Protein AF-A0A962V5D3-F1 (afdb_monomer)

Foldseek 3Di:
DDDDDPDFLLLVLLVVLQQLCLVVLDDLQVLLVLLLLLLLLLLQLLLLLVCLLCVPDDPSDHQQDGNDPLRHVQADSSLLSLLLSLLSCCVSRVVCNVVSVVVSQVSQVVVVHCVPVRNVSSNVSSNVSNVSSCVVQVPQQQDDWDWDAWDDAQFAAHHIQGRLSLLSGHARPDPDLVVVADPADDQLQDPNNLVVLVVCLQPFFAPHDDPPDDLVRVQLVCLQLVQGRSGSRLLSVLSQQLSQLCVVVVVSVDNNSSSVLSNQSSSQSSSLSNRQSVSQNVSNGFFSLVCQQVVVRSNYPSHDHDVPTDTRDDDSDNTRPPPDSNVSSLVSSQVSVCVSVVHFQDKGWDGGPRRPPGIDIDRGSNRD

Solvent-accessible surface area (backbone atoms only — not comparable to full-atom values): 19272 Å² total; per-residue (Å²): 134,82,76,75,72,83,80,42,64,64,54,53,56,47,52,52,50,34,50,51,29,19,74,66,39,49,56,56,62,64,36,16,43,48,46,16,51,32,25,36,15,22,26,24,25,32,34,21,28,48,39,57,56,46,82,69,90,64,92,59,72,60,77,83,56,71,66,55,96,80,43,45,60,71,38,35,49,60,34,5,23,46,31,3,31,41,42,34,45,37,72,76,47,55,92,50,37,69,61,46,51,48,52,46,49,52,57,34,47,77,71,60,25,70,87,34,65,35,34,34,47,8,29,57,47,2,40,52,37,5,48,48,49,47,59,73,50,70,79,30,27,67,57,71,86,30,70,44,76,38,43,85,55,74,63,34,22,63,58,57,24,66,64,50,23,39,36,56,29,63,58,66,74,64,92,60,59,76,85,66,53,75,96,66,76,67,54,60,66,35,68,68,30,28,51,55,52,52,50,46,58,54,73,35,26,58,83,44,88,52,96,90,49,52,68,65,58,49,51,41,53,47,28,36,64,58,39,54,82,47,26,42,18,52,47,35,53,49,50,51,50,49,46,54,47,29,54,79,69,51,38,55,81,34,66,67,57,38,23,47,52,43,21,56,40,16,23,42,32,32,32,40,37,22,31,36,35,40,37,20,66,75,61,27,25,36,33,67,67,59,46,38,41,44,19,80,62,44,74,27,91,78,45,70,50,38,78,81,67,46,67,53,68,90,72,83,71,72,56,38,38,39,51,54,61,61,59,43,35,46,55,44,42,25,48,46,52,18,60,76,66,74,45,44,78,45,71,51,66,51,61,40,84,54,33,80,78,60,64,51,76,37,64,19,40,86,74,100

pLDDT: mean 93.95, std 10.72, range [26.91, 98.94]

Nearest PDB structures (foldseek):
  4usz-assembly1_A  TM=7.723E-01  e=1.874E-11  Zobellia galactanivorans
  6g9x-assembly2_B  TM=1.480E-01  e=4.974E+00  Syntrophobacter fumaroxidans MPOB

Structure (mmCIF, N/CA/C/O backbone):
data_AF-A0A962V5D3-F1
#
_entry.id   AF-A0A962V5D3-F1
#
loop_
_atom_site.group_PDB
_atom_site.id
_atom_site.type_symbol
_atom_site.label_atom_id
_atom_site.label_alt_id
_ato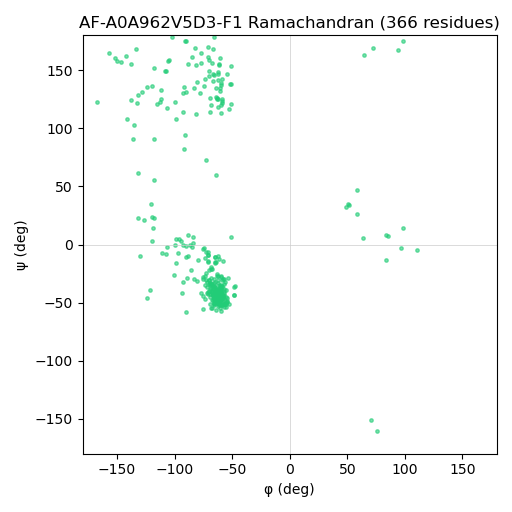m_site.label_comp_id
_atom_site.label_asym_id
_atom_site.label_entity_id
_atom_site.label_seq_id
_atom_site.pdbx_PDB_ins_code
_atom_site.Cartn_x
_atom_site.Cartn_y
_atom_site.Cartn_z
_atom_site.occupancy
_atom_site.B_iso_or_equiv
_atom_site.auth_seq_id
_atom_site.auth_comp_id
_atom_site.auth_asym_id
_atom_site.auth_atom_id
_atom_site.pdbx_PDB_model_num
ATOM 1 N N . ALA A 1 1 ? 36.502 2.195 -0.974 1.00 31.02 1 ALA A N 1
ATOM 2 C CA . ALA A 1 1 ? 35.781 2.802 -2.106 1.00 31.02 1 ALA A CA 1
ATOM 3 C C . ALA A 1 1 ? 34.560 1.936 -2.365 1.00 31.02 1 ALA A C 1
ATOM 5 O O . ALA A 1 1 ? 34.710 0.842 -2.896 1.00 31.02 1 ALA A O 1
ATOM 6 N N . GLY A 1 2 ? 33.409 2.338 -1.822 1.00 31.28 2 GLY A N 1
ATOM 7 C CA . GLY A 1 2 ? 32.160 1.600 -1.988 1.00 31.28 2 GLY A CA 1
ATOM 8 C C . GLY A 1 2 ? 31.721 1.705 -3.439 1.00 31.28 2 GLY A C 1
ATOM 9 O O . GLY A 1 2 ? 31.557 2.809 -3.946 1.00 31.28 2 GLY A O 1
ATOM 10 N N . GLN A 1 3 ? 31.604 0.568 -4.118 1.00 26.91 3 GLN A N 1
ATOM 11 C CA . GLN A 1 3 ? 30.857 0.498 -5.366 1.00 26.91 3 GLN A CA 1
ATOM 12 C C . GLN A 1 3 ? 29.428 0.929 -5.034 1.00 26.91 3 GLN A C 1
ATOM 14 O O . GLN A 1 3 ? 28.759 0.235 -4.268 1.00 26.91 3 GLN A O 1
ATOM 19 N N . ALA A 1 4 ? 28.995 2.075 -5.564 1.00 34.78 4 ALA A N 1
ATOM 20 C CA . ALA A 1 4 ? 27.578 2.385 -5.655 1.00 34.78 4 ALA A CA 1
ATOM 21 C C . ALA A 1 4 ? 26.908 1.170 -6.308 1.00 34.78 4 ALA A C 1
ATOM 23 O O . ALA A 1 4 ? 27.344 0.702 -7.366 1.00 34.78 4 ALA A O 1
ATOM 24 N N . ILE A 1 5 ? 25.952 0.573 -5.602 1.00 39.56 5 ILE A N 1
ATOM 25 C CA . ILE A 1 5 ? 25.126 -0.496 -6.151 1.00 39.56 5 ILE A CA 1
ATOM 26 C C . ILE A 1 5 ? 24.453 0.124 -7.376 1.00 39.56 5 ILE A C 1
ATOM 28 O O . ILE A 1 5 ? 23.881 1.202 -7.254 1.00 39.56 5 ILE A O 1
ATOM 32 N N . ALA A 1 6 ? 24.596 -0.493 -8.552 1.00 46.75 6 ALA A N 1
ATOM 33 C CA . ALA A 1 6 ? 23.895 -0.031 -9.747 1.00 46.75 6 ALA A CA 1
ATOM 34 C C . ALA A 1 6 ? 22.404 0.075 -9.403 1.00 46.75 6 ALA A C 1
ATOM 36 O O . ALA A 1 6 ? 21.808 -0.932 -9.002 1.00 46.75 6 ALA A O 1
ATOM 37 N N . GLN A 1 7 ? 21.863 1.291 -9.462 1.00 73.12 7 GLN A N 1
ATOM 38 C CA . GLN A 1 7 ? 20.492 1.562 -9.061 1.00 73.12 7 GLN A CA 1
ATOM 39 C C . GLN A 1 7 ? 19.526 0.837 -10.010 1.00 73.12 7 GLN A C 1
ATOM 41 O O . GLN A 1 7 ? 19.843 0.584 -11.176 1.00 73.12 7 GLN A O 1
ATOM 46 N N . ASN A 1 8 ? 18.397 0.370 -9.476 1.00 91.94 8 ASN A N 1
ATOM 47 C CA . ASN A 1 8 ? 17.400 -0.374 -10.237 1.00 91.94 8 ASN A CA 1
ATOM 48 C C . ASN A 1 8 ? 16.182 0.523 -10.472 1.00 91.94 8 ASN A C 1
ATOM 50 O O . ASN A 1 8 ? 15.475 0.850 -9.523 1.00 91.94 8 ASN A O 1
ATOM 54 N N . VAL A 1 9 ? 15.892 0.804 -11.742 1.00 97.19 9 VAL A N 1
ATOM 55 C CA . VAL A 1 9 ? 14.769 1.650 -12.175 1.00 97.19 9 VAL A CA 1
ATOM 56 C C . VAL A 1 9 ? 13.435 1.301 -11.497 1.00 97.19 9 VAL A C 1
ATOM 58 O O . VAL A 1 9 ? 12.660 2.179 -11.145 1.00 97.19 9 VAL A O 1
ATOM 61 N N . ILE A 1 10 ? 13.164 0.019 -11.217 1.00 98.56 10 ILE A N 1
ATOM 62 C CA . ILE A 1 10 ? 11.910 -0.398 -10.571 1.00 98.56 10 ILE A CA 1
ATOM 63 C C . ILE A 1 10 ? 11.834 0.116 -9.134 1.00 98.56 10 ILE A C 1
ATOM 65 O O . ILE A 1 10 ? 10.775 0.564 -8.701 1.00 98.56 10 ILE A O 1
ATOM 69 N N . THR A 1 11 ? 12.925 0.023 -8.370 1.00 98.31 11 THR A N 1
ATOM 70 C CA . THR A 1 11 ? 12.942 0.511 -6.985 1.00 98.31 11 THR A CA 1
ATOM 71 C C . THR A 1 11 ? 12.931 2.035 -6.944 1.00 98.31 11 THR A C 1
ATOM 73 O O . THR A 1 11 ? 12.228 2.597 -6.115 1.00 98.31 11 THR A O 1
ATOM 76 N N . GLU A 1 12 ? 13.610 2.702 -7.879 1.00 98.06 12 GLU A N 1
ATOM 77 C CA . GLU A 1 12 ? 13.647 4.171 -7.962 1.00 98.06 12 GLU A CA 1
ATOM 78 C C . GLU A 1 12 ? 12.274 4.769 -8.264 1.00 98.06 12 GLU A C 1
ATOM 80 O O . GLU A 1 12 ? 11.824 5.664 -7.557 1.00 98.06 12 GLU A O 1
ATOM 85 N N . TRP A 1 13 ? 11.549 4.229 -9.244 1.00 98.81 13 TRP A N 1
ATOM 86 C CA . TRP A 1 13 ? 10.193 4.693 -9.539 1.00 98.81 13 TRP A CA 1
ATOM 87 C C . TRP A 1 13 ? 9.172 4.318 -8.452 1.00 98.81 13 TRP A C 1
ATOM 89 O O . TRP A 1 13 ? 8.146 4.989 -8.321 1.00 98.81 13 TRP A O 1
ATOM 99 N N . ASN A 1 14 ? 9.442 3.291 -7.632 1.00 98.81 14 ASN A N 1
ATOM 100 C CA . ASN A 1 14 ? 8.657 3.047 -6.418 1.00 98.81 14 ASN A CA 1
ATOM 101 C C . ASN A 1 14 ? 8.930 4.106 -5.342 1.00 98.81 14 ASN A C 1
ATOM 103 O O . ASN A 1 14 ? 7.966 4.570 -4.741 1.00 98.81 14 ASN A O 1
ATOM 107 N N . GLU A 1 15 ? 10.180 4.534 -5.127 1.00 98.62 15 GLU A N 1
ATOM 108 C CA . GLU A 1 15 ? 10.485 5.672 -4.239 1.00 98.62 15 GLU A CA 1
ATOM 109 C C . GLU A 1 15 ? 9.755 6.942 -4.700 1.00 98.62 15 GLU A C 1
ATOM 111 O O . GLU A 1 15 ? 9.065 7.587 -3.910 1.00 98.62 15 GLU A O 1
ATOM 116 N N . THR A 1 16 ? 9.759 7.226 -6.004 1.00 98.75 16 THR A N 1
ATOM 117 C CA . THR A 1 16 ? 9.005 8.347 -6.589 1.00 98.75 16 THR A CA 1
ATOM 118 C C . THR A 1 16 ? 7.498 8.227 -6.351 1.00 98.75 16 THR A C 1
ATOM 120 O O . THR A 1 16 ? 6.827 9.218 -6.050 1.00 98.75 16 THR A O 1
ATOM 123 N N . ALA A 1 17 ? 6.936 7.017 -6.441 1.00 98.81 17 ALA A N 1
ATOM 124 C CA . ALA A 1 17 ? 5.530 6.783 -6.122 1.00 98.81 17 ALA A CA 1
ATOM 125 C C . ALA A 1 17 ? 5.229 6.984 -4.626 1.00 98.81 17 ALA A C 1
ATOM 127 O O . ALA A 1 17 ? 4.179 7.537 -4.291 1.00 98.81 17 ALA A O 1
ATOM 128 N N . LEU A 1 18 ? 6.133 6.580 -3.725 1.00 98.75 18 LEU A N 1
ATOM 129 C CA . LEU A 1 18 ? 6.006 6.839 -2.286 1.00 98.75 18 LEU A CA 1
ATOM 130 C C . LEU A 1 18 ? 5.993 8.351 -2.015 1.00 98.75 18 LEU A C 1
ATOM 132 O O . LEU A 1 18 ? 5.113 8.846 -1.306 1.00 98.75 18 LEU A O 1
ATOM 136 N N . ASP A 1 19 ? 6.896 9.102 -2.645 1.00 98.38 19 ASP A N 1
ATOM 137 C CA . ASP A 1 19 ? 6.978 10.560 -2.513 1.00 98.38 19 ASP A CA 1
ATOM 138 C C . ASP A 1 19 ? 5.757 11.283 -3.090 1.00 98.38 19 ASP A C 1
ATOM 140 O O . ASP A 1 19 ? 5.274 12.256 -2.497 1.00 98.38 19 ASP A O 1
ATOM 144 N N . ALA A 1 20 ? 5.183 10.774 -4.184 1.00 98.56 20 ALA A N 1
ATOM 145 C CA . ALA A 1 20 ? 3.920 11.269 -4.727 1.00 98.56 20 ALA A CA 1
ATOM 146 C C . ALA A 1 20 ? 2.779 11.161 -3.697 1.00 98.56 20 ALA A C 1
ATOM 148 O O . ALA A 1 20 ? 2.038 12.125 -3.479 1.00 98.56 20 ALA A O 1
ATOM 149 N N . ILE A 1 21 ? 2.665 10.017 -3.009 1.00 98.56 21 ILE A N 1
ATOM 150 C CA . ILE A 1 21 ? 1.655 9.795 -1.961 1.00 98.56 21 ILE A CA 1
ATOM 151 C C . ILE A 1 21 ? 1.881 10.695 -0.751 1.00 98.56 21 ILE A C 1
ATOM 153 O O . ILE A 1 21 ? 0.919 11.315 -0.275 1.00 98.56 21 ILE A O 1
ATOM 157 N N . ARG A 1 22 ? 3.130 10.805 -0.282 1.00 97.75 22 ARG A N 1
ATOM 158 C CA . ARG A 1 22 ? 3.513 11.693 0.827 1.00 97.75 22 ARG A CA 1
ATOM 159 C C . ARG A 1 22 ? 3.134 13.139 0.519 1.00 97.75 22 ARG A C 1
ATOM 161 O O . ARG A 1 22 ? 2.410 13.770 1.292 1.00 97.75 22 ARG A O 1
ATOM 168 N N . THR A 1 23 ? 3.539 13.628 -0.653 1.00 96.62 23 THR A N 1
ATOM 169 C CA . THR A 1 23 ? 3.316 15.008 -1.110 1.00 96.62 23 THR A CA 1
ATOM 170 C C . THR A 1 23 ? 1.833 15.323 -1.264 1.00 96.62 23 THR A C 1
ATOM 172 O O . THR A 1 23 ? 1.354 16.349 -0.781 1.00 96.62 23 THR A O 1
ATOM 175 N N . ALA A 1 24 ? 1.072 14.413 -1.874 1.00 96.81 24 ALA A N 1
ATOM 176 C CA . ALA A 1 24 ? -0.370 14.567 -2.034 1.00 96.81 24 ALA A CA 1
ATOM 177 C C . ALA A 1 24 ? -1.154 14.364 -0.726 1.00 96.81 24 ALA A C 1
ATOM 179 O O . ALA A 1 24 ? -2.354 14.644 -0.678 1.00 96.81 24 ALA A O 1
ATOM 180 N N . ARG A 1 25 ? -0.506 13.844 0.328 1.00 96.81 25 ARG A N 1
ATOM 181 C CA . ARG A 1 25 ? -1.130 13.414 1.591 1.00 96.81 25 ARG A CA 1
ATOM 182 C C . ARG A 1 25 ? -2.317 12.468 1.357 1.00 96.81 25 ARG A C 1
ATOM 184 O O . ARG A 1 25 ? -3.297 12.489 2.109 1.00 96.81 25 ARG A O 1
ATOM 191 N N . ALA A 1 26 ? -2.230 11.640 0.314 1.00 96.44 26 ALA A N 1
ATOM 192 C CA . ALA A 1 26 ? -3.321 10.781 -0.144 1.00 96.44 26 ALA A CA 1
ATOM 193 C C . ALA A 1 26 ? -3.740 9.769 0.937 1.00 96.44 26 ALA A C 1
ATOM 195 O O . ALA A 1 26 ? -2.955 9.438 1.819 1.00 96.44 26 ALA A O 1
ATOM 196 N N . GLY A 1 27 ? -4.988 9.292 0.912 1.00 96.31 27 GLY A N 1
ATOM 197 C CA . GLY A 1 27 ? -5.466 8.213 1.791 1.00 96.31 27 GLY A CA 1
ATOM 198 C C . GLY A 1 27 ? -4.880 6.838 1.435 1.00 96.31 27 GLY A C 1
ATOM 199 O O . GLY A 1 27 ? -4.281 6.668 0.379 1.00 96.31 27 GLY A O 1
ATOM 200 N N . ALA A 1 28 ? -5.091 5.832 2.291 1.00 97.00 28 ALA A N 1
ATOM 201 C CA . ALA A 1 28 ? -4.546 4.487 2.067 1.00 97.00 28 ALA A CA 1
ATOM 202 C C . ALA A 1 28 ? -5.082 3.817 0.785 1.00 97.00 28 ALA A C 1
ATOM 204 O O . ALA A 1 28 ? -4.305 3.234 0.039 1.00 97.00 28 ALA A O 1
ATOM 205 N N . ALA A 1 29 ? -6.381 3.954 0.496 1.00 98.00 29 ALA A N 1
ATOM 206 C CA . ALA A 1 29 ? -6.996 3.397 -0.710 1.00 98.00 29 ALA A CA 1
ATOM 207 C C . ALA A 1 29 ? -6.425 3.978 -2.026 1.00 98.00 29 ALA A C 1
ATOM 209 O O . ALA A 1 29 ? -5.945 3.196 -2.850 1.00 98.00 29 ALA A O 1
ATOM 210 N N . PRO A 1 30 ? -6.376 5.315 -2.234 1.00 98.06 30 PRO A N 1
ATOM 211 C CA . PRO A 1 30 ? -5.690 5.877 -3.400 1.00 98.06 30 PRO A CA 1
ATOM 212 C C . PRO A 1 30 ? -4.201 5.514 -3.454 1.00 98.06 30 PRO A C 1
ATOM 214 O O . PRO A 1 30 ? -3.686 5.294 -4.547 1.00 98.06 30 PRO A O 1
ATOM 217 N N . ALA A 1 31 ? -3.517 5.406 -2.306 1.00 98.62 31 ALA A N 1
ATOM 218 C CA . ALA A 1 31 ? -2.110 5.006 -2.269 1.00 98.62 31 ALA A CA 1
ATOM 219 C C . ALA A 1 31 ? -1.901 3.578 -2.793 1.00 98.62 31 ALA A C 1
ATOM 221 O O . ALA A 1 31 ? -1.106 3.367 -3.705 1.00 98.62 31 ALA A O 1
ATOM 222 N N . ALA A 1 32 ? -2.669 2.608 -2.288 1.00 98.69 32 ALA A N 1
ATOM 223 C CA . ALA A 1 32 ? -2.633 1.228 -2.771 1.00 98.69 32 ALA A CA 1
ATOM 224 C C . ALA A 1 32 ? -2.935 1.133 -4.276 1.00 98.69 32 ALA A C 1
ATOM 226 O O . ALA A 1 32 ? -2.241 0.417 -4.997 1.00 98.69 32 ALA A O 1
ATOM 227 N N . ARG A 1 33 ? -3.919 1.904 -4.767 1.00 98.69 33 ARG A N 1
ATOM 228 C CA . ARG A 1 33 ? -4.240 1.973 -6.200 1.00 98.69 33 ARG A CA 1
ATOM 229 C C . ARG A 1 33 ? -3.073 2.514 -7.029 1.00 98.69 33 ARG A C 1
ATOM 231 O O . ARG A 1 33 ? -2.773 1.934 -8.070 1.00 98.69 33 ARG A O 1
ATOM 238 N N . LEU A 1 34 ? -2.404 3.584 -6.585 1.00 98.88 34 LEU A N 1
ATOM 239 C CA . LEU A 1 34 ? -1.220 4.109 -7.276 1.00 98.88 34 LEU A CA 1
ATOM 240 C C . LEU A 1 34 ? -0.120 3.049 -7.360 1.00 98.88 34 LEU A C 1
ATOM 242 O O . LEU A 1 34 ? 0.378 2.779 -8.452 1.00 98.88 34 LEU A O 1
ATOM 246 N N . TYR A 1 35 ? 0.237 2.437 -6.226 1.00 98.88 35 TYR A N 1
ATOM 247 C CA . TYR A 1 35 ? 1.302 1.436 -6.187 1.00 98.88 35 TYR A CA 1
ATOM 248 C C . TYR A 1 35 ? 0.978 0.233 -7.077 1.00 98.88 35 TYR A C 1
ATOM 250 O O . TYR A 1 35 ? 1.866 -0.263 -7.766 1.00 98.88 35 TYR A O 1
ATOM 258 N N . ALA A 1 36 ? -0.281 -0.213 -7.122 1.00 98.88 36 ALA A N 1
ATOM 259 C CA . ALA A 1 36 ? -0.714 -1.261 -8.041 1.00 98.88 36 ALA A CA 1
ATOM 260 C C . ALA A 1 36 ? -0.507 -0.854 -9.508 1.00 98.88 36 ALA A C 1
ATOM 262 O O . ALA A 1 36 ? 0.136 -1.580 -10.264 1.00 98.88 36 ALA A O 1
ATOM 263 N N . MET A 1 37 ? -1.000 0.324 -9.903 1.00 98.94 37 MET A N 1
ATOM 264 C CA . MET A 1 37 ? -0.943 0.783 -11.294 1.00 98.94 37 MET A CA 1
ATOM 265 C C . MET A 1 37 ? 0.489 1.015 -11.783 1.00 98.94 37 MET A C 1
ATOM 267 O O . MET A 1 37 ? 0.838 0.540 -12.861 1.00 98.94 37 MET A O 1
ATOM 271 N N . VAL A 1 38 ? 1.329 1.688 -10.991 1.00 98.94 38 VAL A N 1
ATOM 272 C CA . VAL A 1 38 ? 2.736 1.952 -11.346 1.00 98.94 38 VAL A CA 1
ATOM 273 C C . VAL A 1 38 ? 3.496 0.639 -11.529 1.00 98.94 38 VAL A C 1
ATOM 275 O O . VAL A 1 38 ? 4.183 0.441 -12.531 1.00 98.94 38 VAL A O 1
ATOM 278 N N . ASN A 1 39 ? 3.329 -0.304 -10.600 1.00 98.88 39 ASN A N 1
ATOM 279 C CA . ASN A 1 39 ? 4.069 -1.560 -10.645 1.00 98.88 39 ASN A CA 1
ATOM 280 C C . ASN A 1 39 ? 3.584 -2.521 -11.729 1.00 98.88 39 ASN A C 1
ATOM 282 O O . ASN A 1 39 ? 4.405 -3.205 -12.341 1.00 98.88 39 ASN A O 1
ATOM 286 N N . VAL A 1 40 ? 2.281 -2.550 -12.009 1.00 98.62 40 VAL A N 1
ATOM 287 C CA . VAL A 1 40 ? 1.742 -3.295 -13.151 1.00 98.62 40 VAL A CA 1
ATOM 288 C C . VAL A 1 40 ? 2.249 -2.716 -14.470 1.00 98.62 40 VAL A C 1
ATOM 290 O O . VAL A 1 40 ? 2.705 -3.483 -15.316 1.00 98.62 40 VAL A O 1
ATOM 293 N N . ALA A 1 41 ? 2.251 -1.390 -14.631 1.00 98.81 41 ALA A N 1
ATOM 294 C CA . ALA A 1 41 ? 2.750 -0.747 -15.845 1.00 98.81 41 ALA A CA 1
ATOM 295 C C . ALA A 1 41 ? 4.229 -1.077 -16.096 1.00 98.81 41 ALA A C 1
ATOM 297 O O . ALA A 1 41 ? 4.589 -1.516 -17.188 1.00 98.81 41 ALA A O 1
ATOM 298 N N . MET A 1 42 ? 5.079 -0.973 -15.068 1.00 98.69 42 MET A N 1
ATOM 299 C CA . MET A 1 42 ? 6.485 -1.377 -15.172 1.00 98.69 42 MET A CA 1
ATOM 300 C C . MET A 1 42 ? 6.650 -2.871 -15.490 1.00 98.69 42 MET A C 1
ATOM 302 O O . MET A 1 42 ? 7.490 -3.243 -16.313 1.00 98.69 42 MET A O 1
ATOM 306 N N . TYR A 1 43 ? 5.862 -3.743 -14.856 1.00 97.88 43 TYR A N 1
ATOM 307 C CA . TYR A 1 43 ? 5.918 -5.185 -15.093 1.00 97.88 43 TYR A CA 1
ATOM 308 C C . TYR A 1 43 ? 5.522 -5.563 -16.513 1.00 97.88 43 TYR A C 1
ATOM 310 O O . TYR A 1 43 ? 6.275 -6.289 -17.164 1.00 97.88 43 TYR A O 1
ATOM 318 N N . ASP A 1 44 ? 4.402 -5.050 -17.015 1.00 96.56 44 ASP A N 1
ATOM 319 C CA . ASP A 1 44 ? 3.928 -5.347 -18.366 1.00 96.56 44 ASP A CA 1
ATOM 320 C C . ASP A 1 44 ? 4.845 -4.739 -19.434 1.00 96.56 44 ASP A C 1
ATOM 322 O O . ASP A 1 44 ? 5.103 -5.380 -20.457 1.00 96.56 44 ASP A O 1
ATOM 326 N N . ALA A 1 45 ? 5.446 -3.573 -19.168 1.00 96.19 45 ALA A N 1
ATOM 327 C CA . ALA A 1 45 ? 6.443 -2.971 -20.047 1.00 96.19 45 ALA A CA 1
ATOM 328 C C . ALA A 1 45 ? 7.678 -3.878 -20.196 1.00 96.19 45 ALA A C 1
ATOM 330 O O . ALA A 1 45 ? 8.062 -4.243 -21.313 1.00 96.19 45 ALA A O 1
ATOM 331 N N . VAL A 1 46 ? 8.251 -4.333 -19.076 1.00 94.38 46 VAL A N 1
ATOM 332 C CA . VAL A 1 46 ? 9.418 -5.233 -19.054 1.00 94.38 46 VAL A CA 1
ATOM 333 C C . VAL A 1 46 ? 9.081 -6.609 -19.637 1.00 94.38 46 VAL A C 1
ATOM 335 O O . VAL A 1 46 ? 9.827 -7.154 -20.461 1.00 94.38 46 VAL A O 1
ATOM 338 N N . ASN A 1 47 ? 7.959 -7.202 -19.226 1.00 90.19 47 ASN A N 1
ATOM 339 C CA . ASN A 1 47 ? 7.568 -8.536 -19.671 1.00 90.19 47 ASN A CA 1
ATOM 340 C C . ASN A 1 47 ? 7.165 -8.570 -21.140 1.00 90.19 47 ASN A C 1
ATOM 342 O O . ASN A 1 47 ? 7.440 -9.572 -21.807 1.00 90.19 47 ASN A O 1
ATOM 346 N N . GLY A 1 48 ? 6.569 -7.497 -21.662 1.00 88.94 48 GLY A N 1
ATOM 347 C CA . GLY A 1 48 ? 6.185 -7.424 -23.063 1.00 88.94 48 GLY A CA 1
ATOM 348 C C . GLY A 1 48 ? 7.383 -7.577 -24.000 1.00 88.94 48 GLY A C 1
ATOM 349 O O . GLY A 1 48 ? 7.358 -8.402 -24.919 1.00 88.94 48 GLY A O 1
ATOM 350 N N . ILE A 1 49 ? 8.486 -6.891 -23.681 1.00 89.31 49 ILE A N 1
ATOM 351 C CA . ILE A 1 49 ? 9.768 -7.007 -24.394 1.00 89.31 49 ILE A CA 1
ATOM 352 C C . ILE A 1 49 ? 10.325 -8.435 -24.285 1.00 89.31 49 ILE A C 1
ATOM 354 O O . ILE A 1 49 ? 10.743 -9.031 -25.285 1.00 89.31 49 ILE A O 1
ATOM 358 N N . LYS A 1 50 ? 10.317 -9.030 -23.082 1.00 82.06 50 LYS A N 1
ATOM 359 C CA . LYS A 1 50 ? 10.864 -10.383 -22.869 1.00 82.06 50 LYS A CA 1
ATOM 360 C C . LYS A 1 50 ? 10.083 -11.483 -23.561 1.00 82.06 50 LYS A C 1
ATOM 362 O O . LYS A 1 50 ? 10.703 -12.373 -24.148 1.00 82.06 50 LYS A O 1
ATOM 367 N N . LYS A 1 51 ? 8.751 -11.443 -23.509 1.00 77.94 51 LYS A N 1
ATOM 368 C CA . LYS A 1 51 ? 7.913 -12.452 -24.162 1.00 77.94 51 LYS A CA 1
ATOM 369 C C . LYS A 1 51 ? 8.146 -12.446 -25.668 1.00 77.94 51 LYS A C 1
ATOM 371 O O . LYS A 1 51 ? 8.319 -13.514 -26.252 1.00 77.94 51 LYS A O 1
ATOM 376 N N . ASN A 1 52 ? 8.241 -11.264 -26.282 1.00 72.25 52 ASN A N 1
ATOM 377 C CA . ASN A 1 52 ? 8.504 -11.185 -27.716 1.00 72.25 52 ASN A CA 1
ATOM 378 C C . ASN A 1 52 ? 9.943 -11.609 -28.078 1.00 72.25 52 ASN A C 1
ATOM 380 O O . ASN A 1 52 ? 10.174 -12.218 -29.121 1.00 72.25 52 ASN A O 1
ATOM 384 N N . ARG A 1 53 ? 10.917 -11.384 -27.181 1.00 70.94 53 ARG A N 1
ATOM 385 C CA . ARG A 1 53 ? 12.302 -11.872 -27.329 1.00 70.94 53 ARG A CA 1
ATOM 386 C C . ARG A 1 53 ? 12.430 -13.397 -27.282 1.00 70.94 53 ARG A C 1
ATOM 388 O O . ARG A 1 53 ? 13.307 -13.952 -27.944 1.00 70.94 53 ARG A O 1
ATOM 395 N N . HIS A 1 54 ? 11.590 -14.071 -26.502 1.00 65.50 54 HIS A N 1
ATOM 396 C CA . HIS A 1 54 ? 11.681 -15.506 -26.232 1.00 65.50 54 HIS A CA 1
ATOM 397 C C . HIS A 1 54 ? 10.440 -16.259 -26.724 1.00 65.50 54 HIS A C 1
ATOM 399 O O . HIS A 1 54 ? 9.830 -16.974 -25.938 1.00 65.50 54 HIS A O 1
ATOM 405 N N . SER A 1 55 ? 10.093 -16.132 -28.015 1.00 56.56 55 SER A N 1
ATOM 406 C CA . SER A 1 55 ? 8.870 -16.619 -28.701 1.00 56.56 55 SER A CA 1
ATOM 407 C C . SER A 1 55 ? 8.478 -18.108 -28.506 1.00 56.56 55 SER A C 1
ATOM 409 O O . SER A 1 55 ? 7.541 -18.594 -29.133 1.00 56.56 55 SER A O 1
ATOM 411 N N . CYS A 1 56 ? 9.169 -18.853 -27.647 1.00 46.03 56 CYS A N 1
ATOM 412 C CA . CYS A 1 56 ? 8.929 -20.230 -27.251 1.00 46.03 56 CYS A CA 1
ATOM 413 C C . CYS A 1 56 ? 8.617 -20.341 -25.741 1.00 46.03 56 CYS A C 1
ATOM 415 O O . CYS A 1 56 ? 9.503 -20.541 -24.916 1.00 46.03 56 CYS A O 1
ATOM 417 N N . GLY A 1 57 ? 7.326 -20.269 -25.390 1.00 47.59 57 GLY A N 1
ATOM 418 C CA . GLY A 1 57 ? 6.716 -20.998 -24.261 1.00 47.59 57 GLY A CA 1
ATOM 419 C C . GLY A 1 57 ? 7.176 -20.713 -22.823 1.00 47.59 57 GLY A C 1
ATOM 420 O O . GLY A 1 57 ? 6.727 -21.408 -21.915 1.00 47.59 57 GLY A O 1
ATOM 421 N N . ALA A 1 58 ? 8.043 -19.734 -22.570 1.00 49.12 58 ALA A N 1
ATOM 422 C CA . ALA A 1 58 ? 8.411 -19.364 -21.205 1.00 49.12 58 ALA A CA 1
ATOM 423 C C . ALA A 1 58 ? 7.296 -18.510 -20.574 1.00 49.12 58 ALA A C 1
ATOM 425 O O . ALA A 1 58 ? 6.835 -17.560 -21.201 1.00 49.12 58 ALA A O 1
ATOM 426 N N . GLY A 1 59 ? 6.862 -18.865 -19.357 1.00 54.62 59 GLY A N 1
ATOM 427 C CA . GLY A 1 59 ? 5.744 -18.272 -18.602 1.00 54.62 59 GLY A CA 1
ATOM 428 C C . GLY A 1 59 ? 5.914 -16.801 -18.199 1.00 54.62 59 GLY A C 1
ATOM 429 O O . GLY A 1 59 ? 5.916 -16.474 -17.014 1.00 54.62 59 GLY A O 1
ATOM 430 N N . TYR A 1 60 ? 6.073 -15.927 -19.189 1.00 65.56 60 TYR A N 1
ATOM 431 C CA . TYR A 1 60 ? 6.006 -14.476 -19.083 1.00 65.56 60 TYR A CA 1
ATOM 432 C C . TYR A 1 60 ? 4.565 -14.058 -19.371 1.00 65.56 60 TYR A C 1
ATOM 434 O O . TYR A 1 60 ? 4.200 -13.763 -20.516 1.00 65.56 60 TYR A O 1
ATOM 442 N N . ASP A 1 61 ? 3.737 -14.152 -18.334 1.00 76.38 61 ASP A N 1
ATOM 443 C CA . ASP A 1 61 ? 2.375 -13.632 -18.377 1.00 76.38 61 ASP A CA 1
ATOM 444 C C . ASP A 1 61 ? 2.369 -12.106 -18.219 1.00 76.38 61 ASP A C 1
ATOM 446 O O . ASP A 1 61 ? 3.382 -11.506 -17.839 1.00 76.38 61 ASP A O 1
ATOM 450 N N . TYR A 1 62 ? 1.242 -11.493 -18.560 1.00 88.06 62 TYR A N 1
ATOM 451 C CA . TYR A 1 62 ? 0.976 -10.074 -18.327 1.00 88.06 62 TYR A CA 1
ATOM 452 C C . TYR A 1 62 ? -0.015 -9.915 -17.171 1.00 88.06 62 TYR A C 1
ATOM 454 O O . TYR A 1 62 ? -0.749 -10.848 -16.850 1.00 88.06 62 TYR A O 1
ATOM 462 N N . ALA A 1 63 ? -0.017 -8.748 -16.537 1.00 92.81 63 ALA A N 1
ATOM 463 C CA . ALA A 1 63 ? -0.963 -8.399 -15.489 1.00 92.81 63 ALA A CA 1
ATOM 464 C C . ALA A 1 63 ? -2.218 -7.738 -16.080 1.00 92.81 63 ALA A C 1
ATOM 466 O O . ALA A 1 63 ? -3.313 -8.267 -15.920 1.00 92.81 63 ALA A O 1
ATOM 467 N N . LEU A 1 64 ? -2.071 -6.626 -16.809 1.00 93.38 64 LEU A N 1
ATOM 468 C CA . LEU A 1 64 ? -3.190 -5.900 -17.424 1.00 93.38 64 LEU A CA 1
ATOM 469 C C . LEU A 1 64 ? -3.029 -5.724 -18.935 1.00 93.38 64 LEU A C 1
ATOM 471 O O . LEU A 1 64 ? -3.976 -5.972 -19.681 1.00 93.38 64 LEU A O 1
ATOM 475 N N . VAL A 1 65 ? -1.846 -5.319 -19.399 1.00 91.38 65 VAL A N 1
ATOM 476 C CA . VAL A 1 65 ? -1.596 -4.988 -20.806 1.00 91.38 65 VAL A CA 1
ATOM 477 C C . VAL A 1 65 ? -0.932 -6.177 -21.505 1.00 91.38 65 VAL A C 1
ATOM 479 O O . VAL A 1 65 ? 0.249 -6.454 -21.270 1.00 91.38 65 VAL A O 1
ATOM 482 N N . PRO A 1 66 ? -1.644 -6.904 -22.388 1.00 84.19 66 PRO A N 1
ATOM 483 C CA . PRO A 1 66 ? -1.053 -8.026 -23.093 1.00 84.19 66 PRO A CA 1
ATOM 484 C C . PRO A 1 66 ? 0.042 -7.555 -24.059 1.0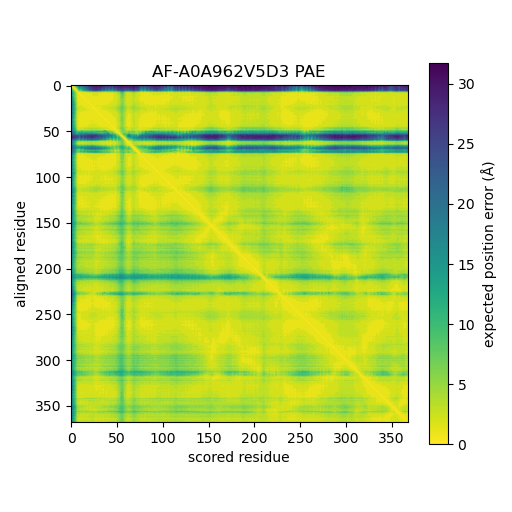0 84.19 66 PRO A C 1
ATOM 486 O O . PRO A 1 66 ? -0.149 -6.575 -24.784 1.00 84.19 66 PRO A O 1
ATOM 489 N N . PRO A 1 67 ? 1.162 -8.291 -24.174 1.00 74.38 67 PRO A N 1
ATOM 490 C CA . PRO A 1 67 ? 2.108 -8.067 -25.256 1.00 74.38 67 PRO A CA 1
ATOM 491 C C . PRO A 1 67 ? 1.413 -8.269 -26.597 1.00 74.38 67 PRO A C 1
ATOM 493 O O . PRO A 1 67 ? 0.920 -9.359 -26.898 1.00 74.38 67 PRO A O 1
ATOM 496 N N . ASN A 1 68 ? 1.396 -7.218 -27.408 1.00 73.56 68 ASN A N 1
ATOM 497 C CA . ASN A 1 68 ? 0.882 -7.251 -28.769 1.00 73.56 68 ASN A CA 1
ATOM 498 C C . ASN A 1 68 ? 2.042 -7.317 -29.780 1.00 73.56 68 ASN A C 1
ATOM 500 O O . ASN A 1 68 ? 3.220 -7.318 -29.414 1.00 73.56 68 ASN A O 1
ATOM 504 N N . SER A 1 69 ? 1.716 -7.381 -31.074 1.00 64.00 69 SER A N 1
ATOM 505 C CA . SER A 1 69 ? 2.713 -7.433 -32.154 1.00 64.00 69 SER A CA 1
ATOM 506 C C . SER A 1 69 ? 3.627 -6.204 -32.231 1.00 64.00 69 SER A C 1
ATOM 508 O O . SER A 1 69 ? 4.622 -6.252 -32.950 1.00 64.00 69 SER A O 1
ATOM 510 N N . SER A 1 70 ? 3.299 -5.122 -31.521 1.00 70.19 70 SER A N 1
ATOM 511 C CA . SER A 1 70 ? 4.074 -3.881 -31.477 1.00 70.19 70 SER A CA 1
ATOM 512 C C . SER A 1 70 ? 5.151 -3.880 -30.386 1.00 70.19 70 SER A C 1
ATOM 514 O O . SER A 1 70 ? 6.000 -2.995 -30.398 1.00 70.19 70 SER A O 1
ATOM 516 N N . ALA A 1 71 ? 5.166 -4.858 -29.469 1.00 78.81 71 ALA A N 1
ATOM 517 C CA . ALA A 1 71 ? 6.195 -4.937 -28.434 1.00 78.81 71 ALA A CA 1
ATOM 518 C C . ALA A 1 71 ? 7.594 -5.145 -29.061 1.00 78.81 71 ALA A C 1
ATOM 520 O O . ALA A 1 71 ? 7.790 -6.102 -29.814 1.00 78.81 71 ALA A O 1
ATOM 521 N N . PRO A 1 72 ? 8.605 -4.314 -28.768 1.00 82.25 72 PRO A N 1
ATOM 522 C CA . PRO A 1 72 ? 9.914 -4.421 -29.408 1.00 82.25 72 PRO A CA 1
ATOM 523 C C . PRO A 1 72 ? 10.734 -5.611 -28.877 1.00 82.25 72 PRO A C 1
ATOM 525 O O . PRO A 1 72 ? 10.856 -5.841 -27.679 1.00 82.25 72 PRO A O 1
ATOM 528 N N . VAL A 1 73 ? 11.377 -6.366 -29.776 1.00 80.25 73 VAL A N 1
ATOM 529 C CA . VAL A 1 73 ? 12.146 -7.591 -29.439 1.00 80.25 73 VAL A CA 1
ATOM 530 C C . VAL A 1 73 ? 13.486 -7.277 -28.738 1.00 80.25 73 VAL A C 1
ATOM 532 O O . VAL A 1 73 ? 14.034 -8.097 -27.990 1.00 80.25 73 VAL A O 1
ATOM 535 N N . ARG A 1 74 ? 14.062 -6.093 -28.998 1.00 84.25 74 ARG A N 1
ATOM 536 C CA . ARG A 1 74 ? 15.424 -5.702 -28.573 1.00 84.25 74 ARG A CA 1
ATOM 537 C C . ARG A 1 74 ? 15.515 -4.317 -27.913 1.00 84.25 74 ARG A C 1
ATOM 539 O O . ARG A 1 74 ? 16.611 -3.762 -27.870 1.00 84.25 74 ARG A O 1
ATOM 546 N N . ALA A 1 75 ? 14.413 -3.810 -27.372 1.00 93.38 75 ALA A N 1
ATOM 547 C CA . ALA A 1 75 ? 14.396 -2.573 -26.596 1.00 93.38 75 ALA A CA 1
ATOM 548 C C . ALA A 1 75 ? 15.074 -2.711 -25.220 1.00 93.38 75 ALA A C 1
ATOM 550 O O . ALA A 1 75 ? 15.264 -3.828 -24.719 1.00 93.38 75 ALA A O 1
ATOM 551 N N . SER A 1 76 ? 15.430 -1.568 -24.628 1.00 96.25 76 SER A N 1
ATOM 552 C CA . SER A 1 76 ? 15.816 -1.455 -23.219 1.00 96.25 76 SER A CA 1
ATOM 553 C C . SER A 1 76 ? 14.592 -1.696 -22.336 1.00 96.25 76 SER A C 1
ATOM 555 O O . SER A 1 76 ? 13.554 -1.061 -22.506 1.00 96.25 76 SER A O 1
ATOM 557 N N . GLU A 1 77 ? 14.724 -2.644 -21.409 1.00 95.50 77 GLU A N 1
ATOM 558 C CA . GLU A 1 77 ? 13.686 -2.961 -20.424 1.00 95.50 77 GLU A CA 1
ATOM 559 C C . GLU A 1 77 ? 13.597 -1.840 -19.377 1.00 95.50 77 GLU A C 1
ATOM 561 O O . GLU A 1 77 ? 12.514 -1.534 -18.890 1.00 95.50 77 GLU A O 1
ATOM 566 N N . GLU A 1 78 ? 14.731 -1.200 -19.084 1.00 97.75 78 GLU A N 1
ATOM 567 C CA . GLU A 1 78 ? 14.858 -0.080 -18.161 1.00 97.75 78 GLU A CA 1
ATOM 568 C C . GLU A 1 78 ? 14.125 1.166 -18.674 1.00 97.75 78 GLU A C 1
ATOM 570 O O . GLU A 1 78 ? 13.258 1.684 -17.975 1.00 97.75 78 GLU A O 1
ATOM 575 N N . ALA A 1 79 ? 14.386 1.580 -19.922 1.00 98.31 79 ALA A N 1
ATOM 576 C CA . ALA A 1 79 ? 13.697 2.716 -20.544 1.00 98.31 79 ALA A CA 1
ATOM 577 C C . ALA A 1 79 ? 12.176 2.501 -20.613 1.00 98.31 79 ALA A C 1
ATOM 579 O O . ALA A 1 79 ? 11.400 3.429 -20.392 1.00 98.31 79 ALA A O 1
ATOM 580 N N . ALA A 1 80 ? 11.747 1.263 -20.885 1.00 98.00 80 ALA A N 1
ATOM 581 C CA . ALA A 1 80 ? 10.334 0.912 -20.925 1.00 98.00 80 ALA A CA 1
ATOM 582 C C . ALA A 1 80 ? 9.668 0.980 -19.547 1.00 98.00 80 ALA A C 1
ATOM 584 O O . ALA A 1 80 ? 8.549 1.476 -19.435 1.00 98.00 80 ALA A O 1
ATOM 585 N N . ALA A 1 81 ? 10.342 0.505 -18.496 1.00 98.62 81 ALA A N 1
ATOM 586 C CA . ALA A 1 81 ? 9.812 0.593 -17.142 1.00 98.62 81 ALA A CA 1
ATOM 587 C C . ALA A 1 81 ? 9.708 2.054 -16.673 1.00 98.62 81 ALA A C 1
ATOM 589 O O . ALA A 1 81 ? 8.652 2.449 -16.183 1.00 98.62 81 ALA A O 1
ATOM 590 N N . ALA A 1 82 ? 10.758 2.856 -16.889 1.00 98.81 82 ALA A N 1
ATOM 591 C CA . ALA A 1 82 ? 10.775 4.272 -16.521 1.00 98.81 82 ALA A CA 1
ATOM 592 C C . ALA A 1 82 ? 9.646 5.055 -17.204 1.00 98.81 82 ALA A C 1
ATOM 594 O O . ALA A 1 82 ? 8.855 5.726 -16.542 1.00 98.81 82 ALA A O 1
ATOM 595 N N . ALA A 1 83 ? 9.508 4.910 -18.526 1.00 98.88 83 ALA A N 1
ATOM 596 C CA . ALA A 1 83 ? 8.456 5.586 -19.280 1.00 98.88 83 ALA A CA 1
ATOM 597 C C . ALA A 1 83 ? 7.046 5.142 -18.846 1.00 98.88 83 ALA A C 1
ATOM 599 O O . ALA A 1 83 ? 6.155 5.975 -18.702 1.00 98.88 83 ALA A O 1
ATOM 600 N N . ALA A 1 84 ? 6.841 3.850 -18.565 1.00 98.88 84 ALA A N 1
ATOM 601 C CA . ALA A 1 84 ? 5.551 3.348 -18.095 1.00 98.88 84 ALA A CA 1
ATOM 602 C C . ALA A 1 84 ? 5.171 3.897 -16.707 1.00 98.88 84 ALA A C 1
ATOM 604 O O . ALA A 1 84 ? 4.019 4.276 -16.487 1.00 98.88 84 ALA A O 1
ATOM 605 N N . ALA A 1 85 ? 6.131 3.969 -15.778 1.00 98.94 85 ALA A N 1
ATOM 606 C CA . ALA A 1 85 ? 5.920 4.562 -14.460 1.00 98.94 85 ALA A CA 1
ATOM 607 C C . ALA A 1 85 ? 5.617 6.066 -14.553 1.00 98.94 85 ALA A C 1
ATOM 609 O O . ALA A 1 85 ? 4.667 6.537 -13.921 1.00 98.94 85 ALA A O 1
ATOM 610 N N . TYR A 1 86 ? 6.372 6.792 -15.384 1.00 98.94 86 TYR A N 1
ATOM 611 C CA . TYR A 1 86 ? 6.168 8.214 -15.653 1.00 98.94 86 TYR A CA 1
ATOM 612 C C . TYR A 1 86 ? 4.740 8.530 -16.113 1.00 98.94 86 TYR A C 1
ATOM 614 O O . TYR A 1 86 ? 4.113 9.443 -15.567 1.00 98.94 86 TYR A O 1
ATOM 622 N N . GLU A 1 87 ? 4.208 7.775 -17.080 1.00 98.88 87 GLU A N 1
ATOM 623 C CA . GLU A 1 87 ? 2.854 7.995 -17.606 1.00 98.88 87 GLU A CA 1
ATOM 624 C C . GLU A 1 87 ? 1.787 7.803 -16.519 1.00 98.88 87 GLU A C 1
ATOM 626 O O . GLU A 1 87 ? 0.898 8.643 -16.361 1.00 98.88 87 GLU A O 1
ATOM 631 N N . VAL A 1 88 ? 1.891 6.736 -15.715 1.00 98.94 88 VAL A N 1
ATOM 632 C CA . VAL A 1 88 ? 0.935 6.474 -14.626 1.00 98.94 88 VAL A CA 1
ATOM 633 C C . VAL A 1 88 ? 1.002 7.563 -13.552 1.00 98.94 88 VAL A C 1
ATOM 635 O O . VAL A 1 88 ? -0.039 8.069 -13.123 1.00 98.94 88 VAL A O 1
ATOM 638 N N . LEU A 1 89 ? 2.208 7.941 -13.116 1.00 98.94 89 LEU A N 1
ATOM 639 C CA . LEU A 1 89 ? 2.403 8.965 -12.086 1.00 98.94 89 LEU A CA 1
ATOM 640 C C . LEU A 1 89 ? 1.909 10.336 -12.547 1.00 98.94 89 LEU A C 1
ATOM 642 O O . LEU A 1 89 ? 1.177 10.996 -11.814 1.00 98.94 89 LEU A O 1
ATOM 646 N N . THR A 1 90 ? 2.235 10.739 -13.774 1.00 98.81 90 THR A N 1
ATOM 647 C CA . THR A 1 90 ? 1.777 12.010 -14.353 1.00 98.81 90 THR A CA 1
ATOM 648 C C . THR A 1 90 ? 0.258 12.052 -14.505 1.00 98.81 90 THR A C 1
ATOM 650 O O . THR A 1 90 ? -0.354 13.082 -14.224 1.00 98.81 90 THR A O 1
ATOM 653 N N . ALA A 1 91 ? -0.372 10.939 -14.891 1.00 98.62 91 AL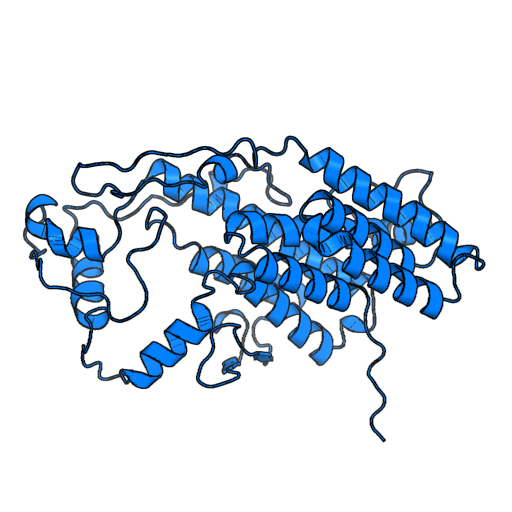A A N 1
ATOM 654 C CA . ALA A 1 91 ? -1.822 10.876 -15.035 1.00 98.62 91 ALA A CA 1
ATOM 655 C C . ALA A 1 91 ? -2.567 10.989 -13.693 1.00 98.62 91 ALA A C 1
ATOM 657 O O . ALA A 1 91 ? -3.613 11.636 -13.624 1.00 98.62 91 ALA A O 1
ATOM 658 N N . LEU A 1 92 ? -2.057 10.357 -12.631 1.00 98.25 92 LEU A N 1
ATOM 659 C CA . LEU A 1 92 ? -2.743 10.296 -11.333 1.00 98.25 92 LEU A CA 1
ATOM 660 C C . LEU A 1 92 ? -2.337 11.418 -10.367 1.00 98.25 92 LEU A C 1
ATOM 662 O O . LEU A 1 92 ? -3.163 11.864 -9.571 1.00 98.25 92 LEU A O 1
ATOM 666 N N . TYR A 1 93 ? -1.089 11.881 -10.438 1.00 98.25 93 TYR A N 1
ATOM 667 C CA . TYR A 1 93 ? -0.493 12.873 -9.537 1.00 98.25 93 TYR A CA 1
ATOM 668 C C . TYR A 1 93 ? 0.239 13.980 -10.324 1.00 98.25 93 TYR A C 1
ATOM 670 O O . TYR A 1 93 ? 1.437 14.197 -10.138 1.00 98.25 93 TYR A O 1
ATOM 678 N N . PRO A 1 94 ? -0.472 14.758 -11.166 1.00 98.12 94 PRO A N 1
ATOM 679 C CA . PRO A 1 94 ? 0.139 15.716 -12.098 1.00 98.12 94 PRO A CA 1
ATOM 680 C C . PRO A 1 94 ? 0.909 16.869 -11.431 1.00 98.12 94 PRO A C 1
ATOM 682 O O . PRO A 1 94 ? 1.676 17.572 -12.084 1.00 98.12 94 PRO A O 1
ATOM 685 N N . ALA A 1 95 ? 0.723 17.089 -10.125 1.00 97.25 95 ALA A N 1
ATOM 686 C CA . ALA A 1 95 ? 1.473 18.100 -9.384 1.00 97.25 95 ALA A CA 1
ATOM 687 C C . ALA A 1 95 ? 2.989 17.816 -9.347 1.00 97.25 95 ALA A C 1
ATOM 689 O O . ALA A 1 95 ? 3.764 18.762 -9.256 1.00 97.25 95 ALA A O 1
ATOM 690 N N . GLY A 1 96 ? 3.403 16.544 -9.444 1.00 97.88 96 GLY A N 1
ATOM 691 C CA . GLY A 1 96 ? 4.811 16.131 -9.467 1.00 97.88 96 GLY A CA 1
ATOM 692 C C . GLY A 1 96 ? 5.407 15.963 -10.869 1.00 97.88 96 GLY A C 1
ATOM 693 O O . GLY A 1 96 ? 6.564 15.576 -10.993 1.00 97.88 96 GLY A O 1
ATOM 694 N N . SER A 1 97 ? 4.660 16.254 -11.942 1.00 98.25 97 SER A N 1
ATOM 695 C CA . SER A 1 97 ? 5.073 15.924 -13.317 1.00 98.25 97 SER A CA 1
ATOM 696 C C . SER A 1 97 ? 6.412 16.516 -13.755 1.00 98.25 97 SER A C 1
ATOM 698 O O . SER A 1 97 ? 7.083 15.916 -14.590 1.00 98.25 97 SER A O 1
ATOM 700 N N . ALA A 1 98 ? 6.811 17.673 -13.219 1.00 98.38 98 ALA A N 1
ATOM 701 C CA . ALA A 1 98 ? 8.116 18.264 -13.522 1.00 98.38 98 ALA A CA 1
ATOM 702 C C . ALA A 1 98 ? 9.274 17.421 -12.957 1.00 98.38 98 ALA A C 1
ATOM 704 O O . ALA A 1 98 ? 10.267 17.196 -13.653 1.00 98.38 98 ALA A O 1
ATOM 705 N N . ASP A 1 99 ? 9.119 16.908 -11.737 1.00 98.12 99 ASP A N 1
ATOM 706 C CA . ASP A 1 99 ? 10.119 16.060 -11.087 1.00 98.12 99 ASP A CA 1
ATOM 707 C C . ASP A 1 99 ? 10.170 14.689 -11.771 1.00 98.12 99 ASP A C 1
ATOM 709 O O . ASP A 1 99 ? 11.248 14.208 -12.112 1.00 98.12 99 ASP A O 1
ATOM 713 N N . TYR A 1 100 ? 9.005 14.115 -12.101 1.00 98.69 100 TYR A N 1
ATOM 714 C CA . TYR A 1 100 ? 8.926 12.848 -12.839 1.00 98.69 100 TYR A CA 1
ATOM 715 C C . TYR A 1 100 ? 9.564 12.958 -14.228 1.00 98.69 100 TYR A C 1
ATOM 717 O O . TYR A 1 100 ? 10.248 12.042 -14.671 1.00 98.69 100 TYR A O 1
ATOM 725 N N . ALA A 1 101 ? 9.358 14.081 -14.926 1.00 98.81 101 ALA A N 1
ATOM 726 C CA . ALA A 1 101 ? 9.963 14.313 -16.236 1.00 98.81 101 ALA A CA 1
ATOM 727 C C . ALA A 1 101 ? 11.487 14.463 -16.144 1.00 98.81 101 ALA A C 1
ATOM 729 O O . ALA A 1 101 ? 12.192 14.018 -17.045 1.00 98.81 101 ALA A O 1
ATOM 730 N N . THR A 1 102 ? 11.984 15.069 -15.062 1.00 98.75 102 THR A N 1
ATOM 731 C CA . THR A 1 102 ? 13.424 15.191 -14.802 1.00 98.75 102 THR A CA 1
ATOM 732 C C . THR A 1 102 ? 14.041 13.815 -14.566 1.00 98.75 102 THR A C 1
ATOM 734 O O . THR A 1 102 ? 14.979 13.454 -15.266 1.00 98.75 102 THR A O 1
ATOM 737 N N . GLN A 1 103 ? 13.451 13.006 -13.680 1.00 98.56 103 GLN A N 1
ATOM 738 C CA . GLN A 1 103 ? 13.915 11.640 -13.423 1.00 98.56 103 GLN A CA 1
ATOM 739 C C . GLN A 1 103 ? 13.889 10.767 -14.684 1.00 98.56 103 GLN A C 1
ATOM 741 O O . GLN A 1 103 ? 14.858 10.073 -14.968 1.00 98.56 103 GLN A O 1
ATOM 746 N N . LEU A 1 104 ? 12.819 10.836 -15.485 1.00 98.81 104 LEU A N 1
ATOM 747 C CA . LEU A 1 104 ? 12.756 10.101 -16.749 1.00 98.8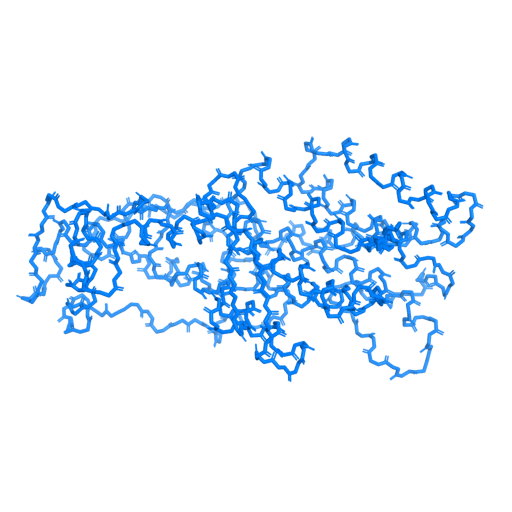1 104 LEU A CA 1
ATOM 748 C C . LEU A 1 104 ? 13.851 10.541 -17.730 1.00 98.81 104 LEU A C 1
ATOM 750 O O . LEU A 1 104 ? 14.416 9.701 -18.424 1.00 98.81 104 LEU A O 1
ATOM 754 N N . ALA A 1 105 ? 14.136 11.842 -17.827 1.00 98.56 105 ALA A N 1
ATOM 755 C CA . ALA A 1 105 ? 15.198 12.338 -18.697 1.00 98.56 105 ALA A CA 1
ATOM 756 C C . ALA A 1 105 ? 16.574 11.815 -18.257 1.00 98.56 105 ALA A C 1
ATOM 758 O O . ALA A 1 105 ? 17.317 11.314 -19.101 1.00 98.56 105 ALA A O 1
ATOM 759 N N . ASP A 1 106 ? 16.860 11.857 -16.954 1.00 98.12 106 ASP A N 1
ATOM 760 C CA . ASP A 1 106 ? 18.105 11.343 -16.375 1.00 98.12 106 ASP A CA 1
ATOM 761 C C . ASP A 1 106 ? 18.250 9.825 -16.620 1.00 98.12 106 ASP A C 1
ATOM 763 O O . ASP A 1 106 ? 19.278 9.382 -17.137 1.00 98.12 106 ASP A O 1
ATOM 767 N N . ASP A 1 107 ? 17.191 9.038 -16.376 1.00 97.88 107 ASP A N 1
ATOM 768 C CA . ASP A 1 107 ? 17.165 7.590 -16.640 1.00 97.88 107 ASP A CA 1
ATOM 769 C C . ASP A 1 107 ? 17.478 7.268 -18.113 1.00 97.88 107 ASP A C 1
ATOM 771 O O . ASP A 1 107 ? 18.222 6.334 -18.430 1.00 97.88 107 ASP A O 1
ATOM 775 N N . LEU A 1 108 ? 16.893 8.023 -19.050 1.00 98.12 108 LEU A N 1
ATOM 776 C CA . LEU A 1 108 ? 17.106 7.811 -20.483 1.00 98.12 108 LEU A CA 1
ATOM 777 C C . LEU A 1 108 ? 18.525 8.198 -20.909 1.00 98.12 108 LEU A C 1
ATOM 779 O O . LEU A 1 108 ? 19.123 7.490 -21.729 1.00 98.12 108 LEU A O 1
ATOM 783 N N . ASP A 1 109 ? 19.069 9.288 -20.369 1.00 97.38 109 ASP A N 1
ATOM 784 C CA . ASP A 1 109 ? 20.427 9.750 -20.657 1.00 97.38 109 ASP A CA 1
ATOM 785 C C . ASP A 1 109 ? 21.481 8.753 -20.151 1.00 97.38 109 ASP A C 1
ATOM 787 O O . ASP A 1 109 ? 22.400 8.405 -20.904 1.00 97.38 109 ASP A O 1
ATOM 791 N N . ASP A 1 110 ? 21.292 8.180 -18.959 1.00 96.06 110 ASP A N 1
ATOM 792 C CA . ASP A 1 110 ? 22.157 7.129 -18.403 1.00 96.06 110 ASP A CA 1
ATOM 793 C C . ASP A 1 110 ? 22.167 5.844 -19.254 1.00 96.06 110 ASP A C 1
ATOM 795 O O . ASP A 1 110 ? 23.170 5.122 -19.321 1.00 96.06 110 ASP A O 1
ATOM 799 N N . LEU A 1 111 ? 21.084 5.579 -19.993 1.00 95.88 111 LEU A N 1
ATOM 800 C CA . LEU A 1 111 ? 20.977 4.464 -20.945 1.00 95.88 111 LEU A CA 1
ATOM 801 C C . LEU A 1 111 ? 21.560 4.785 -22.341 1.00 95.88 111 LEU A C 1
ATOM 803 O O . LEU A 1 111 ? 21.553 3.933 -23.244 1.00 95.88 111 LEU A O 1
ATOM 807 N N . GLY A 1 112 ? 22.112 5.987 -22.527 1.00 95.50 112 GLY A N 1
ATOM 808 C CA . GLY A 1 112 ? 22.710 6.465 -23.776 1.00 95.50 112 GLY A CA 1
ATOM 809 C C . GLY A 1 112 ? 21.793 7.351 -24.626 1.00 95.50 112 GLY A C 1
ATOM 810 O O . GLY A 1 112 ? 22.095 7.567 -25.805 1.00 95.50 112 GLY A O 1
ATOM 811 N N . GLY A 1 113 ? 20.696 7.842 -24.046 1.00 95.75 113 GLY A N 1
ATOM 812 C CA . GLY A 1 113 ? 19.764 8.806 -24.627 1.00 95.75 113 GLY A CA 1
ATOM 813 C C . GLY A 1 113 ? 18.869 8.249 -25.740 1.00 95.75 113 GLY A C 1
ATOM 814 O O . GLY A 1 113 ? 19.099 7.175 -26.302 1.00 95.75 113 GLY A O 1
ATOM 815 N N . LEU A 1 114 ? 17.863 9.035 -26.138 1.00 95.81 114 LEU A N 1
ATOM 816 C CA . LEU A 1 114 ? 16.902 8.672 -27.198 1.00 95.81 114 LEU A CA 1
ATOM 817 C C . LEU A 1 114 ? 17.527 8.532 -28.601 1.00 95.81 114 LEU A C 1
ATOM 819 O O . LEU A 1 114 ? 16.895 8.013 -29.517 1.00 95.81 114 LEU A O 1
ATOM 823 N N . GLY A 1 115 ? 18.785 8.943 -28.794 1.00 95.50 115 GLY A N 1
ATOM 824 C CA . GLY A 1 115 ? 19.534 8.635 -30.019 1.00 95.50 115 GLY A CA 1
ATOM 825 C C . GLY A 1 115 ? 19.870 7.142 -30.165 1.00 95.50 115 GLY A C 1
ATOM 826 O O . GLY A 1 115 ? 20.117 6.661 -31.273 1.00 95.50 115 GLY A O 1
ATOM 827 N N . ASN A 1 116 ? 19.870 6.386 -29.064 1.00 96.81 116 ASN A N 1
ATOM 828 C CA . ASN A 1 116 ? 20.027 4.939 -29.074 1.00 96.81 116 ASN A CA 1
ATOM 829 C C . ASN A 1 116 ? 18.685 4.266 -29.395 1.00 96.81 116 ASN A C 1
ATOM 831 O O . ASN A 1 116 ? 17.779 4.257 -28.568 1.00 96.81 116 ASN A O 1
ATOM 835 N N . SER A 1 117 ? 18.587 3.620 -30.564 1.00 96.06 117 SER A N 1
ATOM 836 C CA . SER A 1 117 ? 17.359 2.925 -31.008 1.00 96.06 117 SER A CA 1
ATOM 837 C C . SER A 1 117 ? 16.740 1.988 -29.964 1.00 96.06 117 SER A C 1
ATOM 839 O O . SER A 1 117 ? 15.527 1.941 -29.846 1.00 96.06 117 SER A O 1
ATOM 841 N N . LYS A 1 118 ? 17.541 1.286 -29.148 1.00 96.12 118 LYS A N 1
ATOM 842 C CA . LYS A 1 118 ? 16.988 0.397 -28.113 1.00 96.12 118 LYS A CA 1
ATOM 843 C C . LYS A 1 118 ? 16.316 1.165 -26.977 1.00 96.12 118 LYS A C 1
ATOM 845 O O . LYS A 1 118 ? 15.374 0.649 -26.385 1.00 96.12 118 LYS A O 1
ATOM 850 N N . VAL A 1 119 ? 16.848 2.339 -26.641 1.00 97.56 119 VAL A N 1
ATOM 851 C CA . VAL A 1 119 ? 16.298 3.227 -25.610 1.00 97.56 119 VAL A CA 1
ATOM 852 C C . VAL A 1 119 ? 15.035 3.886 -26.141 1.00 97.56 119 VAL A C 1
ATOM 854 O O . VAL A 1 119 ? 14.019 3.819 -25.466 1.00 97.56 119 VAL A O 1
ATOM 857 N N . ALA A 1 120 ? 15.064 4.408 -27.371 1.00 97.31 120 ALA A N 1
ATOM 858 C CA . ALA A 1 120 ? 13.888 4.970 -28.036 1.00 97.31 120 ALA A CA 1
ATOM 859 C C . ALA A 1 120 ? 12.742 3.950 -28.165 1.00 97.31 120 ALA A C 1
ATOM 861 O O . ALA A 1 120 ? 11.637 4.224 -27.713 1.00 97.31 120 ALA A O 1
ATOM 862 N N . ASP A 1 121 ? 13.020 2.739 -28.667 1.00 95.69 121 ASP A N 1
ATOM 863 C CA . ASP A 1 121 ? 12.014 1.672 -28.774 1.00 95.69 121 ASP A CA 1
ATOM 864 C C . ASP A 1 121 ? 11.444 1.287 -27.393 1.00 95.69 121 ASP A C 1
ATOM 866 O O . ASP A 1 121 ? 10.266 0.959 -27.266 1.00 95.69 121 ASP A O 1
ATOM 870 N N . GLY A 1 122 ? 12.289 1.290 -26.354 1.00 96.69 122 GLY A N 1
ATOM 871 C CA . GLY A 1 122 ? 11.876 1.012 -24.978 1.00 96.69 122 GLY A CA 1
ATOM 872 C C . GLY A 1 122 ? 10.977 2.106 -24.423 1.00 96.69 122 GLY A C 1
ATOM 873 O O . GLY A 1 122 ? 9.911 1.795 -23.905 1.00 96.69 122 GLY A O 1
ATOM 874 N N . TYR A 1 123 ? 11.377 3.364 -24.593 1.00 98.00 123 TYR A N 1
ATOM 875 C CA . TYR A 1 123 ? 10.596 4.539 -24.225 1.00 98.00 123 TYR A CA 1
ATOM 876 C C . TYR A 1 123 ? 9.213 4.519 -24.887 1.00 98.00 123 TYR A C 1
ATOM 878 O O . TYR A 1 123 ? 8.214 4.534 -24.174 1.00 98.00 123 TYR A O 1
ATOM 886 N N . ASP A 1 124 ? 9.137 4.378 -26.215 1.00 96.62 124 ASP A N 1
ATOM 887 C CA . ASP A 1 124 ? 7.864 4.374 -26.952 1.00 96.62 124 ASP A CA 1
ATOM 888 C C . ASP A 1 124 ? 6.936 3.237 -26.485 1.00 96.62 124 ASP A C 1
ATOM 890 O O . ASP A 1 124 ? 5.729 3.425 -26.312 1.00 96.62 124 ASP A O 1
ATOM 894 N N . TRP A 1 125 ? 7.499 2.048 -26.235 1.00 96.19 125 TRP A N 1
ATOM 895 C CA . TRP A 1 125 ? 6.749 0.917 -25.688 1.00 96.19 125 TRP A CA 1
ATOM 896 C C . TRP A 1 125 ? 6.268 1.169 -24.255 1.00 96.19 125 TRP A C 1
ATOM 898 O O . TRP A 1 125 ? 5.123 0.862 -23.930 1.00 96.19 125 TRP A O 1
ATOM 908 N N . GLY A 1 126 ? 7.123 1.729 -23.400 1.00 97.88 126 GLY A N 1
ATOM 909 C CA . GLY A 1 126 ? 6.774 2.077 -22.027 1.00 97.88 126 GLY A CA 1
ATOM 910 C C . GLY A 1 126 ? 5.669 3.128 -21.959 1.00 97.88 126 GLY A C 1
ATOM 911 O O . GLY A 1 126 ? 4.712 2.940 -21.211 1.00 97.88 126 GLY A O 1
ATOM 912 N N . VAL A 1 127 ? 5.746 4.168 -22.799 1.00 98.44 127 VAL A N 1
ATOM 913 C CA . VAL A 1 127 ? 4.689 5.182 -22.947 1.00 98.44 127 VAL A CA 1
ATOM 914 C C . VAL A 1 127 ? 3.360 4.515 -23.298 1.00 98.44 127 VAL A C 1
ATOM 916 O O . VAL A 1 127 ? 2.361 4.729 -22.611 1.00 98.44 127 VAL A O 1
ATOM 919 N N . PHE A 1 128 ? 3.352 3.649 -24.317 1.00 97.50 128 PHE A N 1
ATOM 920 C CA . PHE A 1 128 ? 2.153 2.903 -24.700 1.00 97.50 128 PHE A CA 1
ATOM 921 C C . PHE A 1 128 ? 1.587 2.086 -23.529 1.00 97.50 128 PHE A C 1
ATOM 923 O O . PHE A 1 128 ? 0.405 2.202 -23.215 1.00 97.50 128 PHE A O 1
ATOM 930 N N . VAL A 1 129 ? 2.416 1.287 -22.848 1.00 98.06 129 VAL A N 1
ATOM 931 C CA . VAL A 1 129 ? 1.952 0.441 -21.736 1.00 98.06 129 VAL A CA 1
ATOM 932 C C . VAL A 1 129 ? 1.409 1.275 -20.576 1.00 98.06 129 VAL A C 1
ATOM 934 O O . VAL A 1 129 ? 0.348 0.951 -20.043 1.00 98.06 129 VAL A O 1
ATOM 937 N N . GLY A 1 130 ? 2.098 2.350 -20.188 1.00 98.62 130 GLY A N 1
ATOM 938 C CA . GLY A 1 130 ? 1.651 3.232 -19.112 1.00 98.62 130 GLY A CA 1
ATOM 939 C C . GLY A 1 130 ? 0.298 3.881 -19.417 1.00 98.62 130 GLY A C 1
ATOM 940 O O . GLY A 1 130 ? -0.602 3.861 -18.575 1.00 98.62 130 GLY A O 1
ATOM 941 N N . GLN A 1 131 ? 0.112 4.367 -20.647 1.00 98.56 131 GLN A N 1
ATOM 942 C CA . GLN A 1 131 ? -1.158 4.937 -21.105 1.00 98.56 131 GLN A CA 1
ATOM 943 C C . GLN A 1 131 ? -2.286 3.903 -21.137 1.00 98.56 131 GLN A C 1
ATOM 945 O O . GLN A 1 131 ? -3.394 4.200 -20.691 1.00 98.56 131 GLN A O 1
ATOM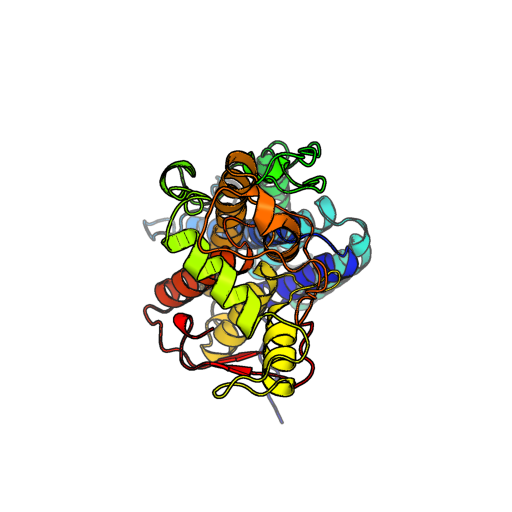 950 N N . GLU A 1 132 ? -2.012 2.680 -21.593 1.00 98.25 132 GLU A N 1
ATOM 951 C CA . GLU A 1 132 ? -2.998 1.596 -21.587 1.00 98.25 132 GLU A CA 1
ATOM 952 C C . GLU A 1 132 ? -3.400 1.198 -20.162 1.00 98.25 132 GLU A C 1
ATOM 954 O O . GLU A 1 132 ? -4.586 1.013 -19.897 1.00 98.25 132 GLU A O 1
ATOM 959 N N . VAL A 1 133 ? -2.460 1.137 -19.209 1.00 98.62 133 VAL A N 1
ATOM 960 C CA . VAL A 1 133 ? -2.799 0.909 -17.792 1.00 98.62 133 VAL A CA 1
ATOM 961 C C . VAL A 1 133 ? -3.703 2.023 -17.266 1.00 98.62 133 VAL A C 1
ATOM 963 O O . VAL A 1 133 ? -4.717 1.735 -16.630 1.00 98.62 133 VAL A O 1
ATOM 966 N N . VAL A 1 134 ? -3.397 3.292 -17.549 1.00 98.75 134 VAL A N 1
ATOM 967 C CA . VAL A 1 134 ? -4.263 4.419 -17.158 1.00 98.75 134 VAL A CA 1
ATOM 968 C C . VAL A 1 134 ? -5.653 4.289 -17.789 1.00 98.75 134 VAL A C 1
ATOM 970 O O . VAL A 1 134 ? -6.655 4.445 -17.089 1.00 98.75 134 VAL A O 1
ATOM 973 N N . ALA A 1 135 ? -5.733 3.954 -19.078 1.00 98.44 135 ALA A N 1
ATOM 974 C CA . ALA A 1 135 ? -6.990 3.812 -19.806 1.00 98.44 135 ALA A CA 1
ATOM 975 C C . ALA A 1 135 ? -7.849 2.653 -19.273 1.00 98.44 135 ALA A C 1
ATOM 977 O O . ALA A 1 135 ? -9.034 2.844 -18.989 1.00 98.44 135 ALA A O 1
ATOM 978 N N . LEU A 1 136 ? -7.251 1.476 -19.059 1.00 97.50 136 LEU A N 1
ATOM 979 C CA . LEU A 1 136 ? -7.916 0.301 -18.483 1.00 97.50 136 LEU A CA 1
ATOM 980 C C . LEU A 1 136 ? -8.456 0.575 -17.076 1.00 97.50 136 LEU A C 1
ATOM 982 O O . LEU A 1 136 ? -9.445 -0.029 -16.663 1.00 97.50 136 LEU A O 1
ATOM 986 N N . ARG A 1 137 ? -7.826 1.496 -16.339 1.00 97.88 137 ARG A N 1
ATOM 987 C CA . ARG A 1 137 ? -8.211 1.859 -14.971 1.00 97.88 137 ARG A CA 1
ATOM 988 C C . ARG A 1 137 ? -9.043 3.138 -14.872 1.00 97.88 137 ARG A C 1
ATOM 990 O O . ARG A 1 137 ? -9.442 3.500 -13.768 1.00 97.88 137 ARG A O 1
ATOM 997 N N . ALA A 1 138 ? -9.347 3.812 -15.982 1.00 97.06 138 ALA A N 1
ATOM 998 C CA . ALA A 1 138 ? -10.052 5.098 -15.975 1.00 97.06 138 ALA A CA 1
ATOM 999 C C . ALA A 1 138 ? -11.472 5.009 -15.385 1.00 97.06 138 ALA A C 1
ATOM 1001 O O . ALA A 1 138 ? -11.927 5.941 -14.728 1.00 97.06 138 ALA A O 1
ATOM 1002 N N . ASN A 1 139 ? -12.148 3.875 -15.589 1.00 96.69 139 ASN A N 1
ATOM 1003 C CA . ASN A 1 139 ? -13.501 3.606 -15.091 1.00 96.69 139 ASN A CA 1
ATOM 1004 C C . ASN A 1 139 ? -13.522 2.385 -14.166 1.00 96.69 139 ASN A C 1
ATOM 1006 O O . ASN A 1 139 ? -14.471 1.607 -14.179 1.00 96.69 139 ASN A O 1
ATOM 1010 N N . ASP A 1 140 ? -12.458 2.192 -13.387 1.00 97.75 140 ASP A N 1
ATOM 1011 C CA . ASP A 1 140 ? -12.334 1.021 -12.526 1.00 97.75 140 ASP A CA 1
ATOM 1012 C C . ASP A 1 140 ? -13.224 1.065 -11.283 1.00 97.75 140 ASP A C 1
ATOM 1014 O O . ASP A 1 140 ? -13.216 0.094 -10.552 1.00 97.75 140 ASP A O 1
ATOM 1018 N N . GLY A 1 141 ? -13.981 2.135 -11.028 1.00 97.75 141 GLY A N 1
ATOM 1019 C CA . GLY A 1 141 ? -14.836 2.274 -9.843 1.00 97.75 141 GLY A CA 1
ATOM 1020 C C . GLY A 1 141 ? -14.203 3.054 -8.686 1.00 97.75 141 GLY A C 1
ATOM 1021 O O . GLY A 1 141 ? -14.886 3.347 -7.711 1.00 97.75 141 GLY A O 1
ATOM 1022 N N . ALA A 1 142 ? -12.940 3.490 -8.800 1.00 97.44 142 ALA A N 1
ATOM 1023 C CA . ALA A 1 142 ? -12.316 4.383 -7.814 1.00 97.44 142 ALA A CA 1
ATOM 1024 C C . ALA A 1 142 ? -12.839 5.839 -7.866 1.00 97.44 142 ALA A C 1
ATOM 1026 O O . ALA A 1 142 ? -12.469 6.667 -7.027 1.00 97.44 142 ALA A O 1
ATOM 1027 N N . SER A 1 143 ? -13.683 6.167 -8.852 1.00 95.94 143 SER A N 1
ATOM 1028 C CA . SER A 1 143 ? -14.319 7.475 -9.031 1.00 95.94 143 SER A CA 1
ATOM 1029 C C . SER A 1 143 ? -15.729 7.340 -9.643 1.00 95.94 143 SER A C 1
ATOM 1031 O O . SER A 1 143 ? -15.989 6.333 -10.308 1.00 95.94 143 SER A O 1
ATOM 1033 N N . PRO A 1 144 ? -16.634 8.329 -9.462 1.00 96.38 144 PRO A N 1
ATOM 1034 C CA . PRO A 1 144 ? -16.486 9.526 -8.624 1.00 96.38 144 PRO A CA 1
ATOM 1035 C C . PRO A 1 144 ? -16.413 9.187 -7.126 1.00 96.38 144 PRO A C 1
ATOM 1037 O O . PRO A 1 144 ? -16.662 8.055 -6.724 1.00 96.38 144 PRO A O 1
ATOM 1040 N N . GLN A 1 145 ? -16.035 10.166 -6.298 1.00 96.81 145 GLN A N 1
ATOM 1041 C CA . GLN A 1 145 ? -16.024 9.985 -4.845 1.00 96.81 145 GLN A CA 1
ATOM 1042 C C . GLN A 1 145 ? -17.426 9.639 -4.334 1.00 96.81 145 GLN A C 1
ATOM 1044 O O . GLN A 1 145 ? -18.405 10.282 -4.716 1.00 96.81 145 GLN A O 1
ATOM 1049 N N . GLU A 1 146 ? -17.497 8.674 -3.423 1.00 97.50 146 GLU A N 1
ATOM 1050 C CA . GLU A 1 146 ? -18.717 8.311 -2.717 1.00 97.50 146 GLU A CA 1
ATOM 1051 C C . GLU A 1 146 ? -18.511 8.502 -1.216 1.00 97.50 146 GLU A C 1
ATOM 1053 O O . GLU A 1 146 ? -17.471 8.142 -0.654 1.00 97.50 146 GLU A O 1
ATOM 1058 N N . ILE A 1 147 ? -19.519 9.085 -0.574 1.00 97.50 147 ILE A N 1
ATOM 1059 C CA . ILE A 1 147 ? -19.552 9.315 0.865 1.00 97.50 147 ILE A CA 1
ATOM 1060 C C . ILE A 1 147 ? -20.685 8.471 1.428 1.00 97.50 147 ILE A C 1
ATOM 1062 O O . ILE A 1 147 ? -21.837 8.654 1.036 1.00 97.50 147 ILE A O 1
ATOM 1066 N N . LEU A 1 148 ? -20.355 7.575 2.353 1.00 97.50 148 LEU A N 1
ATOM 1067 C CA . LEU A 1 148 ? -21.342 6.884 3.173 1.00 97.50 148 LEU A CA 1
ATOM 1068 C C . LEU A 1 148 ? -21.533 7.691 4.466 1.00 97.50 148 LEU A C 1
ATOM 1070 O O . LEU A 1 148 ? -20.567 7.805 5.228 1.00 97.50 148 LEU A O 1
ATOM 1074 N N . PRO A 1 149 ? -22.718 8.283 4.707 1.00 97.62 149 PRO A N 1
ATOM 1075 C CA . PRO A 1 149 ? -22.955 9.076 5.906 1.00 97.62 149 PRO A CA 1
ATOM 1076 C C . PRO A 1 149 ? -22.820 8.250 7.184 1.00 97.62 149 PRO A C 1
ATOM 1078 O O . PRO A 1 149 ? -23.157 7.063 7.200 1.00 97.62 149 PRO A O 1
ATOM 1081 N N . GLY A 1 150 ? -22.371 8.901 8.255 1.00 96.88 150 GLY A N 1
ATOM 1082 C CA . GLY A 1 150 ? -22.334 8.292 9.582 1.00 96.88 150 GLY A CA 1
ATOM 1083 C C . GLY A 1 150 ? -23.726 7.911 10.107 1.00 96.88 150 GLY A C 1
ATOM 1084 O O . GLY A 1 150 ? -24.722 8.587 9.835 1.00 96.88 150 GLY A O 1
ATOM 1085 N N . GLY A 1 151 ? -23.786 6.823 10.873 1.00 96.31 151 GLY A N 1
ATOM 1086 C CA . GLY A 1 151 ? -24.986 6.358 11.566 1.00 96.31 151 GLY A CA 1
ATOM 1087 C C . GLY A 1 151 ? -25.138 6.935 12.977 1.00 96.31 151 GLY A C 1
ATOM 1088 O O . GLY A 1 151 ? -24.265 7.637 13.487 1.00 96.31 151 GLY A O 1
ATOM 1089 N N . THR A 1 152 ? -26.264 6.630 13.623 1.00 95.06 152 THR A N 1
ATOM 1090 C CA . THR A 1 152 ? -26.570 7.079 14.998 1.00 95.06 152 THR A CA 1
ATOM 1091 C C . THR A 1 152 ? -27.020 5.957 15.928 1.00 95.06 152 THR A C 1
ATOM 1093 O O . THR A 1 152 ? -27.133 6.187 17.131 1.00 95.06 152 THR A O 1
ATOM 1096 N N . ALA A 1 153 ? -27.288 4.758 15.404 1.00 96.44 153 ALA A N 1
ATOM 1097 C CA . ALA A 1 153 ? -27.658 3.615 16.228 1.00 96.44 153 ALA A CA 1
ATOM 1098 C C . ALA A 1 153 ? -26.423 3.006 16.927 1.00 96.44 153 ALA A C 1
ATOM 1100 O O . ALA A 1 153 ? -25.306 3.148 16.416 1.00 96.44 153 ALA A O 1
ATOM 1101 N N . PRO A 1 154 ? -26.604 2.297 18.059 1.00 96.94 154 PRO A N 1
ATOM 1102 C CA . PRO A 1 154 ? -25.539 1.498 18.664 1.00 96.94 154 PRO A CA 1
ATOM 1103 C C . PRO A 1 154 ? -24.884 0.570 17.634 1.00 96.94 154 PRO A C 1
ATOM 1105 O O . PRO A 1 154 ? -25.564 0.004 16.777 1.00 96.94 154 PRO A O 1
ATOM 1108 N N . GLY A 1 155 ? -23.556 0.462 17.680 1.00 97.31 155 GLY A N 1
ATOM 1109 C CA . GLY A 1 155 ? -22.771 -0.303 16.707 1.00 97.31 155 GLY A CA 1
ATOM 1110 C C . GLY A 1 155 ? -22.425 0.426 15.405 1.00 97.31 155 GLY A C 1
ATOM 1111 O O . GLY A 1 155 ? -21.540 -0.043 14.694 1.00 97.31 155 GLY A O 1
ATOM 1112 N N . GLN A 1 156 ? -23.042 1.572 15.086 1.00 97.81 156 GLN A N 1
ATOM 1113 C CA . GLN A 1 156 ? -22.784 2.287 13.828 1.00 97.81 156 GLN A CA 1
ATOM 1114 C C . GLN A 1 156 ? -21.675 3.339 13.947 1.00 97.81 156 GLN A C 1
ATOM 1116 O O . GLN A 1 156 ? -21.640 4.158 14.867 1.00 97.81 156 GLN A O 1
ATOM 1121 N N . PHE A 1 157 ? -20.786 3.370 12.958 1.00 98.12 157 PHE A N 1
ATOM 1122 C CA . PHE A 1 157 ? -19.759 4.387 12.796 1.00 98.12 157 PHE A CA 1
ATOM 1123 C C . PHE A 1 157 ? -20.401 5.756 12.562 1.00 98.12 157 PHE A C 1
ATOM 1125 O O . PHE A 1 157 ? -21.205 5.930 11.650 1.00 98.12 157 PHE A O 1
ATOM 1132 N N . GLN A 1 158 ? -20.037 6.732 13.393 1.00 96.06 158 GLN A N 1
ATOM 1133 C CA . GLN A 1 158 ? -20.769 8.000 13.497 1.00 96.06 158 GLN A CA 1
ATOM 1134 C C . GLN A 1 158 ? -20.276 9.105 12.550 1.00 96.06 158 GLN A C 1
ATOM 1136 O O . GLN A 1 158 ? -20.936 10.133 12.424 1.00 96.06 158 GLN A O 1
ATOM 1141 N N . ALA A 1 159 ? -19.125 8.930 11.894 1.00 96.62 159 ALA A N 1
ATOM 1142 C CA . ALA A 1 159 ? -18.577 9.917 10.963 1.00 96.62 159 ALA A CA 1
ATOM 1143 C C . ALA A 1 159 ? -18.762 9.488 9.502 1.00 96.62 159 ALA A C 1
ATOM 1145 O O . ALA A 1 159 ? -18.895 8.304 9.197 1.00 96.62 159 ALA A O 1
ATOM 1146 N N . ASP A 1 160 ? -18.707 10.457 8.590 1.00 97.56 160 ASP A N 1
ATOM 1147 C CA . ASP A 1 160 ? -18.781 10.194 7.155 1.00 97.56 160 ASP A CA 1
ATOM 1148 C C . ASP A 1 160 ? -17.578 9.372 6.675 1.00 97.56 160 ASP A C 1
ATOM 1150 O O . ASP A 1 160 ? -16.416 9.757 6.847 1.00 97.56 160 ASP A O 1
ATOM 1154 N N . PHE A 1 161 ? -17.854 8.260 5.997 1.00 97.38 161 PHE A N 1
ATOM 1155 C CA . PHE A 1 161 ? -16.836 7.464 5.329 1.00 97.38 161 PHE A CA 1
ATOM 1156 C C . PHE A 1 161 ? -16.658 7.942 3.886 1.00 97.38 161 PHE A C 1
ATOM 1158 O O . PHE A 1 161 ? -17.361 7.535 2.962 1.00 97.38 161 PHE A O 1
ATOM 1165 N N . THR A 1 162 ? -15.686 8.831 3.693 1.00 96.94 162 THR A N 1
ATOM 1166 C CA . THR A 1 162 ? -15.511 9.626 2.462 1.00 96.94 162 THR A CA 1
ATOM 1167 C C . THR A 1 162 ? -14.754 8.928 1.330 1.00 96.94 162 THR A C 1
ATOM 1169 O O . THR A 1 162 ? -14.406 9.559 0.332 1.00 96.94 162 THR A O 1
ATOM 1172 N N . SER A 1 163 ? -14.443 7.642 1.484 1.00 96.75 163 SER A N 1
ATOM 1173 C CA . SER A 1 163 ? -13.714 6.858 0.478 1.00 96.75 163 SER A CA 1
ATOM 1174 C C . SER A 1 163 ? -14.451 5.578 0.092 1.00 96.75 163 SER A C 1
ATOM 1176 O O . SER A 1 163 ? -13.833 4.643 -0.409 1.00 96.75 163 SER A O 1
ATOM 1178 N N . ALA A 1 164 ? -15.765 5.532 0.325 1.00 97.44 164 ALA A N 1
ATOM 1179 C CA . ALA A 1 164 ? -16.591 4.345 0.140 1.00 97.44 164 ALA A CA 1
ATOM 1180 C C . ALA A 1 164 ? -16.520 3.777 -1.288 1.00 97.44 164 ALA A C 1
ATOM 1182 O O . ALA A 1 164 ? -16.617 2.563 -1.463 1.00 97.44 164 ALA A O 1
ATOM 1183 N N . GLN A 1 165 ? -16.293 4.618 -2.304 1.00 98.25 165 GLN A N 1
ATOM 1184 C CA . GLN A 1 165 ? -16.262 4.201 -3.709 1.00 98.25 165 GLN A CA 1
ATOM 1185 C C . GLN A 1 165 ? -15.188 3.150 -4.005 1.00 98.25 165 GLN A C 1
ATOM 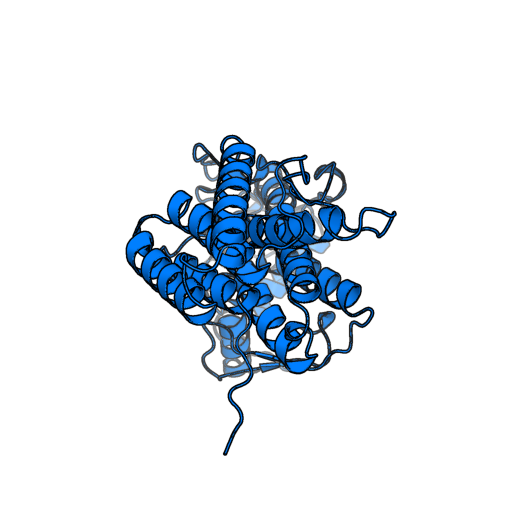1187 O O . GLN A 1 165 ? -15.373 2.335 -4.897 1.00 98.25 165 GLN A O 1
ATOM 1192 N N . TYR A 1 166 ? -14.088 3.111 -3.242 1.00 98.25 166 TYR A N 1
ATOM 1193 C CA . TYR A 1 166 ? -13.003 2.159 -3.497 1.00 98.25 166 TYR A CA 1
ATOM 1194 C C . TYR A 1 166 ? -13.413 0.691 -3.305 1.00 98.25 166 TYR A C 1
ATOM 1196 O O . TYR A 1 166 ? -12.740 -0.187 -3.838 1.00 98.25 166 TYR A O 1
ATOM 1204 N N . ARG A 1 167 ? -14.549 0.414 -2.647 1.00 97.25 167 ARG A N 1
ATOM 1205 C CA . ARG A 1 167 ? -15.156 -0.929 -2.612 1.00 97.25 167 ARG A CA 1
ATOM 1206 C C . ARG A 1 167 ? -15.598 -1.424 -3.996 1.00 97.25 167 ARG A C 1
ATOM 1208 O O . ARG A 1 167 ? -15.671 -2.623 -4.226 1.00 97.25 167 ARG A O 1
ATOM 1215 N N . ASN A 1 168 ? -15.883 -0.494 -4.909 1.00 97.44 168 ASN A N 1
ATOM 1216 C CA . ASN A 1 168 ? -16.284 -0.769 -6.287 1.00 97.44 168 ASN A CA 1
ATOM 1217 C C . ASN A 1 168 ? -15.075 -0.842 -7.229 1.00 97.44 168 ASN A C 1
ATOM 1219 O O . ASN A 1 168 ? -15.258 -1.041 -8.429 1.00 97.44 168 ASN A O 1
ATOM 1223 N N . MET A 1 169 ? -13.852 -0.634 -6.717 1.00 98.06 169 MET A N 1
ATOM 1224 C CA . MET A 1 169 ? -12.653 -0.690 -7.537 1.00 98.06 169 MET A CA 1
ATOM 1225 C C . MET A 1 169 ? -12.499 -2.102 -8.114 1.00 98.06 169 MET A C 1
ATOM 1227 O O . MET A 1 169 ? -12.460 -3.084 -7.382 1.00 98.06 169 MET A O 1
ATOM 1231 N N . THR A 1 170 ? -12.386 -2.204 -9.435 1.00 98.00 170 THR A N 1
ATOM 1232 C CA . THR A 1 170 ? -12.161 -3.457 -10.151 1.00 98.00 170 THR A CA 1
ATOM 1233 C C . THR A 1 170 ? -10.854 -4.051 -9.632 1.00 98.00 170 THR A C 1
ATOM 1235 O O . THR A 1 170 ? -9.836 -3.355 -9.695 1.00 98.00 170 THR A O 1
ATOM 1238 N N . PRO A 1 171 ? -10.828 -5.286 -9.119 1.00 97.94 171 PRO A N 1
ATOM 1239 C CA . PRO A 1 171 ? -9.580 -5.878 -8.658 1.00 97.94 171 PRO A CA 1
ATOM 1240 C C . PRO A 1 171 ? -8.527 -5.997 -9.773 1.00 97.94 171 PRO A C 1
ATOM 1242 O O . PRO A 1 171 ? -8.835 -5.937 -10.965 1.00 97.94 171 PRO A O 1
ATOM 1245 N N . PHE A 1 172 ? -7.269 -6.133 -9.378 1.00 97.56 172 PHE A N 1
ATOM 1246 C CA . PHE A 1 172 ? -6.112 -6.347 -10.234 1.00 97.56 172 PHE A CA 1
ATOM 1247 C C . PHE A 1 172 ? -5.787 -7.834 -10.405 1.00 97.56 172 PHE A C 1
ATOM 1249 O O . PHE A 1 172 ? -5.446 -8.247 -11.510 1.00 97.56 172 PHE A O 1
ATOM 1256 N N . GLY A 1 173 ? -5.858 -8.631 -9.334 1.00 93.94 173 GLY A N 1
ATOM 1257 C CA . GLY A 1 173 ? -5.434 -10.034 -9.325 1.00 93.94 173 GLY A CA 1
ATOM 1258 C C . GLY A 1 173 ? -6.531 -11.033 -8.951 1.00 93.94 173 GLY A C 1
ATOM 1259 O O . GLY A 1 173 ? -6.593 -12.114 -9.540 1.00 93.94 173 GLY A O 1
ATOM 1260 N N . ILE A 1 174 ? -7.397 -10.707 -7.988 1.00 94.81 174 ILE A N 1
ATOM 1261 C CA . ILE A 1 174 ? -8.509 -11.583 -7.591 1.00 94.81 174 ILE A CA 1
ATOM 1262 C C . ILE A 1 174 ? -9.692 -11.455 -8.559 1.00 94.81 174 ILE A C 1
ATOM 1264 O O . ILE A 1 174 ? -10.040 -10.370 -9.007 1.00 94.81 174 ILE A O 1
ATOM 1268 N N . SER A 1 175 ? -10.328 -12.580 -8.889 1.00 93.31 175 SER A N 1
ATOM 1269 C CA . SER A 1 175 ? -11.460 -12.596 -9.835 1.00 93.31 175 SER A CA 1
ATOM 1270 C C . SER A 1 175 ? -12.801 -12.240 -9.193 1.00 93.31 175 SER A C 1
ATOM 1272 O O . SER A 1 175 ? -13.667 -11.678 -9.859 1.00 93.31 175 SER A O 1
ATOM 1274 N N . ASP A 1 176 ? -12.960 -12.555 -7.908 1.00 94.69 176 ASP A N 1
ATOM 1275 C CA . ASP A 1 176 ? -14.171 -12.303 -7.137 1.00 94.69 176 ASP A CA 1
ATOM 1276 C C . ASP A 1 176 ? -13.781 -11.873 -5.711 1.00 94.69 176 ASP A C 1
ATOM 1278 O O . ASP A 1 176 ? -13.288 -12.704 -4.941 1.00 94.69 176 ASP A O 1
ATOM 1282 N N . PRO A 1 177 ? -13.953 -10.588 -5.346 1.00 94.75 177 PRO A N 1
ATOM 1283 C CA . PRO A 1 177 ? -13.636 -10.102 -4.007 1.00 94.75 177 PRO A CA 1
ATOM 1284 C C . PRO A 1 177 ? -14.584 -10.650 -2.934 1.00 94.75 177 PRO A C 1
ATOM 1286 O O . PRO A 1 177 ? -14.214 -10.664 -1.763 1.00 94.75 177 PRO A O 1
ATOM 1289 N N . THR A 1 178 ? -15.769 -11.150 -3.307 1.00 94.50 178 THR A N 1
ATOM 1290 C CA . THR A 1 178 ? -16.762 -11.644 -2.341 1.00 94.50 178 THR A CA 1
ATOM 1291 C C . THR A 1 178 ? -16.312 -12.915 -1.619 1.00 94.50 178 THR A C 1
ATOM 1293 O O . THR A 1 178 ? -16.762 -13.189 -0.512 1.00 94.50 178 THR A O 1
ATOM 1296 N N . LEU A 1 179 ? -15.357 -13.656 -2.195 1.00 95.44 179 LEU A N 1
ATOM 1297 C CA . LEU A 1 179 ? -14.761 -14.856 -1.596 1.00 95.44 179 LEU A CA 1
ATOM 1298 C C . LEU A 1 179 ? -13.847 -14.559 -0.396 1.00 95.44 179 LEU A C 1
ATOM 1300 O O . LEU A 1 179 ? -13.385 -15.493 0.259 1.00 95.44 179 LEU A O 1
ATOM 1304 N N . TYR A 1 180 ? -13.550 -13.284 -0.148 1.00 96.00 180 TYR A N 1
ATOM 1305 C CA . TYR A 1 180 ? -12.617 -12.829 0.883 1.00 96.00 180 TYR A CA 1
ATOM 1306 C C . TYR A 1 180 ? -13.275 -11.922 1.929 1.00 96.00 180 TYR A C 1
ATOM 1308 O O . TYR A 1 180 ? -12.570 -11.417 2.801 1.00 96.00 180 TYR A O 1
ATOM 1316 N N . LEU A 1 181 ? -14.589 -11.693 1.834 1.00 96.19 181 LEU A N 1
ATOM 1317 C CA . LEU A 1 181 ? -15.334 -10.932 2.837 1.00 96.19 181 LEU A CA 1
ATOM 1318 C C . LEU A 1 181 ? -15.359 -11.696 4.160 1.00 96.19 181 LEU A C 1
ATOM 1320 O O . LEU A 1 181 ? -15.351 -12.930 4.180 1.00 96.19 181 LEU A O 1
ATOM 1324 N N . SER A 1 182 ? -15.356 -10.953 5.260 1.00 95.88 182 SER A N 1
ATOM 1325 C CA . SER A 1 182 ? -15.446 -11.546 6.593 1.00 95.88 182 SER A CA 1
ATOM 1326 C C . SER A 1 182 ? -16.896 -11.867 6.967 1.00 95.88 182 SER A C 1
ATOM 1328 O O . SER A 1 182 ? -17.831 -11.427 6.308 1.00 95.88 182 SER A O 1
ATOM 1330 N N . ASP A 1 183 ? -17.091 -12.608 8.061 1.00 95.44 183 ASP A N 1
ATOM 1331 C CA . ASP A 1 183 ? -18.427 -12.858 8.625 1.00 95.44 183 ASP A CA 1
ATOM 1332 C C . ASP A 1 183 ? -18.999 -11.632 9.379 1.00 95.44 183 ASP A C 1
ATOM 1334 O O . ASP A 1 183 ? -20.154 -11.642 9.807 1.00 95.44 183 ASP A O 1
ATOM 1338 N N . GLY A 1 184 ? -18.216 -10.553 9.499 1.00 95.69 184 GLY A N 1
ATOM 1339 C CA . GLY A 1 184 ? -18.554 -9.338 10.239 1.00 95.69 184 GLY A CA 1
ATOM 1340 C C . GLY A 1 184 ? -17.960 -9.277 11.645 1.00 95.69 184 GLY A C 1
ATOM 1341 O O . GLY A 1 184 ? -17.291 -10.216 12.081 1.00 95.69 184 GLY A O 1
ATOM 1342 N N . PRO A 1 185 ? -18.150 -8.150 12.353 1.00 96.69 185 PRO A N 1
ATOM 1343 C CA . PRO A 1 185 ? -17.758 -8.039 13.751 1.00 96.69 185 PRO A CA 1
ATOM 1344 C C . PRO A 1 185 ? -18.674 -8.900 14.643 1.00 96.69 185 PRO A C 1
ATOM 1346 O O . PRO A 1 185 ? -19.819 -9.171 14.262 1.00 96.69 185 PRO A O 1
ATOM 1349 N N . PRO A 1 186 ? -18.225 -9.277 15.854 1.00 97.50 186 PRO A N 1
ATOM 1350 C CA . PRO A 1 186 ? -19.075 -9.946 16.834 1.00 97.50 186 PRO A CA 1
ATOM 1351 C C . PRO A 1 186 ? -20.352 -9.145 17.133 1.00 97.50 186 PRO A C 1
ATOM 1353 O O . PRO A 1 186 ? -20.347 -7.910 17.132 1.00 97.50 186 PRO A O 1
ATOM 1356 N N . ALA A 1 187 ? -21.456 -9.845 17.405 1.00 97.81 187 ALA A N 1
ATOM 1357 C CA . ALA A 1 187 ? -22.723 -9.205 17.760 1.00 97.81 187 ALA A CA 1
ATOM 1358 C C . ALA A 1 187 ? -22.585 -8.408 19.068 1.00 97.81 187 ALA A C 1
ATOM 1360 O O . ALA A 1 187 ? -21.932 -8.870 20.002 1.00 97.81 187 ALA A O 1
ATOM 1361 N N . LEU A 1 188 ? -23.220 -7.234 19.155 1.00 98.19 188 LEU A N 1
ATOM 1362 C CA . LEU A 1 188 ? -23.063 -6.328 20.302 1.00 98.19 188 LEU A CA 1
ATOM 1363 C C . LEU A 1 188 ? -23.430 -6.975 21.645 1.00 98.19 188 LEU A C 1
ATOM 1365 O O . LEU A 1 188 ? -22.790 -6.690 22.645 1.00 98.19 188 LEU A O 1
ATOM 1369 N N . ASP A 1 189 ? -24.415 -7.870 21.676 1.00 97.38 189 ASP A N 1
ATOM 1370 C CA . ASP A 1 189 ? -24.885 -8.571 22.877 1.00 97.38 189 ASP A CA 1
ATOM 1371 C C . ASP A 1 189 ? -24.127 -9.880 23.174 1.00 97.38 189 ASP A C 1
ATOM 1373 O O . ASP A 1 189 ? -24.524 -10.641 24.058 1.00 97.38 189 ASP A O 1
ATOM 1377 N N . SER A 1 190 ? -23.042 -10.162 22.445 1.00 98.44 190 SER A N 1
ATOM 1378 C CA . SER A 1 190 ? -22.238 -11.376 22.617 1.00 98.44 190 SER A CA 1
ATOM 1379 C C . SER A 1 190 ? -21.119 -11.225 23.654 1.00 98.44 190 SER A C 1
ATOM 1381 O O . SER A 1 190 ? -20.601 -10.133 23.892 1.00 98.44 190 SER A O 1
ATOM 1383 N N . GLU A 1 191 ? -20.698 -12.355 24.229 1.00 98.56 191 GLU A N 1
ATOM 1384 C CA . GLU A 1 191 ? -19.518 -12.439 25.104 1.00 98.56 191 GLU A CA 1
ATOM 1385 C C . GLU A 1 191 ? -18.242 -12.012 24.359 1.00 98.56 191 GLU A C 1
ATOM 1387 O O . GLU A 1 191 ? -17.465 -11.221 24.879 1.00 98.56 191 GLU A O 1
ATOM 1392 N N . GLU A 1 192 ? -18.080 -12.428 23.097 1.00 98.31 192 GLU A N 1
ATOM 1393 C CA . GLU A 1 192 ? -16.917 -12.086 22.262 1.00 98.31 192 GLU A CA 1
ATOM 1394 C C . GLU A 1 192 ? -16.778 -10.568 22.038 1.00 98.31 192 GLU A C 1
ATOM 1396 O O . GLU A 1 192 ? -15.677 -10.019 22.105 1.00 98.31 192 GLU A O 1
ATOM 1401 N N . TYR A 1 193 ? -17.894 -9.857 21.831 1.00 98.50 193 TYR A N 1
ATOM 1402 C CA . TYR A 1 193 ? -17.883 -8.395 21.751 1.00 98.50 193 TYR A CA 1
ATOM 1403 C C . TYR A 1 193 ? -17.477 -7.750 23.083 1.00 98.50 193 TYR A C 1
ATOM 1405 O O . TYR A 1 193 ? -16.666 -6.819 23.095 1.00 98.50 193 TYR A O 1
ATOM 1413 N N . ALA A 1 194 ? -18.021 -8.239 24.203 1.00 98.62 194 ALA A N 1
ATOM 1414 C CA . ALA A 1 194 ? -17.695 -7.714 25.525 1.00 98.62 194 ALA A CA 1
ATOM 1415 C C . ALA A 1 194 ? -16.214 -7.928 25.871 1.00 98.62 194 ALA A C 1
ATOM 1417 O O . ALA A 1 194 ? -15.570 -7.013 26.386 1.00 98.62 194 ALA A O 1
ATOM 1418 N N . GLU A 1 195 ? -15.655 -9.096 25.551 1.00 98.62 195 GLU A N 1
ATOM 1419 C CA . GLU A 1 195 ? -14.232 -9.397 25.725 1.00 98.62 195 GLU A CA 1
ATOM 1420 C C . GLU A 1 195 ? -13.357 -8.438 24.910 1.00 98.62 195 GLU A C 1
ATOM 1422 O O . GLU A 1 195 ? -12.486 -7.777 25.482 1.00 98.62 195 GLU A O 1
ATOM 1427 N N . ALA A 1 196 ? -13.639 -8.276 23.612 1.00 97.94 196 ALA A N 1
ATOM 1428 C CA . ALA A 1 196 ? -12.882 -7.379 22.739 1.00 97.94 196 ALA A CA 1
ATOM 1429 C C . ALA A 1 196 ? -12.968 -5.906 23.186 1.00 97.94 196 ALA A C 1
ATOM 1431 O O . ALA A 1 196 ? -11.960 -5.193 23.216 1.00 97.94 196 ALA A O 1
ATOM 1432 N N . LEU A 1 197 ? -14.160 -5.430 23.571 1.00 98.44 197 LEU A N 1
ATOM 1433 C CA . LEU A 1 197 ? -14.342 -4.067 24.078 1.00 98.44 197 LEU A CA 1
ATOM 1434 C C . LEU A 1 197 ? -13.570 -3.850 25.380 1.00 98.44 197 LEU A C 1
ATOM 1436 O O . LEU A 1 197 ? -12.893 -2.831 25.523 1.00 98.44 197 LEU A O 1
ATOM 1440 N N . ASN A 1 198 ? -13.663 -4.787 26.327 1.00 98.31 198 ASN A N 1
ATOM 1441 C CA . ASN A 1 198 ? -13.008 -4.669 27.627 1.00 98.31 198 ASN A CA 1
ATOM 1442 C C . ASN A 1 198 ? -11.479 -4.774 27.512 1.00 98.31 198 ASN A C 1
ATOM 1444 O O . ASN A 1 198 ? -10.776 -4.042 28.211 1.00 98.31 198 ASN A O 1
ATOM 1448 N N . GLU A 1 199 ? -10.954 -5.593 26.597 1.00 96.19 199 GLU A N 1
ATOM 1449 C CA . GLU A 1 199 ? -9.522 -5.634 26.280 1.00 96.19 199 GLU A CA 1
ATOM 1450 C C . GLU A 1 199 ? -9.026 -4.263 25.796 1.00 96.19 199 GLU A C 1
ATOM 1452 O O . GLU A 1 199 ? -8.090 -3.695 26.369 1.00 96.19 199 GLU A O 1
ATOM 1457 N N . VAL A 1 200 ? -9.697 -3.672 24.798 1.00 95.81 200 VAL A N 1
ATOM 1458 C CA . VAL A 1 200 ? -9.328 -2.343 24.285 1.00 95.81 200 VAL A CA 1
ATOM 1459 C C . VAL A 1 200 ? -9.520 -1.264 25.347 1.00 95.81 200 VAL A C 1
ATOM 1461 O O . VAL A 1 200 ? -8.706 -0.345 25.435 1.00 95.81 200 VAL A O 1
ATOM 1464 N N . LYS A 1 201 ? -10.553 -1.368 26.187 1.00 96.25 201 LYS A N 1
ATOM 1465 C CA . LYS A 1 201 ? -10.777 -0.425 27.284 1.00 96.25 201 LYS A CA 1
ATOM 1466 C C . LYS A 1 201 ? -9.607 -0.418 28.267 1.00 96.25 201 LYS A C 1
ATOM 1468 O O . LYS A 1 201 ? -9.190 0.663 28.665 1.00 96.25 201 LYS A O 1
ATOM 1473 N N . VAL A 1 202 ? -9.051 -1.582 28.608 1.00 93.88 202 VAL A N 1
ATOM 1474 C CA . VAL A 1 202 ? -7.921 -1.704 29.544 1.00 93.88 202 VAL A CA 1
ATOM 1475 C C . VAL A 1 202 ? -6.596 -1.288 28.900 1.00 93.88 202 VAL A C 1
ATOM 1477 O O . VAL A 1 202 ? -5.907 -0.413 29.419 1.00 93.88 202 VAL A O 1
ATOM 1480 N N . PHE A 1 203 ? -6.221 -1.887 27.768 1.00 92.00 203 PHE A N 1
ATOM 1481 C CA . PHE A 1 203 ? -4.887 -1.689 27.177 1.00 92.00 203 PHE A CA 1
ATOM 1482 C C . PHE A 1 203 ? -4.788 -0.467 26.264 1.00 92.00 203 PHE A C 1
ATOM 1484 O O . PHE A 1 203 ? -3.694 0.045 25.998 1.00 92.00 203 PHE A O 1
ATOM 1491 N N . GLY A 1 204 ? -5.931 -0.011 25.760 1.00 93.50 204 GLY A N 1
ATOM 1492 C CA . GLY A 1 204 ? -6.048 1.139 24.882 1.00 93.50 204 GLY A CA 1
ATOM 1493 C C . GLY A 1 204 ? -6.312 2.446 25.617 1.00 93.50 204 GLY A C 1
ATOM 1494 O O . GLY A 1 204 ? -6.414 3.462 24.937 1.00 93.50 204 GLY A O 1
ATOM 1495 N N . GLU A 1 205 ? -6.430 2.469 26.949 1.00 94.44 205 GLU A N 1
ATOM 1496 C CA . GLU A 1 205 ? -6.610 3.717 27.697 1.00 94.44 205 GLU A CA 1
ATOM 1497 C C . GLU A 1 205 ? -5.310 4.527 27.769 1.00 94.44 205 GLU A C 1
ATOM 1499 O O . GLU A 1 205 ? -4.199 4.015 27.931 1.00 94.44 205 GLU A O 1
ATOM 1504 N N . ARG A 1 206 ? -5.430 5.849 27.681 1.00 91.94 206 ARG A N 1
ATOM 1505 C CA . ARG A 1 206 ? -4.298 6.748 27.858 1.00 91.94 206 ARG A CA 1
ATOM 1506 C C . ARG A 1 206 ? -3.706 6.647 29.259 1.00 91.94 206 ARG A C 1
ATOM 1508 O O . ARG A 1 206 ? -4.313 7.054 30.241 1.00 91.94 206 ARG A O 1
ATOM 1515 N N . GLY A 1 207 ? -2.439 6.244 29.304 1.00 87.62 207 GLY A N 1
ATOM 1516 C CA . GLY A 1 207 ? -1.701 6.093 30.554 1.00 87.62 207 GLY A CA 1
ATOM 1517 C C . GLY A 1 207 ? -1.914 4.738 31.219 1.00 87.62 207 GLY A C 1
ATOM 1518 O O . GLY A 1 207 ? -1.409 4.561 32.323 1.00 87.62 207 GLY A O 1
ATOM 1519 N N . SER A 1 208 ? -2.592 3.794 30.553 1.00 88.50 208 SER A N 1
ATOM 1520 C CA . SER A 1 208 ? -2.675 2.411 31.008 1.00 88.50 208 SER A CA 1
ATOM 1521 C C . SER A 1 208 ? -1.276 1.851 31.291 1.00 88.50 208 SER A C 1
ATOM 1523 O O . SER A 1 208 ? -0.308 2.094 30.555 1.00 88.50 208 SER A O 1
ATOM 1525 N N . GLU A 1 209 ? -1.161 1.115 32.391 1.00 87.19 209 GLU A N 1
ATOM 1526 C CA . GLU A 1 209 ? 0.030 0.336 32.704 1.00 87.19 209 GLU A CA 1
ATOM 1527 C C . GLU A 1 209 ? -0.164 -1.078 32.160 1.00 87.19 209 GLU A C 1
ATOM 1529 O O . GLU A 1 209 ? -1.194 -1.708 32.388 1.00 87.19 209 GLU A O 1
ATOM 1534 N N . ASP A 1 210 ? 0.829 -1.559 31.424 1.00 80.69 210 ASP A N 1
ATOM 1535 C CA . ASP A 1 210 ? 0.866 -2.900 30.859 1.00 80.69 210 ASP A CA 1
ATOM 1536 C C . ASP A 1 210 ? 2.158 -3.569 31.346 1.00 80.69 210 ASP A C 1
ATOM 1538 O O . ASP A 1 210 ? 3.216 -2.933 31.401 1.00 80.69 210 ASP A O 1
ATOM 1542 N N . ALA A 1 211 ? 2.053 -4.825 31.779 1.00 83.31 211 ALA A N 1
ATOM 1543 C CA . ALA A 1 211 ? 3.176 -5.572 32.331 1.00 83.31 211 ALA A CA 1
ATOM 1544 C C . ALA A 1 211 ? 4.197 -5.989 31.257 1.00 83.31 211 ALA A C 1
ATOM 1546 O O . ALA A 1 211 ? 5.366 -6.193 31.592 1.00 83.31 211 ALA A O 1
ATOM 1547 N N . ASP A 1 212 ? 3.767 -6.093 29.998 1.00 86.38 212 ASP A N 1
ATOM 1548 C CA . ASP A 1 212 ? 4.562 -6.603 28.883 1.00 86.38 212 ASP A CA 1
ATOM 1549 C C . ASP A 1 212 ? 5.141 -5.488 27.999 1.00 86.38 212 ASP A C 1
ATOM 1551 O O . ASP A 1 212 ? 6.183 -5.691 27.368 1.00 86.38 212 ASP A O 1
ATOM 1555 N N . ILE A 1 213 ? 4.506 -4.309 27.952 1.00 86.38 213 ILE A N 1
ATOM 1556 C CA . ILE A 1 213 ? 4.961 -3.178 27.129 1.00 86.38 213 ILE A CA 1
ATOM 1557 C C . ILE A 1 213 ? 4.859 -1.832 27.856 1.00 86.38 213 ILE A C 1
ATOM 1559 O O . ILE A 1 213 ? 3.794 -1.397 28.299 1.00 86.38 213 ILE A O 1
ATOM 1563 N N . SER A 1 214 ? 5.974 -1.104 27.939 1.00 91.31 214 SER A N 1
ATOM 1564 C CA . SER A 1 214 ? 5.959 0.239 28.525 1.00 91.31 214 SER A CA 1
ATOM 1565 C C . SER A 1 214 ? 5.162 1.229 27.664 1.00 91.31 214 SER A C 1
ATOM 1567 O O . SER A 1 214 ? 5.046 1.087 26.447 1.00 91.31 214 SER A O 1
ATOM 1569 N N . ASN A 1 215 ? 4.661 2.308 28.277 1.00 90.50 215 ASN A N 1
ATOM 1570 C CA . ASN A 1 215 ? 3.978 3.385 27.544 1.00 90.50 215 ASN A CA 1
ATOM 1571 C C . ASN A 1 215 ? 4.843 3.998 26.429 1.00 90.50 215 ASN A C 1
ATOM 1573 O O . ASN A 1 215 ? 4.313 4.415 25.400 1.00 90.50 215 ASN A O 1
ATOM 1577 N N . GLN A 1 216 ? 6.163 4.040 26.625 1.00 92.38 216 GLN A N 1
ATOM 1578 C CA . GLN A 1 216 ? 7.092 4.504 25.602 1.00 92.38 216 GLN A CA 1
ATOM 1579 C C . GLN A 1 216 ? 7.168 3.513 24.435 1.00 92.38 216 GLN A C 1
ATOM 1581 O O . GLN A 1 216 ? 6.974 3.916 23.293 1.00 92.38 216 GLN A O 1
ATOM 1586 N N . GLU A 1 217 ? 7.391 2.226 24.709 1.00 92.50 217 GLU A N 1
ATOM 1587 C CA . GLU A 1 217 ? 7.471 1.194 23.666 1.00 92.50 217 GLU A CA 1
ATOM 1588 C C . GLU A 1 217 ? 6.159 1.065 22.877 1.00 92.50 217 GLU A C 1
ATOM 1590 O O . GLU A 1 217 ? 6.189 0.834 21.667 1.00 92.50 217 GLU A O 1
ATOM 1595 N N . ALA A 1 218 ? 5.011 1.259 23.535 1.00 92.50 218 ALA A N 1
ATOM 1596 C CA . ALA A 1 218 ? 3.701 1.274 22.890 1.00 92.50 218 ALA A CA 1
ATOM 1597 C C . ALA A 1 218 ? 3.547 2.456 21.915 1.00 92.50 218 ALA A C 1
ATOM 1599 O O . ALA A 1 218 ? 3.117 2.252 20.781 1.00 92.50 218 ALA A O 1
ATOM 1600 N N . GLU A 1 219 ? 3.948 3.676 22.303 1.00 93.62 219 GLU A N 1
ATOM 1601 C CA . GLU A 1 219 ? 3.962 4.831 21.387 1.00 93.62 219 GLU A CA 1
ATOM 1602 C C . GLU A 1 219 ? 4.962 4.615 20.244 1.00 93.62 219 GLU A C 1
ATOM 1604 O O . GLU A 1 219 ? 4.639 4.896 19.094 1.00 93.62 219 GLU A O 1
ATOM 1609 N N . GLU A 1 220 ? 6.150 4.073 20.520 1.00 95.38 220 GLU A N 1
ATOM 1610 C CA . GLU A 1 220 ? 7.144 3.762 19.487 1.00 95.38 220 GLU A CA 1
ATOM 1611 C C . GLU A 1 220 ? 6.617 2.730 18.478 1.00 95.38 220 GLU A C 1
ATOM 1613 O O . GLU A 1 220 ? 6.839 2.876 17.276 1.00 95.38 220 GLU A O 1
ATOM 1618 N N . LEU A 1 221 ? 5.898 1.699 18.939 1.00 94.31 221 LEU A N 1
ATOM 1619 C CA . LEU A 1 221 ? 5.264 0.702 18.073 1.00 94.31 221 LEU A CA 1
A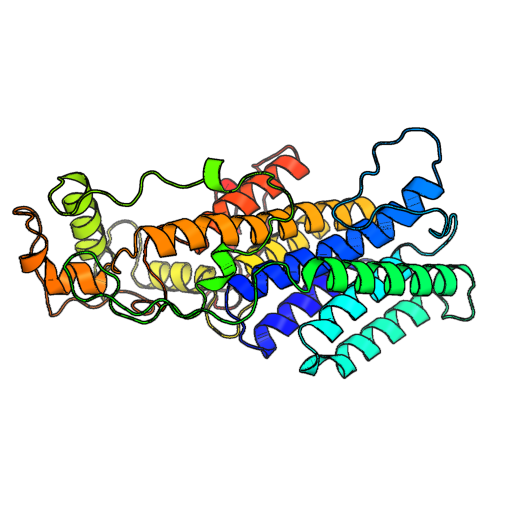TOM 1620 C C . LEU A 1 221 ? 4.096 1.289 17.277 1.00 94.31 221 LEU A C 1
ATOM 1622 O O . LEU A 1 221 ? 4.015 1.060 16.071 1.00 94.31 221 LEU A O 1
ATOM 1626 N N . PHE A 1 222 ? 3.231 2.071 17.926 1.00 94.81 222 PHE A N 1
ATOM 1627 C CA . PHE A 1 222 ? 2.134 2.768 17.260 1.00 94.81 222 PHE A CA 1
ATOM 1628 C C . PHE A 1 222 ? 2.665 3.678 16.153 1.00 94.81 222 PHE A C 1
ATOM 1630 O O . PHE A 1 222 ? 2.226 3.580 15.011 1.00 94.81 222 PHE A O 1
ATOM 1637 N N . ARG A 1 223 ? 3.643 4.533 16.468 1.00 95.38 223 ARG A N 1
ATOM 1638 C CA . ARG A 1 223 ? 4.251 5.469 15.518 1.00 95.38 223 ARG A CA 1
ATOM 1639 C C . ARG A 1 223 ? 4.908 4.761 14.353 1.00 95.38 223 ARG A C 1
ATOM 1641 O O . ARG A 1 223 ? 4.728 5.183 13.223 1.00 95.38 223 ARG A O 1
ATOM 1648 N N . PHE A 1 224 ? 5.597 3.656 14.610 1.00 96.62 224 PHE A N 1
ATOM 1649 C CA . PHE A 1 224 ? 6.233 2.880 13.555 1.00 96.62 224 PHE A CA 1
ATOM 1650 C C . PHE A 1 224 ? 5.237 2.378 12.491 1.00 96.62 224 PHE A C 1
ATOM 1652 O O . PHE A 1 224 ? 5.570 2.377 11.310 1.00 96.62 224 PHE A O 1
ATOM 1659 N N . TRP A 1 225 ? 4.014 2.004 12.889 1.00 96.06 225 TRP A N 1
ATOM 1660 C CA . TRP A 1 225 ? 2.994 1.442 11.989 1.00 96.06 225 TRP A CA 1
ATOM 1661 C C . TRP A 1 225 ? 1.833 2.387 11.639 1.00 96.06 225 TRP A C 1
ATOM 1663 O O . TRP A 1 225 ? 0.943 2.008 10.874 1.00 96.06 225 TRP A O 1
ATOM 1673 N N . ALA A 1 226 ? 1.807 3.607 12.186 1.00 92.75 226 ALA A N 1
ATOM 1674 C CA . ALA A 1 226 ? 0.655 4.504 12.094 1.00 92.75 226 ALA A CA 1
ATOM 1675 C C . ALA A 1 226 ? 0.271 4.844 10.643 1.00 92.75 226 ALA A C 1
ATOM 1677 O O . ALA A 1 226 ? -0.915 4.804 10.296 1.00 92.75 226 ALA A O 1
ATOM 1678 N N . GLY A 1 227 ? 1.251 5.180 9.796 1.00 89.38 227 GLY A N 1
ATOM 1679 C CA . GLY A 1 227 ? 1.023 5.511 8.387 1.00 89.38 227 GLY A CA 1
ATOM 1680 C C . GLY A 1 227 ? 0.058 6.694 8.204 1.00 89.38 227 GLY A C 1
ATOM 1681 O O . GLY A 1 227 ? -0.905 6.633 7.422 1.00 89.38 227 GLY A O 1
ATOM 1682 N N . GLY A 1 228 ? 0.280 7.771 8.961 1.00 87.19 228 GLY A N 1
ATOM 1683 C CA . GLY A 1 228 ? -0.545 8.976 9.011 1.00 87.19 228 GLY A CA 1
ATOM 1684 C C . GLY A 1 228 ? -0.559 9.797 7.715 1.00 87.19 228 GLY A C 1
ATOM 1685 O O . GLY A 1 228 ? 0.060 9.462 6.706 1.00 87.19 228 GLY A O 1
ATOM 1686 N N . GLY A 1 229 ? -1.321 10.895 7.701 1.00 86.94 229 GLY A N 1
ATOM 1687 C CA . GLY A 1 229 ? -1.424 11.767 6.525 1.00 86.94 229 GLY A CA 1
ATOM 1688 C C . GLY A 1 229 ? -0.128 12.528 6.238 1.00 86.94 229 GLY A C 1
ATOM 1689 O O . GLY A 1 229 ? 0.215 13.436 6.992 1.00 86.94 229 GLY A O 1
ATOM 1690 N N . GLY A 1 230 ? 0.514 12.225 5.108 1.00 93.31 230 GLY A N 1
ATOM 1691 C CA . GLY A 1 230 ? 1.854 12.715 4.754 1.00 93.31 230 GLY A CA 1
ATOM 1692 C C . GLY A 1 230 ? 2.932 11.624 4.766 1.00 93.31 230 GLY A C 1
ATOM 1693 O O . GLY A 1 230 ? 4.053 11.905 4.370 1.00 93.31 230 GLY A O 1
ATOM 1694 N N . SER A 1 231 ? 2.585 10.399 5.173 1.00 96.38 231 SER A N 1
ATOM 1695 C CA . SER A 1 231 ? 3.415 9.198 5.008 1.00 96.38 231 SER A CA 1
ATOM 1696 C C . SER A 1 231 ? 3.118 8.468 3.691 1.00 96.38 231 SER A C 1
ATOM 1698 O O . SER A 1 231 ? 2.142 8.772 2.998 1.00 96.38 231 SER A O 1
ATOM 1700 N N . ALA A 1 232 ? 3.895 7.422 3.417 1.00 96.38 232 ALA A N 1
ATOM 1701 C CA . ALA A 1 232 ? 3.691 6.414 2.382 1.00 96.38 232 ALA A CA 1
ATOM 1702 C C . ALA A 1 232 ? 2.398 5.587 2.552 1.00 96.38 232 ALA A C 1
ATOM 1704 O O . ALA A 1 232 ? 2.002 4.876 1.622 1.00 96.38 232 ALA A O 1
ATOM 1705 N N . ARG A 1 233 ? 1.713 5.712 3.704 1.00 97.25 233 ARG A N 1
ATOM 1706 C CA . ARG A 1 233 ? 0.552 4.914 4.142 1.00 97.25 233 ARG A CA 1
ATOM 1707 C C . ARG A 1 233 ? 0.895 3.435 4.370 1.00 97.25 233 ARG A C 1
ATOM 1709 O O . ARG A 1 233 ? 1.890 2.949 3.842 1.00 97.25 233 ARG A O 1
ATOM 1716 N N . PRO A 1 234 ? 0.047 2.674 5.090 1.00 97.12 234 PRO A N 1
ATOM 1717 C CA . PRO A 1 234 ? 0.279 1.245 5.313 1.00 97.12 234 PRO A CA 1
ATOM 1718 C C . PRO A 1 234 ? 0.636 0.413 4.060 1.00 97.12 234 PRO A C 1
ATOM 1720 O O . PRO A 1 234 ? 1.585 -0.362 4.148 1.00 97.12 234 PRO A O 1
ATOM 1723 N N . PRO A 1 235 ? -0.011 0.568 2.879 1.00 98.12 235 PRO A N 1
ATOM 1724 C CA . PRO A 1 235 ? 0.424 -0.163 1.684 1.00 98.12 235 PRO A CA 1
ATOM 1725 C C . PRO A 1 235 ? 1.827 0.244 1.203 1.00 98.12 235 PRO A C 1
ATOM 1727 O O . PRO A 1 235 ? 2.560 -0.595 0.689 1.00 98.12 235 PRO A O 1
ATOM 1730 N N . GLY A 1 236 ? 2.230 1.506 1.384 1.00 98.19 236 GLY A N 1
ATOM 1731 C CA . GLY A 1 236 ? 3.556 1.989 0.996 1.00 98.19 236 GLY A CA 1
ATOM 1732 C C . GLY A 1 236 ? 4.667 1.535 1.942 1.00 98.19 236 GLY A C 1
ATOM 1733 O O . GLY A 1 236 ? 5.784 1.310 1.491 1.00 98.19 236 GLY A O 1
ATOM 1734 N N . GLU A 1 237 ? 4.371 1.292 3.221 1.00 97.75 237 GLU A N 1
ATOM 1735 C CA . GLU A 1 237 ? 5.337 0.653 4.129 1.00 97.75 237 GLU A CA 1
ATOM 1736 C C . GLU A 1 237 ? 5.723 -0.753 3.633 1.00 97.75 237 GLU A C 1
ATOM 1738 O O . GLU A 1 237 ? 6.894 -1.125 3.674 1.00 97.75 237 GLU A O 1
ATOM 1743 N N . TRP A 1 238 ? 4.786 -1.499 3.036 1.00 98.44 238 TRP A N 1
ATOM 1744 C CA . TRP A 1 238 ? 5.106 -2.773 2.379 1.00 98.44 238 TRP A CA 1
ATOM 1745 C C . TRP A 1 238 ? 5.938 -2.611 1.107 1.00 98.44 238 TRP A C 1
ATOM 1747 O O . TRP A 1 238 ? 6.812 -3.442 0.851 1.00 98.44 238 TRP A O 1
ATOM 1757 N N . ILE A 1 239 ? 5.732 -1.537 0.337 1.00 98.69 239 ILE A N 1
ATOM 1758 C CA . ILE A 1 239 ? 6.613 -1.192 -0.791 1.00 98.69 239 ILE A CA 1
ATOM 1759 C C . ILE A 1 239 ? 8.037 -0.921 -0.286 1.00 98.69 239 ILE A C 1
ATOM 1761 O O . ILE A 1 239 ? 8.982 -1.488 -0.829 1.00 98.69 239 ILE A O 1
ATOM 1765 N N . LYS A 1 240 ? 8.205 -0.158 0.802 1.00 98.31 240 LYS A N 1
ATOM 1766 C CA . LYS A 1 240 ? 9.516 0.105 1.424 1.00 98.31 240 LYS A CA 1
ATOM 1767 C C . LYS A 1 240 ? 10.195 -1.175 1.909 1.00 98.31 240 LYS A C 1
ATOM 1769 O O . LYS A 1 240 ? 11.359 -1.409 1.589 1.00 98.31 240 LYS A O 1
ATOM 1774 N N . ILE A 1 241 ? 9.459 -2.049 2.603 1.00 98.56 241 ILE A N 1
ATOM 1775 C CA . ILE A 1 241 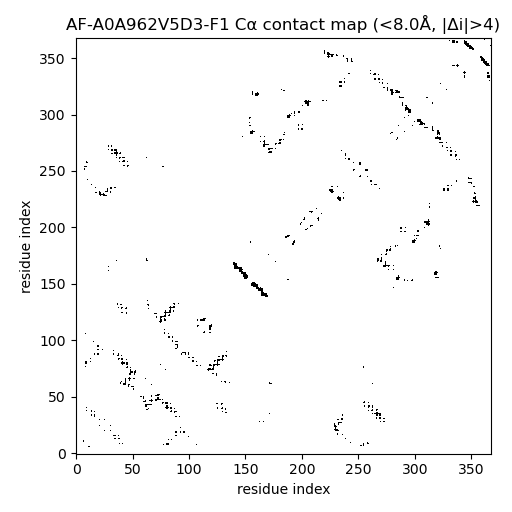? 9.956 -3.378 2.999 1.00 98.56 241 ILE A CA 1
ATOM 1776 C C . ILE A 1 241 ? 10.441 -4.152 1.766 1.00 98.56 241 ILE A C 1
ATOM 1778 O O . ILE A 1 241 ? 11.518 -4.753 1.789 1.00 98.56 241 ILE A O 1
ATOM 1782 N N . ALA A 1 242 ? 9.676 -4.135 0.672 1.00 98.69 242 ALA A N 1
ATOM 1783 C CA . ALA A 1 242 ? 10.047 -4.825 -0.555 1.00 98.69 242 ALA A CA 1
ATOM 1784 C C . ALA A 1 242 ? 11.288 -4.232 -1.234 1.00 98.69 242 ALA A C 1
ATOM 1786 O O . ALA A 1 242 ? 12.094 -5.017 -1.735 1.00 98.69 242 ALA A O 1
ATOM 1787 N N . ILE A 1 243 ? 11.487 -2.908 -1.204 1.00 98.50 243 ILE A N 1
ATOM 1788 C CA . ILE A 1 243 ? 12.713 -2.241 -1.681 1.00 98.50 243 ILE A CA 1
ATOM 1789 C C . ILE A 1 243 ? 13.919 -2.760 -0.897 1.00 98.50 243 ILE A C 1
ATOM 1791 O O . ILE A 1 243 ? 14.805 -3.379 -1.492 1.00 98.50 243 ILE A O 1
ATOM 1795 N N . THR A 1 244 ? 13.900 -2.636 0.435 1.00 97.81 244 THR A N 1
ATOM 1796 C CA . THR A 1 244 ? 14.993 -3.105 1.303 1.00 97.81 244 THR A CA 1
ATOM 1797 C C . THR A 1 244 ? 15.318 -4.578 1.058 1.00 97.81 244 THR A C 1
ATOM 1799 O O . THR A 1 244 ? 16.465 -4.968 0.836 1.00 97.81 244 THR A O 1
ATOM 1802 N N . VAL A 1 245 ? 14.293 -5.430 1.048 1.00 98.38 245 VAL A N 1
ATOM 1803 C CA . VAL A 1 245 ? 14.483 -6.873 0.894 1.00 98.38 245 VAL A CA 1
ATOM 1804 C C . VAL A 1 245 ? 14.967 -7.218 -0.516 1.00 98.38 245 VAL A C 1
ATOM 1806 O O . VAL A 1 245 ? 15.801 -8.113 -0.672 1.00 98.38 245 VAL A O 1
ATOM 1809 N N . ALA A 1 246 ? 14.472 -6.545 -1.557 1.00 98.12 246 ALA A N 1
ATOM 1810 C CA . ALA A 1 246 ? 14.915 -6.780 -2.928 1.00 98.12 246 ALA A CA 1
ATOM 1811 C C . ALA A 1 246 ? 16.405 -6.462 -3.106 1.00 98.12 246 ALA A C 1
ATOM 1813 O O . ALA A 1 246 ? 17.101 -7.211 -3.803 1.00 98.12 246 ALA A O 1
ATOM 1814 N N . GLU A 1 247 ? 16.902 -5.411 -2.458 1.00 96.38 247 GLU A N 1
ATOM 1815 C CA . GLU A 1 247 ? 18.321 -5.057 -2.438 1.00 96.38 247 GLU A CA 1
ATOM 1816 C C . GLU A 1 247 ? 19.153 -6.095 -1.676 1.00 96.38 247 GLU A C 1
ATOM 1818 O O . GLU A 1 247 ? 20.061 -6.708 -2.253 1.00 96.38 247 GLU A O 1
ATOM 1823 N N . ASP A 1 248 ? 18.786 -6.388 -0.425 1.00 96.25 248 ASP A N 1
ATOM 1824 C CA . ASP A 1 248 ? 19.490 -7.342 0.444 1.00 96.25 248 ASP A CA 1
ATOM 1825 C C . ASP A 1 248 ? 19.580 -8.741 -0.179 1.00 96.25 248 ASP A C 1
ATOM 1827 O O . ASP A 1 248 ? 20.596 -9.448 -0.098 1.00 96.25 248 ASP A O 1
ATOM 1831 N N . ARG A 1 249 ? 18.504 -9.160 -0.850 1.00 96.25 249 ARG A N 1
ATOM 1832 C CA . ARG A 1 249 ? 18.401 -10.462 -1.519 1.00 96.25 249 ARG A CA 1
ATOM 1833 C C . ARG A 1 249 ? 18.958 -10.448 -2.940 1.00 96.25 249 ARG A C 1
ATOM 1835 O O . ARG A 1 249 ? 18.997 -11.506 -3.573 1.00 96.25 249 ARG A O 1
ATOM 1842 N N . LYS A 1 250 ? 19.450 -9.300 -3.425 1.00 96.31 250 LYS A N 1
ATOM 1843 C CA . LYS A 1 250 ? 19.978 -9.099 -4.785 1.00 96.31 250 LYS A CA 1
ATOM 1844 C C . LYS A 1 250 ? 18.949 -9.425 -5.873 1.00 96.31 250 LYS A C 1
ATOM 1846 O O . LYS A 1 250 ? 19.330 -9.772 -6.995 1.00 96.31 250 LYS A O 1
ATOM 1851 N N . THR A 1 251 ? 17.659 -9.320 -5.554 1.00 96.62 251 THR A N 1
ATOM 1852 C CA . THR A 1 251 ? 16.551 -9.412 -6.516 1.00 96.62 251 THR A CA 1
ATOM 1853 C C . THR A 1 251 ? 16.703 -8.328 -7.582 1.00 96.62 251 THR A C 1
ATOM 1855 O O . THR A 1 251 ? 16.527 -8.616 -8.766 1.00 96.62 251 THR A O 1
ATOM 1858 N N . THR A 1 252 ? 17.191 -7.148 -7.180 1.00 96.88 252 THR A N 1
ATOM 1859 C CA . THR A 1 252 ? 17.502 -5.987 -8.034 1.00 96.88 252 THR A CA 1
ATOM 1860 C C . THR A 1 252 ? 18.509 -6.258 -9.154 1.00 96.88 252 THR A C 1
ATOM 1862 O O . THR A 1 252 ? 18.576 -5.497 -10.114 1.00 96.88 252 THR A O 1
ATOM 1865 N N . LYS A 1 253 ? 19.243 -7.380 -9.130 1.00 95.06 253 LYS A N 1
ATOM 1866 C CA . LYS A 1 253 ? 20.103 -7.793 -10.256 1.00 95.06 253 LYS A CA 1
ATOM 1867 C C . LYS A 1 253 ? 19.329 -8.263 -11.491 1.00 95.06 253 LYS A C 1
ATOM 1869 O O . LYS A 1 253 ? 19.940 -8.543 -12.519 1.00 95.06 253 LYS A O 1
ATOM 1874 N N . SER A 1 254 ? 18.013 -8.435 -11.391 1.00 94.44 254 SER A N 1
ATOM 1875 C CA . SER A 1 254 ? 17.165 -8.848 -12.503 1.00 94.44 254 SER A CA 1
ATOM 1876 C C . SER A 1 254 ? 15.910 -7.992 -12.540 1.00 94.44 254 SER A C 1
ATOM 1878 O O . SER A 1 254 ? 14.971 -8.257 -11.795 1.00 94.44 254 SER A O 1
ATOM 1880 N N . ILE A 1 255 ? 15.868 -7.032 -13.468 1.00 94.19 255 ILE A N 1
ATOM 1881 C CA . ILE A 1 255 ? 14.731 -6.119 -13.642 1.00 94.19 255 ILE A CA 1
ATOM 1882 C C . ILE A 1 255 ? 13.385 -6.850 -13.689 1.00 94.19 255 ILE A C 1
ATOM 1884 O O . ILE A 1 255 ? 12.469 -6.476 -12.974 1.00 94.19 255 ILE A O 1
ATOM 1888 N N . SER A 1 256 ? 13.272 -7.971 -14.407 1.00 92.81 256 SER A N 1
ATOM 1889 C CA . SER A 1 256 ? 12.004 -8.717 -14.462 1.00 92.81 256 SER A CA 1
ATOM 1890 C C . SER A 1 256 ? 11.632 -9.410 -13.155 1.00 92.81 256 SER A C 1
ATOM 1892 O O . SER A 1 256 ? 10.449 -9.581 -12.885 1.00 92.81 256 SER A O 1
ATOM 1894 N N . LYS A 1 257 ? 12.605 -9.843 -12.339 1.00 94.94 257 LYS A N 1
ATOM 1895 C CA . LYS A 1 257 ? 12.292 -10.386 -11.007 1.00 94.94 257 LYS A CA 1
ATOM 1896 C C . LYS A 1 257 ? 11.848 -9.268 -10.073 1.00 94.94 257 LYS A C 1
ATOM 1898 O O . LYS A 1 257 ? 10.880 -9.471 -9.351 1.00 94.94 257 LYS A O 1
ATOM 1903 N N . THR A 1 258 ? 12.515 -8.117 -10.125 1.00 97.88 258 THR A N 1
ATOM 1904 C CA . THR A 1 258 ? 12.133 -6.925 -9.362 1.00 97.88 258 THR A CA 1
ATOM 1905 C C . THR A 1 258 ? 10.733 -6.462 -9.758 1.00 97.88 258 THR A C 1
ATOM 1907 O O . THR A 1 258 ? 9.848 -6.443 -8.914 1.00 97.88 258 THR A O 1
ATOM 1910 N N . ALA A 1 259 ? 10.479 -6.219 -11.047 1.00 97.69 259 ALA A N 1
ATOM 1911 C CA . ALA A 1 259 ? 9.171 -5.805 -11.550 1.00 97.69 259 ALA A CA 1
ATOM 1912 C C . ALA A 1 259 ? 8.068 -6.811 -11.185 1.00 97.69 259 ALA A C 1
ATOM 1914 O O . ALA A 1 259 ? 6.990 -6.418 -10.758 1.00 97.69 259 ALA A O 1
ATOM 1915 N N . ARG A 1 260 ? 8.350 -8.122 -11.263 1.00 97.31 260 ARG A N 1
ATOM 1916 C CA . ARG A 1 260 ? 7.395 -9.158 -10.843 1.00 97.31 260 ARG A CA 1
ATOM 1917 C C . ARG A 1 260 ? 7.072 -9.096 -9.352 1.00 97.31 260 ARG A C 1
ATOM 1919 O O . ARG A 1 260 ? 5.910 -9.263 -8.998 1.00 97.31 260 ARG A O 1
ATOM 1926 N N . LEU A 1 261 ? 8.079 -8.913 -8.493 1.00 98.44 261 LEU A N 1
ATOM 1927 C CA . LEU A 1 261 ? 7.873 -8.785 -7.048 1.00 98.44 261 LEU A CA 1
ATOM 1928 C C . LEU A 1 261 ? 6.916 -7.633 -6.753 1.00 98.44 261 LEU A C 1
ATOM 1930 O O . LEU A 1 261 ? 5.900 -7.832 -6.091 1.00 98.44 261 LEU A O 1
ATOM 1934 N N . PHE A 1 262 ? 7.226 -6.450 -7.280 1.00 98.81 262 PHE A N 1
ATOM 1935 C CA . PHE A 1 262 ? 6.440 -5.266 -6.979 1.00 98.81 262 PHE A CA 1
ATOM 1936 C C . PHE A 1 262 ? 5.071 -5.263 -7.660 1.00 98.81 262 PHE A C 1
ATOM 1938 O O . PHE A 1 262 ? 4.127 -4.753 -7.069 1.00 98.81 262 PHE A O 1
ATOM 1945 N N . ALA A 1 263 ? 4.908 -5.869 -8.841 1.00 98.69 263 ALA A N 1
ATOM 1946 C CA . ALA A 1 263 ? 3.582 -6.035 -9.437 1.00 98.69 263 ALA A CA 1
ATOM 1947 C C . ALA A 1 263 ? 2.696 -6.942 -8.582 1.00 98.69 263 ALA A C 1
ATOM 1949 O O . ALA A 1 263 ? 1.580 -6.557 -8.254 1.00 98.69 263 ALA A O 1
ATOM 1950 N N . LEU A 1 264 ? 3.194 -8.109 -8.154 1.00 98.56 264 LEU A N 1
ATOM 1951 C CA . LEU A 1 264 ? 2.438 -8.999 -7.263 1.00 98.56 264 LEU A CA 1
ATOM 1952 C C . LEU A 1 264 ? 2.057 -8.293 -5.957 1.00 98.56 264 LEU A C 1
ATOM 1954 O O . LEU A 1 264 ? 0.914 -8.393 -5.513 1.00 98.56 264 LEU A O 1
ATOM 1958 N N . LEU A 1 265 ? 3.001 -7.556 -5.369 1.00 98.81 265 LEU A N 1
ATOM 1959 C CA . LEU A 1 265 ? 2.770 -6.822 -4.133 1.00 98.81 265 LEU A CA 1
ATOM 1960 C C . LEU A 1 265 ? 1.755 -5.693 -4.331 1.00 98.81 265 LEU A C 1
ATOM 1962 O O . LEU A 1 265 ? 0.752 -5.651 -3.625 1.00 98.81 265 LEU A O 1
ATOM 1966 N N . GLY A 1 266 ? 1.966 -4.826 -5.322 1.00 98.75 266 GLY A N 1
ATOM 1967 C CA . GLY A 1 266 ? 1.085 -3.704 -5.632 1.00 98.75 266 GLY A CA 1
ATOM 1968 C C . GLY A 1 266 ? -0.343 -4.155 -5.934 1.00 98.75 266 GLY A C 1
ATOM 1969 O O . GLY A 1 266 ? -1.278 -3.618 -5.348 1.00 98.75 266 GLY A O 1
ATOM 1970 N N . MET A 1 267 ? -0.520 -5.189 -6.766 1.00 98.75 267 MET A N 1
ATOM 1971 C CA . MET A 1 267 ? -1.841 -5.768 -7.042 1.00 98.75 267 MET A CA 1
ATOM 1972 C C . MET A 1 267 ? -2.515 -6.277 -5.765 1.00 98.75 267 MET A C 1
ATOM 1974 O O . MET A 1 267 ? -3.678 -5.962 -5.536 1.00 98.75 267 MET A O 1
ATOM 1978 N N . SER A 1 268 ? -1.786 -6.993 -4.897 1.00 98.50 268 SER A N 1
ATOM 1979 C CA . SER A 1 268 ? -2.352 -7.472 -3.628 1.00 98.50 268 SER A CA 1
ATOM 1980 C C . SER A 1 268 ? -2.784 -6.327 -2.710 1.00 98.50 268 SER A C 1
ATOM 1982 O O . SER A 1 268 ? -3.851 -6.404 -2.112 1.00 98.50 268 SER A O 1
ATOM 1984 N N . MET A 1 269 ? -2.021 -5.227 -2.664 1.00 98.44 269 MET A N 1
ATOM 1985 C CA . MET A 1 269 ? -2.395 -4.039 -1.894 1.00 98.44 269 MET A CA 1
ATOM 1986 C C . MET A 1 269 ? -3.671 -3.410 -2.451 1.00 98.44 269 MET A C 1
ATOM 1988 O O . MET A 1 269 ? -4.561 -3.052 -1.683 1.00 98.44 269 MET A O 1
ATOM 1992 N N . GLY A 1 270 ? -3.771 -3.282 -3.778 1.00 98.38 270 GLY A N 1
ATOM 1993 C CA . GLY A 1 270 ? -4.963 -2.770 -4.451 1.00 98.38 270 GLY A CA 1
ATOM 1994 C C . GLY A 1 270 ? -6.200 -3.624 -4.166 1.00 98.38 270 GLY A C 1
ATOM 1995 O O . GLY A 1 270 ? -7.238 -3.092 -3.782 1.00 98.38 270 GLY A O 1
ATOM 1996 N N . ASP A 1 271 ? -6.080 -4.943 -4.275 1.00 98.62 271 ASP A N 1
ATOM 1997 C CA . ASP A 1 271 ? -7.192 -5.879 -4.069 1.00 98.62 271 ASP A CA 1
ATOM 1998 C C . ASP A 1 271 ? -7.648 -5.933 -2.610 1.00 98.62 271 ASP A C 1
ATOM 2000 O O . ASP A 1 271 ? -8.846 -5.971 -2.330 1.00 98.62 271 ASP A O 1
ATOM 2004 N N . SER A 1 272 ? -6.708 -5.844 -1.668 1.00 98.00 272 SER A N 1
ATOM 2005 C CA . SER A 1 272 ? -7.004 -5.734 -0.238 1.00 98.00 272 SER A CA 1
ATOM 2006 C C . SER A 1 272 ? -7.862 -4.516 0.107 1.00 98.00 272 SER A C 1
ATOM 2008 O O . SER A 1 272 ? -8.663 -4.587 1.043 1.00 98.00 272 SER A O 1
ATOM 2010 N N . VAL A 1 273 ? -7.745 -3.410 -0.642 1.00 98.31 273 VAL A N 1
ATOM 2011 C CA . VAL A 1 273 ? -8.657 -2.266 -0.480 1.00 98.31 273 VAL A CA 1
ATOM 2012 C C . VAL A 1 273 ? -10.079 -2.687 -0.798 1.00 98.31 273 VAL A C 1
ATOM 2014 O O . VAL A 1 273 ? -10.961 -2.412 0.003 1.00 98.31 273 VAL A O 1
ATOM 2017 N N . VAL A 1 274 ? -10.300 -3.354 -1.934 1.00 98.44 274 VAL A N 1
ATOM 2018 C CA . VAL A 1 274 ? -11.640 -3.747 -2.393 1.00 98.44 274 VAL A CA 1
ATOM 2019 C C . VAL A 1 274 ? -12.335 -4.572 -1.317 1.00 98.44 274 VAL A C 1
ATOM 2021 O O . VAL A 1 274 ? -13.450 -4.246 -0.921 1.00 98.44 274 VAL A O 1
ATOM 2024 N N . VAL A 1 275 ? -11.651 -5.585 -0.786 1.00 97.88 275 VAL A N 1
ATOM 2025 C CA . VAL A 1 275 ? -12.195 -6.474 0.249 1.00 97.88 275 VAL A CA 1
ATOM 2026 C C . VAL A 1 275 ? -12.493 -5.704 1.540 1.00 97.88 275 VAL A C 1
ATOM 2028 O O . VAL A 1 275 ? -13.636 -5.662 1.987 1.00 97.88 275 VAL A O 1
ATOM 2031 N N . SER A 1 276 ? -11.496 -5.015 2.106 1.00 98.00 276 SER A N 1
ATOM 2032 C CA . SER A 1 276 ? -11.666 -4.329 3.398 1.00 98.00 276 SER A CA 1
ATOM 2033 C C . SER A 1 276 ? -12.615 -3.127 3.335 1.00 98.00 276 SER A C 1
ATOM 2035 O O . SER A 1 276 ? -13.265 -2.808 4.327 1.00 98.00 276 SER A O 1
ATOM 2037 N N . TRP A 1 277 ? -12.741 -2.452 2.187 1.00 98.31 277 TRP A N 1
ATOM 2038 C CA . TRP A 1 277 ? -13.726 -1.382 2.010 1.00 98.31 277 TRP A CA 1
ATOM 2039 C C . TRP A 1 277 ? -15.150 -1.914 1.832 1.00 98.31 277 TRP A C 1
ATOM 2041 O O . TRP A 1 277 ? -16.069 -1.198 2.228 1.00 98.31 277 TRP A O 1
ATOM 2051 N N . ASN A 1 278 ? -15.348 -3.116 1.273 1.00 98.31 278 ASN A N 1
ATOM 2052 C CA . ASN A 1 278 ? -16.667 -3.761 1.264 1.00 98.31 278 ASN A CA 1
ATOM 2053 C C . ASN A 1 278 ? -17.095 -4.109 2.697 1.00 98.31 278 ASN A C 1
ATOM 2055 O O . ASN A 1 278 ? -18.134 -3.619 3.123 1.00 98.31 278 ASN A O 1
ATOM 2059 N N . ASP A 1 279 ? -16.246 -4.776 3.491 1.00 98.25 279 ASP A N 1
ATOM 2060 C CA . ASP A 1 279 ? -16.539 -5.044 4.913 1.00 98.25 279 ASP A CA 1
ATOM 2061 C C . ASP A 1 279 ? -16.864 -3.748 5.683 1.00 98.25 279 ASP A C 1
ATOM 2063 O O . ASP A 1 279 ? -17.867 -3.652 6.394 1.00 98.25 279 ASP A O 1
ATOM 2067 N N . LYS A 1 280 ? -16.060 -2.693 5.497 1.00 98.38 280 LYS A N 1
ATOM 2068 C CA . LYS A 1 280 ? -16.312 -1.392 6.141 1.00 98.38 280 LYS A CA 1
ATOM 2069 C C . LYS A 1 280 ? -17.653 -0.796 5.751 1.00 98.38 280 LYS A C 1
ATOM 2071 O O . LYS A 1 280 ? -18.313 -0.184 6.591 1.00 98.38 280 LYS A O 1
ATOM 2076 N N . PHE A 1 281 ? -18.010 -0.910 4.478 1.00 97.69 281 PHE A N 1
ATOM 2077 C CA . PHE A 1 281 ? -19.255 -0.377 3.955 1.00 97.69 281 PHE A CA 1
ATOM 2078 C C . PHE A 1 281 ? -20.462 -1.158 4.478 1.00 97.69 281 PHE A C 1
ATOM 2080 O O . PHE A 1 281 ? -21.441 -0.533 4.877 1.00 97.69 281 PHE A O 1
ATOM 2087 N N . ASP A 1 282 ? -20.369 -2.486 4.516 1.00 97.19 282 ASP A N 1
ATOM 2088 C CA . ASP A 1 282 ? -21.477 -3.371 4.871 1.00 97.19 282 ASP A CA 1
ATOM 2089 C C . ASP A 1 282 ? -21.757 -3.367 6.375 1.00 97.19 282 ASP A C 1
ATOM 2091 O O . ASP A 1 282 ? -22.910 -3.250 6.792 1.00 97.19 282 ASP A O 1
ATOM 2095 N N . TYR A 1 283 ? -20.712 -3.444 7.203 1.00 97.56 283 TYR A N 1
ATOM 2096 C CA . TYR A 1 283 ? -20.878 -3.553 8.653 1.00 97.56 283 TYR A CA 1
ATOM 2097 C C . TYR A 1 283 ? -20.957 -2.204 9.357 1.00 97.56 283 TYR A C 1
ATOM 2099 O O . TYR A 1 283 ? -21.573 -2.102 10.415 1.00 97.56 283 TYR A O 1
ATOM 2107 N N . GLN A 1 284 ? -20.316 -1.170 8.801 1.00 97.50 284 GLN A N 1
ATOM 2108 C CA . GLN A 1 284 ? -20.287 0.179 9.373 1.00 97.50 284 GLN A CA 1
ATOM 2109 C C . GLN A 1 284 ? -19.930 0.198 10.870 1.00 97.50 284 GLN A C 1
ATOM 2111 O O . GLN A 1 284 ? -20.414 1.057 11.600 1.00 97.50 284 GLN A O 1
ATOM 2116 N N . ALA A 1 285 ? -19.098 -0.736 11.340 1.00 98.12 285 ALA A N 1
ATOM 2117 C CA . ALA A 1 285 ? -18.839 -0.924 12.763 1.00 98.12 285 ALA A CA 1
ATOM 2118 C C . ALA A 1 285 ? -18.234 0.336 13.406 1.00 98.12 285 ALA A C 1
ATOM 2120 O O . ALA A 1 285 ? -17.278 0.925 12.880 1.00 98.12 285 ALA A O 1
ATOM 2121 N N . TRP A 1 286 ? -18.781 0.752 14.549 1.00 98.19 286 TRP A N 1
ATOM 2122 C CA . TRP A 1 286 ? -18.248 1.863 15.332 1.00 98.19 286 TRP A CA 1
ATOM 2123 C C . TRP A 1 286 ? -16.822 1.607 15.824 1.00 98.19 286 TRP A C 1
ATOM 2125 O O . TRP A 1 286 ? -16.367 0.477 15.968 1.00 98.19 286 TRP A O 1
ATOM 2135 N N . ARG A 1 287 ? -16.089 2.691 16.079 1.00 98.06 287 ARG A N 1
ATOM 2136 C CA . ARG A 1 287 ? -14.719 2.623 16.596 1.00 98.06 287 ARG A CA 1
ATOM 2137 C C . ARG A 1 287 ? -14.726 2.414 18.115 1.00 98.06 287 ARG A C 1
ATOM 2139 O O . ARG A 1 287 ? -15.657 2.895 18.764 1.00 98.06 287 ARG A O 1
ATOM 2146 N N . PRO A 1 288 ? -13.670 1.819 18.705 1.00 97.12 288 PRO A N 1
ATOM 2147 C CA . PRO A 1 288 ? -13.660 1.473 20.128 1.00 97.12 288 PRO A CA 1
ATOM 2148 C C . PRO A 1 288 ? -13.936 2.641 21.075 1.00 97.12 288 PRO A C 1
ATOM 2150 O O . PRO A 1 288 ? -14.683 2.477 22.027 1.00 97.12 288 PRO A O 1
ATOM 2153 N N . ALA A 1 289 ? -13.415 3.842 20.793 1.00 97.25 289 ALA A N 1
ATOM 2154 C CA . ALA A 1 289 ? -13.703 5.022 21.614 1.00 97.25 289 ALA A CA 1
ATOM 2155 C C . ALA A 1 289 ? -15.215 5.304 21.700 1.00 97.25 289 ALA A C 1
ATOM 2157 O O . ALA A 1 289 ? -15.754 5.491 22.785 1.00 97.25 289 ALA A O 1
ATOM 2158 N N . THR A 1 290 ? -15.912 5.273 20.560 1.00 97.44 290 THR A N 1
ATOM 2159 C CA . THR A 1 290 ? -17.366 5.462 20.500 1.00 97.44 290 THR A CA 1
ATOM 2160 C C . THR A 1 290 ? -18.101 4.332 21.216 1.00 97.44 290 THR A C 1
ATOM 2162 O O . THR A 1 290 ? -19.034 4.610 21.965 1.00 97.44 290 THR A O 1
ATOM 2165 N N . ALA A 1 291 ? -17.668 3.086 21.018 1.00 98.12 291 ALA A N 1
ATOM 2166 C CA . ALA A 1 291 ? -18.246 1.917 21.670 1.00 98.12 291 ALA A CA 1
ATOM 2167 C C . ALA A 1 291 ? -18.133 2.001 23.202 1.00 98.12 291 ALA A C 1
ATOM 2169 O O . ALA A 1 291 ? -19.131 1.903 23.903 1.00 98.12 291 ALA A O 1
ATOM 2170 N N . ILE A 1 292 ? -16.936 2.292 23.723 1.00 98.62 292 ILE A N 1
ATOM 2171 C CA . ILE A 1 292 ? -16.663 2.424 25.161 1.00 98.62 292 ILE A CA 1
ATOM 2172 C C . ILE A 1 292 ? -17.446 3.590 25.771 1.00 98.62 292 ILE A C 1
ATOM 2174 O O . ILE A 1 292 ? -17.978 3.463 26.871 1.00 98.62 292 ILE A O 1
ATOM 2178 N N . HIS A 1 293 ? -17.556 4.725 25.074 1.00 98.31 293 HIS A N 1
ATOM 2179 C CA . HIS A 1 293 ? -18.321 5.878 25.567 1.00 98.31 293 HIS A CA 1
ATOM 2180 C C . HIS A 1 293 ? -19.822 5.598 25.681 1.00 98.31 293 HIS A C 1
ATOM 2182 O O . HIS A 1 293 ? -20.470 6.204 26.529 1.00 98.31 293 HIS A O 1
ATOM 2188 N N . ASN A 1 294 ? -20.357 4.708 24.840 1.00 97.81 294 ASN A N 1
ATOM 2189 C CA . ASN A 1 294 ? -21.793 4.436 24.710 1.00 97.81 294 ASN A CA 1
ATOM 2190 C C . ASN A 1 294 ? -22.149 2.972 25.026 1.00 97.81 294 ASN A C 1
ATOM 2192 O O . ASN A 1 294 ? -23.160 2.466 24.533 1.00 97.81 294 ASN A O 1
ATOM 2196 N N . ALA A 1 295 ? -21.325 2.271 25.809 1.00 98.19 295 ALA A N 1
ATOM 2197 C CA . ALA A 1 295 ? -21.523 0.845 26.086 1.00 98.19 295 ALA A CA 1
ATOM 2198 C C . ALA A 1 295 ? -22.824 0.569 26.871 1.00 98.19 295 ALA A C 1
ATOM 2200 O O . ALA A 1 295 ? -23.344 -0.528 26.872 1.00 98.19 295 ALA A O 1
ATOM 2201 N N . ASP A 1 296 ? -23.436 1.583 27.482 1.00 97.75 296 ASP A N 1
ATOM 2202 C CA . ASP A 1 296 ? -24.765 1.495 28.097 1.00 97.75 296 ASP A CA 1
ATOM 2203 C C . ASP A 1 296 ? -25.914 1.382 27.073 1.00 97.75 296 ASP A C 1
ATOM 2205 O O . ASP A 1 296 ? -27.068 1.172 27.452 1.00 97.75 296 ASP A O 1
ATOM 2209 N N . THR A 1 297 ? -25.613 1.516 25.777 1.00 97.38 297 THR A N 1
ATOM 2210 C CA . THR A 1 297 ? -26.586 1.465 24.675 1.00 97.38 297 THR A CA 1
ATOM 2211 C C . THR A 1 297 ? -26.452 0.234 23.780 1.00 97.38 297 THR A C 1
ATOM 2213 O O . THR A 1 297 ? -27.307 0.025 22.920 1.00 97.38 297 THR A O 1
ATOM 2216 N N . ASP A 1 298 ? -25.412 -0.582 23.962 1.00 97.38 298 ASP A N 1
ATOM 2217 C CA . ASP A 1 298 ? -25.127 -1.735 23.096 1.00 97.38 298 ASP A CA 1
ATOM 2218 C C . ASP A 1 298 ? -25.988 -2.974 23.419 1.00 97.38 298 ASP A C 1
ATOM 2220 O O . ASP A 1 298 ? -26.096 -3.882 22.596 1.00 97.38 298 ASP A O 1
ATOM 2224 N N . GLY A 1 299 ? -26.668 -2.973 24.573 1.00 97.62 299 GLY A N 1
ATOM 2225 C CA . GLY A 1 299 ? -27.535 -4.062 25.024 1.00 97.62 299 GLY A CA 1
ATOM 2226 C C . GLY A 1 299 ? -26.799 -5.210 25.720 1.00 97.62 299 GLY A C 1
ATOM 2227 O O . GLY A 1 299 ? -27.431 -6.223 26.019 1.00 97.62 299 GLY A O 1
ATOM 2228 N N . ASN A 1 300 ? -25.506 -5.055 26.004 1.00 98.31 300 ASN A N 1
ATOM 2229 C CA . ASN A 1 300 ? -24.662 -6.072 26.608 1.00 98.31 300 ASN A CA 1
ATOM 2230 C C . ASN A 1 300 ? -24.486 -5.829 28.121 1.00 98.31 300 ASN A C 1
ATOM 2232 O O . ASN A 1 300 ? -24.027 -4.764 28.528 1.00 98.31 300 ASN A O 1
ATOM 2236 N N . PRO A 1 301 ? -24.844 -6.785 28.998 1.00 98.06 301 PRO A N 1
ATOM 2237 C CA . PRO A 1 301 ? -24.673 -6.616 30.443 1.00 98.06 301 PRO A CA 1
ATOM 2238 C C . PRO A 1 301 ? -23.206 -6.667 30.906 1.00 98.06 301 PRO A C 1
ATOM 2240 O O . PRO A 1 301 ? -22.929 -6.265 32.038 1.00 98.06 301 PRO A O 1
ATOM 2243 N N . ASP A 1 302 ? -22.294 -7.154 30.059 1.00 98.44 302 ASP A N 1
ATOM 2244 C CA . ASP A 1 302 ? -20.875 -7.354 30.372 1.00 98.44 302 ASP A CA 1
ATOM 2245 C C . ASP A 1 302 ? -19.980 -6.206 29.862 1.00 98.44 302 ASP A C 1
ATOM 2247 O O . ASP A 1 302 ? -18.753 -6.234 30.018 1.00 98.44 302 ASP A O 1
ATOM 2251 N N . THR A 1 303 ? -20.579 -5.151 29.299 1.00 98.31 303 THR A N 1
ATOM 2252 C CA . THR A 1 303 ? -19.900 -3.900 28.948 1.00 98.31 303 THR A CA 1
ATOM 2253 C C . THR A 1 303 ? -20.311 -2.775 29.900 1.00 98.31 303 THR A C 1
ATOM 2255 O O . THR A 1 303 ? -21.398 -2.744 30.477 1.00 98.31 303 THR A O 1
ATOM 2258 N N . VAL A 1 304 ? -19.395 -1.830 30.128 1.00 98.19 304 VAL A N 1
ATOM 2259 C CA . VAL A 1 304 ? -19.640 -0.680 31.009 1.00 98.19 304 VAL A CA 1
ATOM 2260 C C . VAL A 1 304 ? -19.193 0.585 30.302 1.00 98.19 304 VAL A C 1
ATOM 2262 O O . VAL A 1 304 ? -18.011 0.716 29.966 1.00 98.19 304 VAL A O 1
ATOM 2265 N N . ALA A 1 305 ? -20.115 1.533 30.128 1.00 98.44 305 ALA A N 1
ATOM 2266 C CA . ALA A 1 305 ? -19.800 2.821 29.530 1.00 98.44 305 ALA A CA 1
ATOM 2267 C C . ALA A 1 305 ? -18.739 3.573 30.345 1.00 98.44 305 ALA A C 1
ATOM 2269 O O . ALA A 1 305 ? -18.775 3.607 31.577 1.00 98.44 305 ALA A O 1
ATOM 2270 N N . ASP A 1 306 ? -17.803 4.207 29.649 1.00 98.25 306 ASP A N 1
ATOM 2271 C CA . ASP A 1 306 ? -16.860 5.154 30.234 1.00 98.25 306 ASP A CA 1
ATOM 2272 C C . ASP A 1 306 ? -16.722 6.379 29.327 1.00 98.25 306 ASP A C 1
ATOM 2274 O O . ASP A 1 306 ? -15.866 6.403 28.444 1.00 98.25 306 ASP A O 1
ATOM 2278 N N . PRO A 1 307 ? -17.540 7.424 29.542 1.00 97.44 307 PRO A N 1
ATOM 2279 C CA . PRO A 1 307 ? -17.494 8.645 28.739 1.00 97.44 307 PRO A CA 1
ATOM 2280 C C . PRO A 1 307 ? -16.192 9.448 28.877 1.00 97.44 307 PRO A C 1
ATOM 2282 O O . PRO A 1 307 ? -15.990 10.413 28.141 1.00 97.44 307 PRO A O 1
ATOM 2285 N N . SER A 1 308 ? -15.337 9.112 29.851 1.00 96.56 308 SER A N 1
ATOM 2286 C CA . SER A 1 308 ? -14.062 9.791 30.094 1.00 96.56 308 SER A CA 1
ATOM 2287 C C . SER A 1 308 ? -12.865 9.086 29.463 1.00 96.56 308 SER A C 1
ATOM 2289 O O . SER A 1 308 ? -11.778 9.663 29.445 1.00 96.56 308 SER A O 1
ATOM 2291 N N . TRP A 1 309 ? -13.070 7.887 28.910 1.00 97.44 309 TRP A N 1
ATOM 2292 C CA . TRP A 1 309 ? -12.022 7.092 28.285 1.00 97.44 309 TRP A CA 1
ATOM 2293 C C . TRP A 1 309 ? -11.393 7.831 27.101 1.00 97.44 309 TRP A C 1
ATOM 2295 O O . TRP A 1 309 ? -12.083 8.395 26.247 1.00 97.44 309 TRP A O 1
ATOM 2305 N N . ILE A 1 310 ? -10.066 7.820 27.019 1.00 95.31 310 ILE A N 1
ATOM 2306 C CA . ILE A 1 310 ? -9.313 8.440 25.925 1.00 95.31 310 ILE A CA 1
ATOM 2307 C C . ILE A 1 310 ? -8.351 7.398 25.377 1.00 95.31 310 ILE A C 1
ATOM 2309 O O . ILE A 1 310 ? -7.599 6.806 26.148 1.00 95.31 310 ILE A O 1
ATOM 2313 N N . GLN A 1 311 ? -8.318 7.229 24.052 1.00 93.56 311 GLN A N 1
ATOM 2314 C CA . GLN A 1 311 ? -7.386 6.299 23.420 1.00 93.56 311 GLN A CA 1
ATOM 2315 C C . GLN A 1 311 ? -5.922 6.637 23.739 1.00 93.56 311 GLN A C 1
ATOM 2317 O O . GLN A 1 311 ? -5.522 7.807 23.763 1.00 93.56 311 GLN A O 1
ATOM 2322 N N . ARG A 1 312 ? -5.109 5.597 23.927 1.00 92.62 312 ARG A N 1
ATOM 2323 C CA . ARG A 1 312 ? -3.689 5.670 24.282 1.00 92.62 312 ARG A CA 1
ATOM 2324 C C . ARG A 1 312 ? -2.892 6.444 23.249 1.00 92.62 312 ARG A C 1
ATOM 2326 O O . ARG A 1 312 ? -2.135 7.346 23.608 1.00 92.62 312 ARG A O 1
ATOM 2333 N N . ASN A 1 313 ? -3.118 6.134 21.974 1.00 90.19 313 ASN A N 1
ATOM 2334 C CA . ASN A 1 313 ? -2.418 6.728 20.844 1.00 90.19 313 ASN A CA 1
ATOM 2335 C C . ASN A 1 313 ? -3.395 7.037 19.698 1.00 90.19 313 ASN A C 1
ATOM 2337 O O . ASN A 1 313 ? -4.447 6.414 19.553 1.00 90.19 313 ASN A O 1
ATOM 2341 N N . GLY A 1 314 ? -3.034 8.004 18.854 1.00 88.00 314 GLY A N 1
ATOM 2342 C CA . GLY A 1 314 ? -3.791 8.326 17.644 1.00 88.00 314 GLY A CA 1
ATOM 2343 C C . GLY A 1 314 ? -5.148 9.004 17.875 1.00 88.00 314 GLY A C 1
ATOM 2344 O O . GLY A 1 314 ? -5.352 9.776 18.813 1.00 88.00 314 GLY A O 1
ATOM 2345 N N . SER A 1 315 ? -6.067 8.764 16.941 1.00 89.19 315 SER A N 1
ATOM 2346 C CA . SER A 1 315 ? -7.418 9.337 16.911 1.00 89.19 315 SER A CA 1
ATOM 2347 C C . SER A 1 315 ? -8.443 8.241 16.627 1.00 89.19 315 SER A C 1
ATOM 2349 O O . SER A 1 315 ? -8.062 7.162 16.182 1.00 89.19 315 SER A O 1
ATOM 2351 N N . ILE A 1 316 ? -9.733 8.541 16.811 1.00 89.06 316 ILE A N 1
ATOM 2352 C CA . ILE A 1 316 ? -10.851 7.613 16.554 1.00 89.06 316 ILE A CA 1
ATOM 2353 C C . ILE A 1 316 ? -10.808 7.031 15.125 1.00 89.06 316 ILE A C 1
ATOM 2355 O O . ILE A 1 316 ? -11.214 5.894 14.909 1.00 89.06 316 ILE A O 1
ATOM 2359 N N . GLY A 1 317 ? -10.250 7.769 14.160 1.00 87.81 317 GLY A N 1
ATOM 2360 C CA . GLY A 1 317 ? -10.165 7.361 12.758 1.00 87.81 317 GLY A CA 1
ATOM 2361 C C . GLY A 1 317 ? -11.328 7.893 11.916 1.00 87.81 317 GLY A C 1
ATOM 2362 O O . GLY A 1 317 ? -12.309 8.419 12.432 1.00 87.81 317 GLY A O 1
ATOM 2363 N N . SER A 1 318 ? -11.189 7.787 10.594 1.00 92.19 318 SER A N 1
ATOM 2364 C CA . SER A 1 318 ? -12.110 8.370 9.600 1.00 92.19 318 SER A CA 1
ATOM 2365 C C . SER A 1 318 ? -12.794 7.318 8.715 1.00 92.19 318 SER A C 1
ATOM 2367 O O . SER A 1 318 ? -13.146 7.590 7.568 1.00 92.19 318 SER A O 1
ATOM 2369 N N . SER A 1 319 ? -12.885 6.083 9.196 1.00 95.94 319 SER A N 1
ATOM 2370 C CA . SER A 1 319 ? -13.564 4.980 8.518 1.00 95.94 319 SER A CA 1
ATOM 2371 C C . SER A 1 319 ? -14.122 4.004 9.553 1.00 95.94 319 SER A C 1
ATOM 2373 O O . SER A 1 319 ? -13.573 3.961 10.665 1.00 95.94 319 SER A O 1
ATOM 2375 N N . PRO A 1 320 ? -15.136 3.198 9.188 1.00 98.12 320 PRO A N 1
ATOM 2376 C CA . PRO A 1 320 ? -15.624 2.105 10.021 1.00 98.12 320 PRO A CA 1
ATOM 2377 C C . PRO A 1 320 ? -14.492 1.195 10.495 1.00 98.12 320 PRO A C 1
ATOM 2379 O O . PRO A 1 320 ? -13.428 1.133 9.869 1.00 98.12 320 PRO A O 1
ATOM 2382 N N . GLU A 1 321 ? -14.688 0.542 11.632 1.00 97.31 321 GLU A N 1
ATOM 2383 C CA . GLU A 1 321 ? -13.664 -0.263 12.303 1.00 97.31 321 GLU A CA 1
ATOM 2384 C C . GLU A 1 321 ? -13.336 -1.518 11.482 1.00 97.31 321 GLU A C 1
ATOM 2386 O O . GLU A 1 321 ? -12.196 -1.675 11.027 1.00 97.31 321 GLU A O 1
ATOM 2391 N N . HIS A 1 322 ? -14.365 -2.302 11.161 1.00 97.38 322 HIS A N 1
ATOM 2392 C CA . HIS A 1 322 ? -14.212 -3.659 10.649 1.00 97.38 322 HIS A CA 1
ATOM 2393 C C . HIS A 1 322 ? -14.125 -3.715 9.117 1.00 97.38 322 HIS A C 1
ATOM 2395 O O . HIS A 1 322 ? -14.938 -3.096 8.442 1.00 97.38 322 HIS A O 1
ATOM 2401 N N . THR A 1 323 ? -13.167 -4.410 8.510 1.00 96.56 323 THR A N 1
ATOM 2402 C CA . THR A 1 323 ? -11.932 -4.947 9.113 1.00 96.56 323 THR A CA 1
ATOM 2403 C C . THR A 1 323 ? -10.818 -3.895 9.130 1.00 96.56 323 THR A C 1
ATOM 2405 O O . THR A 1 323 ? -10.845 -2.915 8.383 1.00 96.56 323 THR A O 1
ATOM 2408 N N . SER A 1 324 ? -9.785 -4.071 9.959 1.00 96.69 324 SER A N 1
ATOM 2409 C CA . SER A 1 324 ? -8.610 -3.185 9.961 1.00 96.69 324 SER A CA 1
ATOM 2410 C C . SER A 1 324 ? -7.910 -3.157 8.592 1.00 96.69 324 SER A C 1
ATOM 2412 O O . SER A 1 324 ? -7.426 -4.176 8.092 1.00 96.69 324 SER A O 1
ATOM 2414 N N . GLY A 1 325 ? -7.790 -1.963 7.997 1.00 95.31 325 GLY A N 1
ATOM 2415 C CA . GLY A 1 325 ? -7.067 -1.784 6.735 1.00 95.31 325 GLY A CA 1
ATOM 2416 C C . GLY A 1 325 ? -5.583 -2.126 6.884 1.00 95.31 325 GLY A C 1
ATOM 2417 O O . GLY A 1 325 ? -5.037 -2.856 6.065 1.00 95.31 325 GLY A O 1
ATOM 2418 N N . GLN A 1 326 ? -4.947 -1.665 7.966 1.00 95.19 326 GLN A N 1
ATOM 2419 C CA . GLN A 1 326 ? -3.557 -1.978 8.311 1.00 95.19 326 GLN A CA 1
ATOM 2420 C C . GLN A 1 326 ? -3.311 -3.489 8.333 1.00 95.19 326 GLN A C 1
ATOM 2422 O O . GLN A 1 326 ? -2.397 -3.963 7.662 1.00 95.19 326 GLN A O 1
ATOM 2427 N N . SER A 1 327 ? -4.155 -4.239 9.047 1.00 97.12 327 SER A N 1
ATOM 2428 C CA . SER A 1 327 ? -4.028 -5.695 9.154 1.00 97.12 327 SER A CA 1
ATOM 2429 C C . SER A 1 327 ? -4.244 -6.379 7.805 1.00 97.12 327 SER A C 1
ATOM 2431 O O . SER A 1 327 ? -3.534 -7.326 7.479 1.00 97.12 327 SER A O 1
ATOM 2433 N N . THR A 1 328 ? -5.166 -5.866 6.985 1.00 97.38 328 THR A N 1
ATOM 2434 C CA . THR A 1 328 ? -5.422 -6.397 5.638 1.00 97.38 328 THR A CA 1
ATOM 2435 C C . THR A 1 328 ? -4.201 -6.221 4.728 1.00 97.38 328 THR A C 1
ATOM 2437 O O . THR A 1 328 ? -3.761 -7.183 4.097 1.00 97.38 328 THR A O 1
ATOM 2440 N N . PHE A 1 329 ? -3.595 -5.026 4.701 1.00 98.19 329 PHE A N 1
ATOM 2441 C CA . PHE A 1 329 ? -2.363 -4.783 3.940 1.00 98.19 329 PHE A CA 1
ATOM 2442 C C . PHE A 1 329 ? -1.193 -5.622 4.466 1.00 98.19 329 PHE A C 1
ATOM 2444 O O . PHE A 1 329 ? -0.446 -6.184 3.669 1.00 98.19 329 PHE A O 1
ATOM 2451 N N . ALA A 1 330 ? -1.055 -5.758 5.790 1.00 98.00 330 ALA A N 1
ATOM 2452 C CA . ALA A 1 330 ? -0.021 -6.586 6.406 1.00 98.00 330 ALA A CA 1
ATOM 2453 C C . ALA A 1 330 ? -0.155 -8.071 6.063 1.00 98.00 330 ALA A C 1
ATOM 2455 O O . ALA A 1 330 ? 0.818 -8.701 5.643 1.00 98.00 330 ALA A O 1
ATOM 2456 N N . GLY A 1 331 ? -1.366 -8.622 6.149 1.00 98.25 331 GLY A N 1
ATOM 2457 C CA . GLY A 1 331 ? -1.641 -10.004 5.765 1.00 98.25 331 GLY A CA 1
ATOM 2458 C C . GLY A 1 331 ? -1.332 -10.270 4.290 1.00 98.25 331 GLY A C 1
ATOM 2459 O O . GLY A 1 331 ? -0.646 -11.242 3.967 1.00 98.25 331 GLY A O 1
ATOM 2460 N N . ALA A 1 332 ? -1.769 -9.386 3.388 1.00 98.12 332 ALA A N 1
ATOM 2461 C CA . ALA A 1 332 ? -1.499 -9.523 1.957 1.00 98.12 332 ALA A CA 1
ATOM 2462 C C . ALA A 1 332 ? -0.006 -9.365 1.625 1.00 98.12 332 ALA A C 1
ATOM 2464 O O . ALA A 1 332 ? 0.575 -10.210 0.937 1.00 98.12 332 ALA A O 1
ATOM 2465 N N . GLY A 1 333 ? 0.633 -8.321 2.156 1.00 98.38 333 GLY A N 1
ATOM 2466 C CA . GLY A 1 333 ? 2.039 -8.016 1.912 1.00 98.38 333 GLY A CA 1
ATOM 2467 C C . GLY A 1 333 ? 2.973 -9.107 2.410 1.00 98.38 333 GLY A C 1
ATOM 2468 O O . GLY A 1 333 ? 3.796 -9.607 1.639 1.00 98.38 333 GLY A O 1
ATOM 2469 N N . SER A 1 334 ? 2.805 -9.537 3.663 1.00 98.62 334 SER A N 1
ATOM 2470 C CA . SER A 1 334 ? 3.624 -10.602 4.251 1.00 98.62 334 SER A CA 1
ATOM 2471 C C . SER A 1 334 ? 3.505 -11.904 3.460 1.00 98.62 334 SER A C 1
ATOM 2473 O O . SER A 1 334 ? 4.519 -12.524 3.125 1.00 98.62 334 SER A O 1
ATOM 2475 N N . THR A 1 335 ? 2.280 -12.266 3.072 1.00 98.44 335 THR A N 1
ATOM 2476 C CA . THR A 1 335 ? 1.987 -13.464 2.281 1.00 98.44 335 THR A CA 1
ATOM 2477 C C . THR A 1 335 ? 2.653 -13.398 0.909 1.00 98.44 335 THR A C 1
ATOM 2479 O O . THR A 1 335 ? 3.380 -14.322 0.538 1.00 98.44 335 THR A O 1
ATOM 2482 N N . VAL A 1 336 ? 2.483 -12.307 0.153 1.00 98.44 336 VAL A N 1
ATOM 2483 C CA . VAL A 1 336 ? 3.103 -12.160 -1.176 1.00 98.44 336 VAL A CA 1
ATOM 2484 C C . VAL A 1 336 ? 4.627 -12.198 -1.090 1.00 98.44 336 VAL A C 1
ATOM 2486 O O . VAL A 1 336 ? 5.265 -12.904 -1.876 1.00 98.44 336 VAL A O 1
ATOM 2489 N N . MET A 1 337 ? 5.218 -11.501 -0.117 1.00 98.69 337 MET A N 1
ATOM 2490 C CA . MET A 1 337 ? 6.664 -11.509 0.108 1.00 98.69 337 MET A CA 1
ATOM 2491 C C . MET A 1 337 ? 7.171 -12.926 0.416 1.00 98.69 337 MET A C 1
ATOM 2493 O O . MET A 1 337 ? 8.115 -13.405 -0.224 1.00 98.69 337 MET A O 1
ATOM 2497 N N . ALA A 1 338 ? 6.509 -13.642 1.330 1.00 98.69 338 ALA A N 1
ATOM 2498 C CA . ALA A 1 338 ? 6.860 -15.014 1.681 1.00 98.69 338 ALA A CA 1
ATOM 2499 C C . ALA A 1 338 ? 6.726 -15.970 0.484 1.00 98.69 338 ALA A C 1
ATOM 2501 O O . ALA A 1 338 ? 7.618 -16.792 0.249 1.00 98.69 338 ALA A O 1
ATOM 2502 N N . HIS A 1 339 ? 5.657 -15.840 -0.307 1.00 98.12 339 HIS A N 1
ATOM 2503 C CA . HIS A 1 339 ? 5.434 -16.646 -1.506 1.00 98.12 339 HIS A CA 1
ATOM 2504 C C . HIS A 1 339 ? 6.478 -16.376 -2.590 1.00 98.12 339 HIS A C 1
ATOM 2506 O O . HIS A 1 339 ? 7.025 -17.327 -3.151 1.00 98.12 339 HIS A O 1
ATOM 2512 N N . PHE A 1 340 ? 6.798 -15.108 -2.864 1.00 98.06 340 PHE A N 1
ATOM 2513 C CA . PHE A 1 340 ? 7.784 -14.737 -3.879 1.00 98.06 340 PHE A CA 1
ATOM 2514 C C . PHE A 1 340 ? 9.180 -15.278 -3.547 1.00 98.06 340 PHE A C 1
ATOM 2516 O O . PHE A 1 340 ? 9.873 -15.809 -4.416 1.00 98.06 340 PHE A O 1
ATOM 2523 N N . TYR A 1 341 ? 9.595 -15.174 -2.282 1.00 98.00 341 TYR A N 1
ATOM 2524 C CA . TYR A 1 341 ? 10.892 -15.679 -1.830 1.00 98.00 341 TYR A CA 1
ATOM 2525 C C . TYR A 1 341 ? 10.883 -17.168 -1.465 1.00 98.00 341 TYR A C 1
ATOM 2527 O O . TYR A 1 341 ? 11.939 -17.709 -1.117 1.00 98.00 341 TYR A O 1
ATOM 2535 N N . HIS A 1 342 ? 9.721 -17.826 -1.552 1.00 97.81 342 HIS A N 1
ATOM 2536 C CA . HIS A 1 342 ? 9.480 -19.193 -1.084 1.00 97.81 342 HIS A CA 1
ATOM 2537 C C . HIS A 1 342 ? 9.950 -19.413 0.365 1.00 97.81 342 HIS A C 1
ATOM 2539 O O . HIS A 1 342 ? 10.497 -20.466 0.706 1.00 97.81 342 HIS A O 1
ATOM 2545 N N . ARG A 1 343 ? 9.818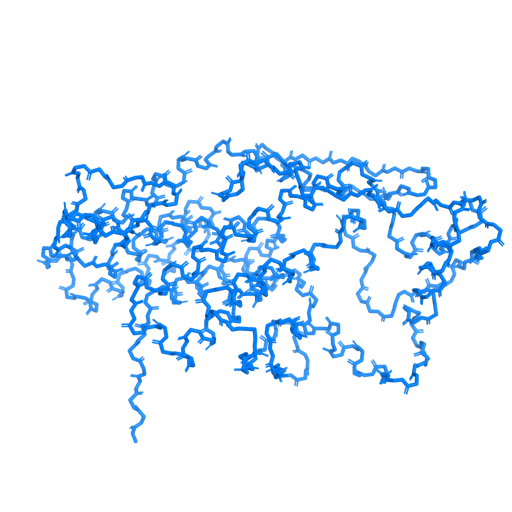 -18.376 1.204 1.00 97.38 343 ARG A N 1
ATOM 2546 C CA . ARG A 1 343 ? 10.339 -18.334 2.572 1.00 97.38 343 ARG A CA 1
ATOM 2547 C C . ARG A 1 343 ? 9.763 -17.153 3.353 1.00 97.38 343 ARG A C 1
ATOM 2549 O O . ARG A 1 343 ? 10.014 -16.013 2.984 1.00 97.38 343 ARG A O 1
ATOM 2556 N N . ASP A 1 344 ? 9.123 -17.433 4.486 1.00 98.19 344 ASP A N 1
ATOM 2557 C CA . ASP A 1 344 ? 8.679 -16.403 5.441 1.00 98.19 344 ASP A CA 1
ATOM 2558 C C . ASP A 1 344 ? 9.838 -15.855 6.298 1.00 98.19 344 ASP A C 1
ATOM 2560 O O . ASP A 1 344 ? 9.975 -14.649 6.482 1.00 98.19 344 ASP A O 1
ATOM 2564 N N . HIS A 1 345 ? 10.737 -16.731 6.766 1.00 98.12 345 HIS A N 1
ATOM 2565 C CA . HIS A 1 345 ? 11.905 -16.365 7.580 1.00 98.12 345 HIS A CA 1
ATOM 2566 C C . HIS A 1 345 ? 13.010 -15.660 6.778 1.00 98.12 345 HIS A C 1
ATOM 2568 O O . HIS A 1 345 ? 14.073 -16.241 6.507 1.00 98.12 345 HIS A O 1
ATOM 2574 N N . VAL A 1 346 ? 12.752 -14.410 6.409 1.00 98.06 346 VAL A N 1
ATOM 2575 C CA . VAL A 1 346 ? 13.705 -13.446 5.863 1.00 98.06 346 VAL A CA 1
ATOM 2576 C C . VAL A 1 346 ? 13.890 -12.340 6.899 1.00 98.06 346 VAL A C 1
ATOM 2578 O O . VAL A 1 346 ? 12.922 -11.751 7.364 1.00 98.06 346 VAL A O 1
ATOM 2581 N N . ARG A 1 347 ? 15.143 -12.087 7.289 1.00 98.06 347 ARG A N 1
ATOM 2582 C CA . ARG A 1 347 ? 15.483 -10.977 8.184 1.00 98.06 347 ARG A CA 1
ATOM 2583 C C . ARG A 1 347 ? 15.609 -9.702 7.371 1.00 98.06 347 ARG A C 1
ATOM 2585 O O . ARG A 1 347 ? 16.274 -9.733 6.339 1.00 98.06 347 ARG A O 1
ATOM 2592 N N . PHE A 1 348 ? 15.027 -8.625 7.867 1.00 97.94 348 PHE A N 1
ATOM 2593 C CA . PHE A 1 348 ? 15.142 -7.296 7.282 1.00 97.94 348 PHE A CA 1
ATOM 2594 C C . PHE A 1 348 ? 14.984 -6.235 8.369 1.00 97.94 348 PHE A C 1
ATOM 2596 O O . PHE A 1 348 ? 14.456 -6.513 9.452 1.00 97.94 348 PHE A O 1
ATOM 2603 N N . SER A 1 349 ? 15.452 -5.030 8.069 1.00 97.56 349 SER A N 1
ATOM 2604 C CA . SER A 1 349 ? 15.303 -3.861 8.925 1.00 97.56 349 SER A CA 1
ATOM 2605 C C . SER A 1 349 ? 14.812 -2.707 8.072 1.00 97.56 349 SER A C 1
ATOM 2607 O O . SER A 1 349 ? 15.412 -2.434 7.040 1.00 97.56 349 SER A O 1
ATOM 2609 N N . PHE A 1 350 ? 13.748 -2.034 8.491 1.00 95.31 350 PHE A N 1
ATOM 2610 C CA . PHE A 1 350 ? 13.251 -0.850 7.795 1.00 95.31 350 PHE A CA 1
ATOM 2611 C C . PHE A 1 350 ? 12.758 0.185 8.806 1.00 95.31 350 PHE A C 1
ATOM 2613 O O . PHE A 1 350 ? 12.525 -0.131 9.977 1.00 95.31 350 PHE A O 1
ATOM 2620 N N . GLU A 1 351 ? 12.634 1.425 8.356 1.00 94.69 351 GLU A N 1
ATOM 2621 C CA . GLU A 1 351 ? 12.145 2.544 9.154 1.00 94.69 351 GLU A CA 1
ATOM 2622 C C . GLU A 1 351 ? 10.799 3.002 8.603 1.00 94.69 351 GLU A C 1
ATOM 2624 O O . GLU A 1 351 ? 10.711 3.322 7.419 1.00 94.69 351 GLU A O 1
ATOM 2629 N N . GLY A 1 352 ? 9.754 2.994 9.436 1.00 92.56 352 GLY A N 1
ATOM 2630 C CA . GLY A 1 352 ? 8.443 3.550 9.093 1.00 92.56 352 GLY A CA 1
ATOM 2631 C C . GLY A 1 352 ? 8.490 5.076 9.012 1.00 92.56 352 GLY A C 1
ATOM 2632 O O . GLY A 1 352 ? 9.275 5.701 9.720 1.00 92.56 352 GLY A O 1
ATOM 2633 N N . ASP A 1 353 ? 7.660 5.691 8.170 1.00 93.44 353 ASP A N 1
ATOM 2634 C CA . ASP A 1 353 ? 7.718 7.148 7.938 1.00 93.44 353 ASP A CA 1
ATOM 2635 C C . ASP A 1 353 ? 7.432 7.984 9.198 1.00 93.44 353 ASP A C 1
ATOM 2637 O O . ASP A 1 353 ? 7.948 9.089 9.350 1.00 93.44 353 ASP A O 1
ATOM 2641 N N . ASP A 1 354 ? 6.604 7.454 10.099 1.00 93.31 354 ASP A N 1
ATOM 2642 C CA . ASP A 1 354 ? 6.212 8.109 11.349 1.00 93.31 354 ASP A CA 1
ATOM 2643 C C . ASP A 1 354 ? 7.075 7.651 12.547 1.00 93.31 354 ASP A C 1
ATOM 2645 O O . ASP A 1 354 ? 6.789 8.022 13.689 1.00 93.31 354 ASP A O 1
ATOM 2649 N N . ALA A 1 355 ? 8.111 6.829 12.324 1.00 94.94 355 ALA A N 1
ATOM 2650 C CA . ALA A 1 355 ? 8.914 6.237 13.390 1.00 94.94 355 ALA A CA 1
ATOM 2651 C C . ALA A 1 355 ? 9.670 7.298 14.211 1.00 94.94 355 ALA A C 1
ATOM 2653 O O . ALA A 1 355 ? 10.324 8.191 13.682 1.00 94.94 355 ALA A O 1
ATOM 2654 N N . ILE A 1 356 ? 9.625 7.158 15.540 1.00 95.62 356 ILE A N 1
ATOM 2655 C CA . ILE A 1 356 ? 10.304 8.067 16.485 1.00 95.62 356 ILE A CA 1
ATOM 2656 C C . ILE A 1 356 ? 11.533 7.440 17.161 1.00 95.62 356 ILE A C 1
ATOM 2658 O O . ILE A 1 356 ? 12.277 8.130 17.853 1.00 95.62 356 ILE A O 1
ATOM 2662 N N . ALA A 1 357 ? 11.744 6.136 16.959 1.00 95.56 357 ALA A N 1
ATOM 2663 C CA . ALA A 1 357 ? 12.838 5.353 17.539 1.00 95.56 357 ALA A CA 1
ATOM 2664 C C . ALA A 1 357 ? 13.774 4.748 16.471 1.00 95.56 357 ALA A C 1
ATOM 2666 O O . ALA A 1 357 ? 14.581 3.870 16.774 1.00 95.56 357 ALA A O 1
ATOM 2667 N N . GLY A 1 358 ? 13.679 5.222 15.222 1.00 95.00 358 GLY A N 1
ATOM 2668 C CA . GLY A 1 358 ? 14.465 4.725 14.093 1.00 95.00 358 GLY A CA 1
ATOM 2669 C C . GLY A 1 358 ? 13.986 3.368 13.547 1.00 95.00 358 GLY A C 1
ATOM 2670 O O . GLY A 1 358 ? 12.836 2.970 13.772 1.00 95.00 358 GLY A O 1
ATOM 2671 N N . PRO A 1 359 ? 14.849 2.643 12.807 1.00 96.12 359 PRO A N 1
ATOM 2672 C CA . PRO A 1 359 ? 14.473 1.406 12.132 1.00 96.12 359 PRO A CA 1
ATOM 2673 C C . PRO A 1 359 ? 14.214 0.252 13.106 1.00 96.12 359 PRO A C 1
ATOM 2675 O O . PRO A 1 359 ? 14.935 0.060 14.088 1.00 96.12 359 PRO A O 1
ATOM 2678 N N . ARG A 1 360 ? 13.243 -0.606 12.771 1.00 97.31 360 ARG A N 1
ATOM 2679 C CA . ARG A 1 360 ? 12.975 -1.868 13.482 1.00 97.31 360 ARG A CA 1
ATOM 2680 C C . ARG A 1 360 ? 13.407 -3.055 12.635 1.00 97.31 360 ARG A C 1
ATOM 2682 O O . ARG A 1 360 ? 13.392 -3.008 11.409 1.00 97.31 360 ARG A O 1
ATOM 2689 N N . SER A 1 361 ? 13.820 -4.126 13.311 1.00 97.69 361 SER A N 1
ATOM 2690 C CA . SER A 1 361 ? 14.304 -5.355 12.673 1.00 97.69 361 SER A CA 1
ATOM 2691 C C . SER A 1 361 ? 13.344 -6.512 12.903 1.00 97.69 361 SER A C 1
ATOM 2693 O O . SER A 1 361 ? 12.975 -6.796 14.043 1.00 97.69 361 SER A O 1
ATOM 2695 N N . PHE A 1 362 ? 13.034 -7.236 11.833 1.00 98.12 362 PHE A N 1
ATOM 2696 C CA . PHE A 1 362 ? 12.129 -8.379 11.834 1.00 98.12 362 PHE A CA 1
ATOM 2697 C C . PHE A 1 362 ? 12.873 -9.651 11.412 1.00 98.12 362 PHE A C 1
ATOM 2699 O O . PHE A 1 362 ? 13.898 -9.619 10.725 1.00 98.12 362 PHE A O 1
ATOM 2706 N N . ARG A 1 363 ? 12.399 -10.803 11.890 1.00 98.12 363 ARG A N 1
ATOM 2707 C CA . ARG A 1 363 ? 12.955 -12.142 11.629 1.00 98.12 363 ARG A CA 1
ATOM 2708 C C . ARG A 1 363 ? 12.208 -12.889 10.528 1.00 98.12 363 ARG A C 1
ATOM 2710 O O . ARG A 1 363 ? 12.730 -13.895 10.035 1.00 98.12 363 ARG A O 1
ATOM 2717 N N . SER A 1 364 ? 11.014 -12.427 10.189 1.00 98.44 364 SER A N 1
ATOM 2718 C CA . SER A 1 364 ? 10.183 -12.934 9.109 1.00 98.44 364 SER A CA 1
ATOM 2719 C C . SER A 1 364 ? 9.201 -11.869 8.641 1.00 98.44 364 SER A C 1
ATOM 2721 O O . SER A 1 364 ? 8.982 -10.886 9.348 1.00 98.44 364 SER A O 1
ATOM 2723 N N . PHE A 1 365 ? 8.599 -12.086 7.471 1.00 98.31 365 PHE A N 1
ATOM 2724 C CA . PHE A 1 365 ? 7.523 -11.227 6.985 1.00 98.31 365 PHE A CA 1
ATOM 2725 C C . PHE A 1 365 ? 6.287 -11.318 7.869 1.00 98.31 365 PHE A C 1
ATOM 2727 O O . PHE A 1 365 ? 5.702 -10.291 8.135 1.00 98.31 365 PHE A O 1
ATOM 2734 N N . SER A 1 366 ? 5.941 -12.503 8.380 1.00 97.62 366 SER A N 1
ATOM 2735 C CA . SER A 1 366 ? 4.784 -12.686 9.272 1.00 97.62 366 SER A CA 1
ATOM 2736 C C . SER A 1 366 ? 4.977 -12.098 10.679 1.00 97.62 366 SER A C 1
ATOM 2738 O O . SER A 1 366 ? 4.025 -12.033 11.447 1.00 97.62 366 SER A O 1
ATOM 2740 N N . GLN A 1 367 ? 6.213 -11.748 11.066 1.00 97.38 367 GLN A N 1
ATOM 2741 C CA . GLN A 1 367 ? 6.467 -11.028 12.321 1.00 97.38 367 GLN A CA 1
ATOM 2742 C C . GLN A 1 367 ? 6.203 -9.522 12.168 1.00 97.38 367 GLN A C 1
ATOM 2744 O O . GLN A 1 367 ? 5.901 -8.860 13.160 1.00 97.38 367 GLN A O 1
ATOM 2749 N N . ALA A 1 368 ? 6.430 -8.990 10.965 1.00 94.19 368 ALA A N 1
ATOM 2750 C CA . ALA A 1 368 ? 6.161 -7.601 10.625 1.00 94.19 368 ALA A CA 1
ATOM 2751 C C . ALA A 1 368 ? 4.680 -7.438 10.290 1.00 94.19 368 ALA A C 1
ATOM 2753 O O . ALA A 1 368 ? 4.107 -6.439 10.767 1.00 94.19 368 ALA A O 1
#

Secondary structure (DSSP, 8-state):
---PPPP-HHHHHHHHHHHHHHHHT--HHHHHHHHHHHHHHHHHHHHHHHHHHTTTT-----SSS---TTS-SS--HHHHHHHHHHHHHHHH-GGGHHHHHHHHHHHHHHTT-TTSHHHHHHHHHHHHHHHHHHHHHTTSS--S---B----STTB--S-BTTGGGGGPPPSS-S-GGGG----SPPTTSHHHHHHHHHHHHHTBTT---SSS-HHHHHHHHHHH---BTB-HHHHHHHHHHHHHHHHTTGGG-HHHHHHHHHHHHHHHHHHHHHHHHHHHHH-BPPHHHHHHTGGGS--TT----TT--BSSS-S-SS-SSSPHHHHHHHHHHHHHHHHHT-S---EEE--TT-SS--EEESSGGG-

Radius of gyration: 22.43 Å; Cα contacts (8 Å, |Δi|>4): 658; chains: 1; bounding box: 63×39×65 Å

Mean predicted aligned error: 4.41 Å

Sequence (368 aa):
AGQAIAQNVITEWNETALDAIRTARAGAAPAARLYAMVNVAMYDAVNGIKKNRHSCGAGYDYALVPPNSSAPVRASEEAAAAAAAYEVLTALYPAGSADYATQLADDLDDLGGLGNSKVADGYDWGVFVGQEVVALRANDGASPQEILPGGTAPGQFQADFTSAQYRNMTPFGISDPTLYLSDGPPALDSEEYAEALNEVKVFGERGSEDADISNQEAEELFRFWAGGGGSARPPGEWIKIAITVAEDRKTTKSISKTARLFALLGMSMGDSVVVSWNDKFDYQAWRPATAIHNADTDGNPDTVADPSWIQRNGSIGSSPEHTSGQSTFAGAGSTVMAHFYHRDHVRFSFEGDDAIAGPRSFRSFSQA